Protein AF-J0CL60-F1 (afdb_monomer_lite)

Foldseek 3Di:
DDPPDDDDPVVLVVLLLVQLVVCLVPDDLQPFADDPLAGDLCVSCVSSVHDSVCCVVDPSNVVVSVVSSVVCSVNHNHPPDDDDDDPDPDPPPDPPDFQWDWDFDWDQDDPPPRDTDTFTWTATPVGGPVLLRVVSCCCCPVVVDHRVVSNVLSVLVSVLVVLCVVVVNDPLRQAVVSLVVVLVVCVVVVNDQVVSQVSQQSVLVSVLVCCVVVVDDLQEDNDDPVVDPDDDPPDDHRFDWDWDWDADPVRDTDTDIGGPPRDDDDPPCLPVFDQDDPVLVVLLLVLLCVVPACSLLLNLLLVLCQAFVDDLQQQLQAWQLQADAPVRLVLLDDPNHDQWRWGWGQDDVQGIFITTGGSLSSVSLNCLLPPPPQNVVLVVVPDDDDDRGSQTSRADSPRHGDDSVRSQVSQVVSCVVSVNPRDGSNSSSLNNLLVLLLVLVLVCVVVVNFPAPDCVVLVVSLVSSCVSSVPPDSVVSSSSNVVQLVVQQDPVRGGDNDDPVVVCVSVVVVVVVRPVVCLLSVLQVVLVVCVVVVVNVVSVVSVVVSVVVVVPPDPDDD

Organism: NCBI:txid754762

pLDDT: mean 79.79, std 16.53, range [30.42, 97.88]

Sequence (558 aa):
MTVSITPSTATLSKLYRERLDCVLAEADPAVVPSYNHRFSRQWFAERIGCSPKTLTQSPALRTRIEKWEKQYRRKAVHRQGVEPASDASIVVFKRKLNTGAILMVDVAVGLITKQTYTIPTLCWNGGLDEWVADYARHLVVWEKQEASSVEQAVKALRIFRRLQHKRNVRDKAVNDELLLAWQIAMTSAGIGVARRNYCISVVHDFFKWAEEQGHLLYHVQVRSRHEYSNLPEDYTFPLGSNEVEVKLPHGHSYLKWVSRLLEPGETSTFGSRHTPTATEVESLLTKAEASGRNSARNLLMLLVALETGARVSEIVQLKVGDFPNLDELAPFIGSNARSHLQVKVVRKNQGVGTLRFNKELVLSIVAFIYTDPQRQKIVSERRIGRNSNDDAVFLSEEGGPLSEDSVTRIGGGVFAEAGVENANIHRLRARFITEVIELQLDMLAEEGVTVNRSEAWENQVLMMAVELMGHSHPMSLRPYLNSVLNRRLTKDGRVLVRSPEDRERSLERLRSTLTERVVQHSKLSEADRMIASGDRAAAAVLLQQVIDALRLEPVGQL

Structure (mmCIF, N/CA/C/O backbone):
data_AF-J0CL60-F1
#
_entry.id   AF-J0CL60-F1
#
loop_
_atom_site.group_PDB
_atom_site.id
_atom_site.type_symbol
_atom_site.label_atom_id
_atom_site.label_alt_id
_atom_site.label_comp_id
_atom_site.label_asym_id
_atom_site.label_entity_id
_atom_site.label_seq_id
_atom_site.pdbx_PDB_ins_code
_atom_site.Cartn_x
_atom_site.Cartn_y
_atom_site.Cartn_z
_atom_site.occupancy
_atom_site.B_iso_or_equiv
_atom_site.auth_seq_id
_atom_site.auth_comp_id
_atom_site.auth_asym_id
_atom_site.auth_atom_id
_atom_site.pdbx_PDB_model_num
ATOM 1 N N . MET A 1 1 ? 21.454 48.291 -28.023 1.00 38.59 1 MET A N 1
ATOM 2 C CA . MET A 1 1 ? 20.230 48.198 -27.199 1.00 38.59 1 MET A CA 1
ATOM 3 C C . MET A 1 1 ? 19.021 48.403 -28.102 1.00 38.59 1 MET A C 1
ATOM 5 O O . MET A 1 1 ? 18.673 49.535 -28.399 1.00 38.59 1 MET A O 1
ATOM 9 N N . THR A 1 2 ? 18.430 47.328 -28.621 1.00 41.50 2 THR A N 1
ATOM 10 C CA . THR A 1 2 ? 17.174 47.383 -29.386 1.00 41.50 2 THR A CA 1
ATOM 11 C C . THR A 1 2 ? 16.009 47.356 -28.404 1.00 41.50 2 THR A C 1
ATOM 13 O O . THR A 1 2 ? 15.729 46.324 -27.798 1.00 41.50 2 THR A O 1
ATOM 16 N N . VAL A 1 3 ? 15.362 48.505 -28.207 1.00 40.59 3 VAL A N 1
ATOM 17 C CA . VAL A 1 3 ? 14.143 48.615 -27.397 1.00 40.59 3 VAL A CA 1
ATOM 18 C C . VAL A 1 3 ? 13.021 47.891 -28.144 1.00 40.59 3 VAL A C 1
ATOM 20 O O . VAL A 1 3 ? 12.545 48.363 -29.173 1.00 40.59 3 VAL A O 1
ATOM 23 N N . SER A 1 4 ? 12.632 46.712 -27.655 1.00 45.66 4 SER A N 1
ATOM 24 C CA . SER A 1 4 ? 11.459 45.984 -28.146 1.00 45.66 4 SER A CA 1
ATOM 25 C C . SER A 1 4 ? 10.207 46.701 -27.648 1.00 45.66 4 SER A C 1
ATOM 27 O O . SER A 1 4 ? 9.807 46.551 -26.494 1.00 45.66 4 SER A O 1
ATOM 29 N N . ILE A 1 5 ? 9.622 47.542 -28.500 1.00 57.62 5 ILE A N 1
ATOM 30 C CA . ILE A 1 5 ? 8.337 48.184 -28.230 1.00 57.62 5 ILE A CA 1
ATOM 31 C C . ILE A 1 5 ? 7.262 47.117 -28.436 1.00 57.62 5 ILE A C 1
ATOM 33 O O . ILE A 1 5 ? 6.930 46.764 -29.569 1.00 57.62 5 ILE A O 1
ATOM 37 N N . THR A 1 6 ? 6.725 46.574 -27.345 1.00 67.88 6 THR A N 1
ATOM 38 C CA . THR A 1 6 ? 5.559 45.694 -27.402 1.00 67.88 6 THR A CA 1
ATOM 39 C C . THR A 1 6 ? 4.351 46.510 -27.874 1.00 67.88 6 THR A C 1
ATOM 41 O O . THR A 1 6 ? 3.986 47.502 -27.239 1.00 67.88 6 THR A O 1
ATOM 44 N N . PRO A 1 7 ? 3.724 46.153 -29.009 1.00 72.38 7 PRO A N 1
ATOM 45 C CA . PRO A 1 7 ? 2.582 46.899 -29.518 1.00 72.38 7 PRO A CA 1
ATOM 46 C C . PRO A 1 7 ? 1.416 46.828 -28.528 1.00 72.38 7 PRO A C 1
ATOM 48 O O . PRO A 1 7 ? 1.159 45.786 -27.920 1.00 72.38 7 PRO A O 1
ATOM 51 N N . SER A 1 8 ? 0.687 47.938 -28.387 1.00 82.31 8 SER A N 1
ATOM 52 C CA . SER A 1 8 ? -0.494 47.993 -27.526 1.00 82.31 8 SER A CA 1
ATOM 53 C C . SER A 1 8 ? -1.546 46.966 -27.966 1.00 82.31 8 SER A C 1
ATOM 55 O O . SER A 1 8 ? -1.655 46.594 -29.141 1.00 82.31 8 SER A O 1
ATOM 57 N N . THR A 1 9 ? -2.365 46.514 -27.018 1.00 81.88 9 THR A N 1
ATOM 58 C CA . THR A 1 9 ? -3.432 45.526 -27.252 1.00 81.88 9 THR A CA 1
ATOM 59 C C . THR A 1 9 ? -4.426 45.976 -28.329 1.00 81.88 9 THR A C 1
ATOM 61 O O . THR A 1 9 ? -4.906 45.154 -29.114 1.00 81.88 9 THR A O 1
ATOM 64 N N . ALA A 1 10 ? -4.687 47.283 -28.430 1.00 83.25 10 ALA A N 1
ATOM 65 C CA . ALA A 1 10 ? -5.527 47.873 -29.469 1.00 83.25 10 ALA A CA 1
ATOM 66 C C . ALA A 1 10 ? -4.897 47.749 -30.867 1.00 83.25 10 ALA A C 1
ATOM 68 O O . ALA A 1 10 ? -5.581 47.360 -31.820 1.00 83.25 10 ALA A O 1
ATOM 69 N N . THR A 1 11 ? -3.590 48.006 -30.982 1.00 87.81 11 THR A N 1
ATOM 70 C CA . THR A 1 11 ? -2.838 47.880 -32.238 1.00 87.81 11 THR A CA 1
ATOM 71 C C . THR A 1 11 ? -2.773 46.425 -32.700 1.00 87.81 11 THR A C 1
ATOM 73 O O . THR A 1 11 ? -3.039 46.145 -33.868 1.00 87.81 11 THR A O 1
ATOM 76 N N . LEU A 1 12 ? -2.537 45.480 -31.784 1.00 89.25 12 LEU A N 1
ATOM 77 C CA . LEU A 1 12 ? -2.566 44.042 -32.087 1.00 89.25 12 LEU A CA 1
ATOM 78 C C . LEU A 1 12 ? -3.953 43.569 -32.541 1.00 89.25 12 LEU A C 1
ATOM 80 O O . LEU A 1 12 ? -4.073 42.823 -33.509 1.00 89.25 12 LEU A O 1
ATOM 84 N N . SER A 1 13 ? -5.018 44.037 -31.888 1.00 89.06 13 SER A N 1
ATOM 85 C CA . SER A 1 13 ? -6.395 43.704 -32.273 1.00 89.06 13 SER A CA 1
ATOM 86 C C . SER A 1 13 ? -6.773 44.255 -33.654 1.00 89.06 13 SER A C 1
ATOM 88 O O . SER A 1 13 ? -7.522 43.619 -34.400 1.00 89.06 13 SER A O 1
ATOM 90 N N . LYS A 1 14 ? -6.266 45.437 -34.028 1.00 92.62 14 LYS A N 1
ATOM 91 C CA . LYS A 1 14 ? -6.425 45.983 -35.385 1.00 92.62 14 LYS A CA 1
ATOM 92 C C . LYS A 1 14 ? -5.645 45.151 -36.410 1.00 92.62 14 LYS A C 1
ATOM 94 O O . LYS A 1 14 ? -6.238 44.702 -37.385 1.00 92.62 14 LYS A O 1
ATOM 99 N N . LEU A 1 15 ? -4.380 44.845 -36.120 1.00 94.19 15 LEU A N 1
ATOM 100 C CA . LEU A 1 15 ? -3.513 44.036 -36.979 1.00 94.19 15 LEU A CA 1
ATOM 101 C C . LEU A 1 15 ? -4.100 42.643 -37.260 1.00 94.19 15 LEU A C 1
ATOM 103 O O . LEU A 1 15 ? -4.119 42.194 -38.403 1.00 94.19 15 LEU A O 1
ATOM 107 N N . TYR A 1 16 ? -4.623 41.954 -36.240 1.00 96.00 16 TYR A N 1
ATOM 108 C CA . TYR A 1 16 ? -5.242 40.639 -36.432 1.00 96.00 16 TYR A CA 1
ATOM 109 C C . TYR A 1 16 ? -6.526 40.697 -37.258 1.00 96.00 16 TYR A C 1
ATOM 111 O O . TYR A 1 16 ? -6.820 39.743 -37.973 1.00 96.00 16 TYR A O 1
ATOM 119 N N . ARG A 1 17 ? -7.285 41.798 -37.187 1.00 94.94 17 ARG A N 1
ATOM 120 C CA . ARG A 1 17 ? -8.480 41.989 -38.021 1.00 94.94 17 ARG A CA 1
ATOM 121 C C . ARG A 1 17 ? -8.116 42.165 -39.489 1.00 94.94 17 ARG A C 1
ATOM 123 O O . ARG A 1 17 ? -8.723 41.507 -40.323 1.00 94.94 17 ARG A O 1
ATOM 130 N N . GLU A 1 18 ? -7.121 42.996 -39.780 1.00 95.00 18 GLU A N 1
ATOM 131 C CA . GLU A 1 18 ? -6.632 43.219 -41.147 1.00 95.00 18 GLU A CA 1
ATOM 132 C C . GLU A 1 18 ? -6.081 41.921 -41.748 1.00 95.00 18 GLU A C 1
ATOM 134 O O . GLU A 1 18 ? -6.474 41.522 -42.839 1.00 95.00 18 GLU A O 1
ATOM 139 N N . ARG A 1 19 ? -5.257 41.188 -40.990 1.00 96.31 19 ARG A N 1
ATOM 140 C CA . ARG A 1 19 ? -4.730 39.886 -41.426 1.00 96.31 19 ARG A CA 1
ATOM 141 C C . ARG A 1 19 ? -5.821 38.843 -41.630 1.00 96.31 19 ARG A C 1
ATOM 143 O O . ARG A 1 19 ? -5.750 38.078 -42.586 1.00 96.31 19 ARG A O 1
ATOM 150 N N . LEU A 1 20 ? -6.816 38.796 -40.743 1.00 96.81 20 LEU A N 1
ATOM 151 C CA . LEU A 1 20 ? -7.953 37.896 -40.906 1.00 96.81 20 LEU A CA 1
ATOM 152 C C . LEU A 1 20 ? -8.718 38.220 -42.193 1.00 96.81 20 LEU A C 1
ATOM 154 O O . LEU A 1 20 ? -9.068 37.293 -42.911 1.00 96.81 20 LEU A O 1
ATOM 158 N N . ASP A 1 21 ? -8.945 39.496 -42.510 1.00 96.19 21 ASP A N 1
ATOM 159 C CA . ASP A 1 21 ? -9.639 39.881 -43.744 1.00 96.19 21 ASP A CA 1
ATOM 160 C C . ASP A 1 21 ? -8.872 39.442 -44.993 1.00 96.19 21 ASP A C 1
ATOM 162 O O . ASP A 1 21 ? -9.483 38.864 -45.890 1.00 96.19 21 ASP A O 1
ATOM 166 N N . CYS A 1 22 ? -7.547 39.630 -45.027 1.00 95.94 22 CYS A N 1
ATOM 167 C CA . CYS A 1 22 ? -6.718 39.142 -46.133 1.00 95.94 22 CYS A CA 1
ATOM 168 C C . CYS A 1 22 ? -6.821 37.617 -46.276 1.00 95.94 22 CYS A C 1
ATOM 170 O O . CYS A 1 22 ? -7.111 37.110 -47.356 1.00 95.94 22 CYS A O 1
ATOM 172 N N . VAL A 1 23 ? -6.679 36.880 -45.166 1.00 96.44 23 VAL A N 1
ATOM 173 C CA . VAL A 1 23 ? -6.776 35.412 -45.176 1.00 96.44 23 VAL A CA 1
ATOM 174 C C . VAL A 1 23 ? -8.159 34.946 -45.635 1.00 96.44 23 VAL A C 1
ATOM 176 O O . VAL A 1 23 ? -8.249 33.982 -46.383 1.00 96.44 23 VAL A O 1
ATOM 179 N N . LEU A 1 24 ? -9.242 35.605 -45.218 1.00 95.88 24 LEU A N 1
ATOM 180 C CA . LEU A 1 24 ? -10.602 35.238 -45.627 1.00 95.88 24 LEU A CA 1
ATOM 181 C C . LEU A 1 24 ? -10.905 35.589 -47.092 1.00 95.88 24 LEU A C 1
ATOM 183 O O . LEU A 1 24 ? -11.740 34.919 -47.702 1.00 95.88 24 LEU A O 1
ATOM 187 N N . ALA A 1 25 ? -10.262 36.620 -47.646 1.00 94.38 25 ALA A N 1
ATOM 188 C CA . ALA A 1 25 ? -10.395 36.995 -49.052 1.00 94.38 25 ALA A CA 1
ATOM 189 C C . ALA A 1 25 ? -9.654 36.023 -49.986 1.00 94.38 25 ALA A C 1
ATOM 191 O O . ALA A 1 25 ? -10.152 35.717 -51.066 1.00 94.38 25 ALA A O 1
ATOM 192 N N . GLU A 1 26 ? -8.494 35.519 -49.557 1.00 93.44 26 GLU A N 1
ATOM 193 C CA . GLU A 1 26 ? -7.625 34.647 -50.360 1.00 93.44 26 GLU A CA 1
ATOM 194 C C . GLU A 1 26 ? -7.882 33.146 -50.147 1.00 93.44 26 GLU A C 1
ATOM 196 O O . GLU A 1 26 ? -7.499 32.324 -50.979 1.00 93.44 26 GLU A O 1
ATOM 201 N N . ALA A 1 27 ? -8.504 32.755 -49.031 1.00 91.94 27 ALA A N 1
ATOM 202 C CA . ALA A 1 27 ? -8.704 31.348 -48.704 1.00 91.94 27 ALA A CA 1
ATOM 203 C C . ALA A 1 27 ? -9.722 30.674 -49.634 1.00 91.94 27 ALA A C 1
ATOM 205 O O . ALA A 1 27 ? -10.909 31.004 -49.618 1.00 91.94 27 ALA A O 1
ATOM 206 N N . ASP A 1 28 ? -9.280 29.633 -50.345 1.00 92.12 28 ASP A N 1
ATOM 207 C CA . ASP A 1 28 ? -10.180 28.667 -50.974 1.00 92.12 28 ASP A CA 1
ATOM 208 C C . ASP A 1 28 ? -10.834 27.781 -49.892 1.00 92.12 28 ASP A C 1
ATOM 210 O O . ASP A 1 28 ? -10.128 27.016 -49.217 1.00 92.12 28 ASP A O 1
ATOM 214 N N . PRO A 1 29 ? -12.174 27.825 -49.719 1.00 89.19 29 PRO A N 1
ATOM 215 C CA . PRO A 1 29 ? -12.877 27.007 -48.734 1.00 89.19 29 PRO A CA 1
ATOM 216 C C . PRO A 1 29 ? -12.646 25.501 -48.887 1.00 89.19 29 PRO A C 1
ATOM 218 O O . PRO A 1 29 ? -12.780 24.771 -47.906 1.00 89.19 29 PRO A O 1
ATOM 221 N N . ALA A 1 30 ? -12.291 25.017 -50.080 1.00 87.06 30 ALA A N 1
ATOM 222 C CA . ALA A 1 30 ? -12.025 23.598 -50.293 1.00 87.06 30 ALA A CA 1
ATOM 223 C C . ALA A 1 30 ? -10.725 23.123 -49.617 1.00 87.06 30 ALA A C 1
ATOM 225 O O . ALA A 1 30 ? -10.587 21.946 -49.284 1.00 87.06 30 ALA A O 1
ATOM 226 N N . VAL A 1 31 ? -9.779 24.036 -49.377 1.00 86.44 31 VAL A N 1
ATOM 227 C CA . VAL A 1 31 ? -8.446 23.730 -48.831 1.00 86.44 31 VAL A CA 1
ATOM 228 C C . VAL A 1 31 ? -8.395 23.921 -47.310 1.00 86.44 31 VAL A C 1
ATOM 230 O O . VAL A 1 31 ? -7.507 23.392 -46.634 1.00 86.44 31 VAL A O 1
ATOM 233 N N . VAL A 1 32 ? -9.359 24.647 -46.737 1.00 88.94 32 VAL A N 1
ATOM 234 C CA . VAL A 1 32 ? -9.424 24.889 -45.293 1.00 88.94 32 VAL A CA 1
ATOM 235 C C . VAL A 1 32 ? -9.987 23.650 -44.581 1.00 88.94 32 VAL A C 1
ATOM 237 O O . VAL A 1 32 ? -11.135 23.273 -44.827 1.00 88.94 32 VAL A O 1
ATOM 240 N N . PRO A 1 33 ? -9.238 23.018 -43.651 1.00 87.81 33 PRO A N 1
ATOM 241 C CA . PRO A 1 33 ? -9.731 21.860 -42.916 1.00 87.81 33 PRO A CA 1
ATOM 242 C C . PRO A 1 33 ? -11.010 22.208 -42.155 1.00 87.81 33 PRO A C 1
ATOM 244 O O . PRO A 1 33 ? -11.046 23.205 -41.432 1.00 87.81 33 PRO A O 1
ATOM 247 N N . SER A 1 34 ? -12.043 21.379 -42.286 1.00 85.62 34 SER A N 1
ATOM 248 C CA . SER A 1 34 ? -13.320 21.558 -41.595 1.00 85.62 34 SER A CA 1
ATOM 249 C C . SER A 1 34 ? -13.696 20.315 -40.782 1.00 85.62 34 SER A C 1
ATOM 251 O O . SER A 1 34 ? -13.329 19.199 -41.142 1.00 85.62 34 SER A O 1
ATOM 253 N N . TYR A 1 35 ? -14.399 20.517 -39.666 1.00 75.81 35 TYR A N 1
ATOM 254 C CA . TYR A 1 35 ? -14.951 19.469 -38.802 1.00 75.81 35 TYR A CA 1
ATOM 255 C C . TYR A 1 35 ? -16.357 19.889 -38.362 1.00 75.81 35 TYR A C 1
ATOM 257 O O . TYR A 1 35 ? -16.549 21.031 -37.940 1.00 75.81 35 TYR A O 1
ATOM 265 N N . ASN A 1 36 ? -17.354 19.007 -38.496 1.00 75.94 36 ASN A N 1
ATOM 266 C CA . ASN A 1 36 ? -18.762 19.291 -38.165 1.00 75.94 36 ASN A CA 1
ATOM 267 C C . ASN A 1 36 ? -19.283 20.632 -38.732 1.00 75.94 36 ASN A C 1
ATOM 269 O O . ASN A 1 36 ? -19.889 21.437 -38.024 1.00 75.94 36 ASN A O 1
ATOM 273 N N . HIS A 1 37 ? -19.020 20.901 -40.017 1.00 75.19 37 HIS A N 1
ATOM 274 C CA . HIS A 1 37 ? -19.438 22.127 -40.722 1.00 75.19 37 HIS A CA 1
ATOM 275 C C . HIS A 1 37 ? -18.874 23.444 -40.156 1.00 75.19 37 HIS A C 1
ATOM 277 O O . HIS A 1 37 ? -19.435 24.516 -40.415 1.00 75.19 37 HIS A O 1
ATOM 283 N N . ARG A 1 38 ? -17.775 23.373 -39.395 1.00 84.56 38 ARG A N 1
ATOM 284 C CA . ARG A 1 38 ? -16.981 24.522 -38.947 1.00 84.56 38 ARG A CA 1
ATOM 285 C C . ARG A 1 38 ? -15.561 24.405 -39.474 1.00 84.56 38 ARG A C 1
ATOM 287 O O . ARG A 1 38 ? -15.007 23.309 -39.537 1.00 84.56 38 ARG A O 1
ATOM 294 N N . PHE A 1 39 ? -14.974 25.529 -39.851 1.00 88.50 39 PHE A N 1
ATOM 295 C CA . PHE A 1 39 ? -13.619 25.563 -40.374 1.00 88.50 39 PHE A CA 1
ATOM 296 C C . PHE A 1 39 ? -12.615 25.644 -39.213 1.00 88.50 39 PHE A C 1
ATOM 298 O O . PHE A 1 39 ? -12.896 26.191 -38.143 1.00 88.50 39 PHE A O 1
ATOM 305 N N . SER A 1 40 ? -11.441 25.040 -39.393 1.00 91.69 40 SER A N 1
ATOM 306 C CA . SER A 1 40 ? -10.438 24.892 -38.340 1.00 91.69 40 SER A CA 1
ATOM 307 C C . SER A 1 40 ? -9.919 26.250 -37.874 1.00 91.69 40 SER A C 1
ATOM 309 O O . SER A 1 40 ? -9.234 26.965 -38.604 1.00 91.69 40 SER A O 1
ATOM 311 N N . ARG A 1 41 ? -10.187 26.593 -36.611 1.00 92.19 41 ARG A N 1
ATOM 312 C CA . ARG A 1 41 ? -9.691 27.838 -36.002 1.00 92.19 41 ARG A CA 1
ATOM 313 C C . ARG A 1 41 ? -8.175 27.838 -35.834 1.00 92.19 41 ARG A C 1
ATOM 315 O O . ARG A 1 41 ? -7.567 28.897 -35.925 1.00 92.19 41 ARG A O 1
ATOM 322 N N . GLN A 1 42 ? -7.572 26.661 -35.676 1.00 92.50 42 GLN A N 1
ATOM 323 C CA . GLN A 1 42 ? -6.119 26.493 -35.666 1.00 92.50 42 GLN A CA 1
ATOM 324 C C . GLN A 1 42 ? -5.495 26.960 -36.991 1.00 92.50 42 GLN A C 1
ATOM 326 O O . GLN A 1 42 ? -4.526 27.711 -36.986 1.00 92.50 42 GLN A O 1
ATOM 331 N N . TRP A 1 43 ? -6.112 26.598 -38.120 1.00 94.19 43 TRP A N 1
ATOM 332 C CA . TRP A 1 43 ? -5.618 26.943 -39.456 1.00 94.19 43 TRP A CA 1
ATOM 333 C C . TRP A 1 43 ? -5.618 28.459 -39.714 1.00 94.19 43 TRP A C 1
ATOM 335 O O . TRP A 1 43 ? -4.673 28.993 -40.296 1.00 94.19 43 TRP A O 1
ATOM 345 N N . PHE A 1 44 ? -6.657 29.165 -39.250 1.00 94.69 44 PHE A N 1
ATOM 346 C CA . PHE A 1 44 ? -6.713 30.630 -39.317 1.00 94.69 44 PHE A CA 1
ATOM 347 C C . PHE A 1 44 ? -5.710 31.281 -38.359 1.00 94.69 44 PHE A C 1
ATOM 349 O O . PHE A 1 44 ? -5.049 32.250 -38.725 1.00 94.69 44 PHE A O 1
ATOM 356 N N . ALA A 1 45 ? -5.574 30.741 -37.145 1.00 94.56 45 ALA A N 1
ATOM 357 C CA . ALA A 1 45 ? -4.687 31.277 -36.118 1.00 94.56 45 ALA A CA 1
ATOM 358 C C . ALA A 1 45 ? -3.220 31.287 -36.582 1.00 94.56 45 ALA A C 1
ATOM 360 O O . ALA A 1 45 ? -2.545 32.307 -36.447 1.00 94.56 45 ALA A O 1
ATOM 361 N N . GLU A 1 46 ? -2.776 30.200 -37.220 1.00 93.12 46 GLU A N 1
ATOM 362 C CA . GLU A 1 46 ? -1.429 30.059 -37.789 1.00 93.12 46 GLU A CA 1
ATOM 363 C C . GLU A 1 46 ? -1.134 31.100 -38.878 1.00 93.12 46 GLU A C 1
ATOM 365 O O . GLU A 1 46 ? -0.065 31.704 -38.871 1.00 93.12 46 GLU A O 1
ATOM 370 N N . ARG A 1 47 ? -2.093 31.378 -39.773 1.00 94.62 47 ARG A N 1
ATOM 371 C CA . ARG A 1 47 ? -1.918 32.354 -40.868 1.00 94.62 47 ARG A CA 1
ATOM 372 C C . ARG A 1 47 ? -1.985 33.808 -40.415 1.00 94.62 47 ARG A C 1
ATOM 374 O O . ARG A 1 47 ? -1.339 34.671 -40.996 1.00 94.62 47 ARG A O 1
ATOM 381 N N . ILE A 1 48 ? -2.754 34.085 -39.367 1.00 94.31 48 ILE A N 1
ATOM 382 C CA . ILE A 1 48 ? -2.865 35.429 -38.782 1.00 94.31 48 ILE A CA 1
ATOM 383 C C . ILE A 1 48 ? -1.672 35.719 -37.851 1.00 94.31 48 ILE A C 1
ATOM 385 O O . ILE A 1 48 ? -1.321 36.884 -37.627 1.00 94.31 48 ILE A O 1
ATOM 389 N N . GLY A 1 49 ? -1.026 34.667 -37.334 1.00 92.88 49 GLY A N 1
ATOM 390 C CA . GLY A 1 49 ? 0.049 34.748 -36.346 1.00 92.88 49 GLY A CA 1
ATOM 391 C C . GLY A 1 49 ? -0.479 35.009 -34.934 1.00 92.88 49 GLY A C 1
ATOM 392 O O . GLY A 1 49 ? 0.092 35.814 -34.204 1.00 92.88 49 GLY A O 1
ATOM 393 N N . CYS A 1 50 ? -1.598 34.382 -34.561 1.00 92.94 50 CYS A N 1
ATOM 394 C CA . CYS A 1 50 ? -2.201 34.500 -33.230 1.00 92.94 50 CYS A CA 1
ATOM 395 C C . CYS A 1 50 ? -2.538 33.122 -32.639 1.00 92.94 50 CYS A C 1
ATOM 397 O O . CYS A 1 50 ? -2.371 32.094 -33.289 1.00 92.94 50 CYS A O 1
ATOM 399 N N . SER A 1 51 ? -3.015 33.084 -31.389 1.00 92.38 51 SER A N 1
ATOM 400 C CA . SER A 1 51 ? -3.476 31.832 -30.777 1.00 92.38 51 SER A CA 1
ATOM 401 C C . SER A 1 51 ? -4.938 31.523 -31.151 1.00 92.38 51 SER A C 1
ATOM 403 O O . SER A 1 51 ? -5.745 32.447 -31.297 1.00 92.38 51 SER A O 1
ATOM 405 N N . PRO A 1 52 ? -5.357 30.244 -31.204 1.00 91.75 52 PRO A N 1
ATOM 406 C CA . PRO A 1 52 ? -6.764 29.880 -31.424 1.00 91.75 52 PRO A CA 1
ATOM 407 C C . PRO A 1 52 ? -7.710 30.444 -30.356 1.00 91.75 52 PRO A C 1
ATOM 409 O O . PRO A 1 52 ? -8.865 30.775 -30.639 1.00 91.75 52 PRO A O 1
ATOM 412 N N . LYS A 1 53 ? -7.212 30.594 -29.119 1.00 89.88 53 LYS A N 1
ATOM 413 C CA . LYS A 1 53 ? -7.957 31.224 -28.022 1.00 89.88 53 LYS A CA 1
ATOM 414 C C . LYS A 1 53 ? -8.272 32.684 -28.348 1.00 89.88 53 LYS A C 1
ATOM 416 O O . LYS A 1 53 ? -9.407 33.101 -28.151 1.00 89.88 53 LYS A O 1
ATOM 421 N N . THR A 1 54 ? -7.331 33.420 -28.944 1.00 90.69 54 THR A N 1
ATOM 422 C CA . THR A 1 54 ? -7.517 34.818 -29.372 1.00 90.69 54 THR A CA 1
ATOM 423 C C . THR A 1 54 ? -8.652 34.963 -30.393 1.00 90.69 54 THR A C 1
ATOM 425 O O . THR A 1 54 ? -9.463 35.881 -30.275 1.00 90.69 54 THR A O 1
ATOM 428 N N . LEU A 1 55 ? -8.777 34.026 -31.343 1.00 89.75 55 LEU A N 1
ATOM 429 C CA . LEU A 1 55 ? -9.883 34.007 -32.315 1.00 89.75 55 LEU A CA 1
ATOM 430 C C . LEU A 1 55 ? -11.249 33.714 -31.679 1.00 89.75 55 LEU A C 1
ATOM 432 O O . LEU A 1 55 ? -12.275 34.123 -32.215 1.00 89.75 55 LEU A O 1
ATOM 436 N N . THR A 1 56 ? -11.262 32.996 -30.554 1.00 86.56 56 THR A N 1
ATOM 437 C CA . THR A 1 56 ? -12.492 32.605 -29.846 1.00 86.56 56 THR A CA 1
ATOM 438 C C . THR A 1 56 ? -12.938 33.676 -28.849 1.00 86.56 56 THR A C 1
ATOM 440 O O . THR A 1 56 ? -14.132 33.928 -28.704 1.00 86.56 56 THR A O 1
ATOM 443 N N . GLN A 1 57 ? -11.978 34.311 -28.172 1.00 88.50 57 GLN A N 1
ATOM 444 C CA . GLN A 1 57 ? -12.213 35.313 -27.132 1.00 88.50 57 GLN A CA 1
ATOM 445 C C . GLN A 1 57 ? -12.478 36.712 -27.698 1.00 88.50 57 GLN A C 1
ATOM 447 O O . GLN A 1 57 ? -13.179 37.485 -27.055 1.00 88.50 57 GLN A O 1
ATOM 452 N N . SER A 1 58 ? -11.960 37.047 -28.888 1.00 93.56 58 SER A N 1
ATOM 453 C CA . SER A 1 58 ? -12.236 38.329 -29.552 1.00 93.56 58 SER A CA 1
ATOM 454 C C . SER A 1 58 ? -13.577 38.284 -30.298 1.00 93.56 58 SER A C 1
ATOM 456 O O . SER A 1 58 ? -13.669 37.603 -31.327 1.00 93.56 58 SER A O 1
ATOM 458 N N . PRO A 1 59 ? -14.611 39.035 -29.864 1.00 91.75 59 PRO A N 1
ATOM 459 C CA . PRO A 1 59 ? -15.926 38.997 -30.505 1.00 91.75 59 PRO A CA 1
ATOM 460 C C . PRO A 1 59 ? -15.870 39.412 -31.979 1.00 91.75 59 PRO A C 1
ATOM 462 O O . PRO A 1 59 ? -16.531 38.806 -32.814 1.00 91.75 59 PRO A O 1
ATOM 465 N N . ALA A 1 60 ? -15.028 40.394 -32.321 1.00 90.88 60 ALA A N 1
ATOM 466 C CA . ALA A 1 60 ? -14.902 40.897 -33.687 1.00 90.88 60 ALA A CA 1
ATOM 467 C C . ALA A 1 60 ? -14.320 39.852 -34.659 1.00 90.88 60 ALA A C 1
ATOM 469 O O . ALA A 1 60 ? -14.815 39.710 -35.777 1.00 90.88 60 ALA A O 1
ATOM 470 N N . LEU A 1 61 ? -13.292 39.105 -34.235 1.00 93.88 61 LEU A N 1
ATOM 471 C CA . LEU A 1 61 ? -12.680 38.049 -35.053 1.00 93.88 61 LEU A CA 1
ATOM 472 C C . LEU A 1 61 ? -13.622 36.848 -35.180 1.00 93.88 61 LEU A C 1
ATOM 474 O O . LEU A 1 61 ? -13.803 36.311 -36.274 1.00 93.88 61 LEU A O 1
ATOM 478 N N . ARG A 1 62 ? -14.282 36.476 -34.076 1.00 94.50 62 ARG A N 1
ATOM 479 C CA . ARG A 1 62 ? -15.255 35.384 -34.045 1.00 94.50 62 ARG A CA 1
ATOM 480 C C . ARG A 1 62 ? -16.405 35.620 -35.024 1.00 94.50 62 ARG A C 1
ATOM 482 O O . ARG A 1 62 ? -16.633 34.765 -35.878 1.00 94.50 62 ARG A O 1
ATOM 489 N N . THR A 1 63 ? -17.054 36.785 -34.958 1.00 94.75 63 THR A N 1
ATOM 490 C CA . THR A 1 63 ? -18.192 37.138 -35.824 1.00 94.75 63 THR A CA 1
ATOM 491 C C . THR A 1 63 ? -17.809 37.154 -37.305 1.00 94.75 63 THR A C 1
ATOM 493 O O . THR A 1 63 ? -18.589 36.724 -38.154 1.00 94.75 63 THR A O 1
ATOM 496 N N . ARG A 1 64 ? -16.598 37.621 -37.644 1.00 94.75 64 ARG A N 1
ATOM 497 C CA . ARG A 1 64 ? -16.121 37.639 -39.036 1.00 94.75 64 ARG A CA 1
ATOM 498 C C . ARG A 1 64 ? -15.909 36.244 -39.597 1.00 94.75 64 ARG A C 1
ATOM 500 O O . ARG A 1 64 ? -16.392 35.962 -40.692 1.00 94.75 64 ARG A O 1
ATOM 507 N N . ILE A 1 65 ? -15.254 35.369 -38.834 1.00 94.62 65 ILE A N 1
ATOM 508 C CA . ILE A 1 65 ? -15.084 33.979 -39.253 1.00 94.62 65 ILE A CA 1
ATOM 509 C C . ILE A 1 65 ? -16.458 33.313 -39.365 1.00 94.62 65 ILE A C 1
ATOM 511 O O . ILE A 1 65 ? -16.744 32.740 -40.399 1.00 94.62 65 ILE A O 1
ATOM 515 N N . GLU A 1 66 ? -17.357 33.456 -38.387 1.00 94.19 66 GLU A N 1
ATOM 516 C CA . GLU A 1 66 ? -18.708 32.867 -38.455 1.00 94.19 66 GLU A CA 1
ATOM 517 C C . GLU A 1 66 ? -19.507 33.326 -39.686 1.00 94.19 66 GLU A C 1
ATOM 519 O O . GLU A 1 66 ? -20.184 32.514 -40.322 1.00 94.19 66 GLU A O 1
ATOM 524 N N . LYS A 1 67 ? -19.400 34.607 -40.070 1.00 95.50 67 LYS A N 1
ATOM 525 C CA . LYS A 1 67 ? -20.021 35.133 -41.295 1.00 95.50 67 LYS A CA 1
ATOM 526 C C . LYS A 1 67 ? -19.459 34.451 -42.545 1.00 95.50 67 LYS A C 1
ATOM 528 O O . LYS A 1 67 ? -20.233 34.033 -43.406 1.00 95.50 67 LYS A O 1
ATOM 533 N N . TRP A 1 68 ? -18.138 34.310 -42.624 1.00 94.75 68 TRP A N 1
ATOM 534 C CA . TRP A 1 68 ? -17.465 33.630 -43.730 1.00 94.75 68 TRP A CA 1
ATOM 535 C C . TRP A 1 68 ? -17.798 32.128 -43.767 1.00 94.75 68 TRP A C 1
ATOM 537 O O . TRP A 1 68 ? -18.184 31.604 -44.809 1.00 94.75 68 TRP A O 1
ATOM 547 N N . GLU A 1 69 ? -17.776 31.438 -42.621 1.00 93.62 69 GLU A N 1
ATOM 548 C CA . GLU A 1 69 ? -18.150 30.022 -42.513 1.00 93.62 69 GLU A CA 1
ATOM 549 C C . GLU A 1 69 ? -19.593 29.794 -42.977 1.00 93.62 69 GLU A C 1
ATOM 551 O O . GLU A 1 69 ? -19.868 28.829 -43.688 1.00 93.62 69 GLU A O 1
ATOM 556 N N . LYS A 1 70 ? -20.522 30.693 -42.622 1.00 92.75 70 LYS A N 1
ATOM 557 C CA . LYS A 1 70 ? -21.921 30.623 -43.065 1.00 92.75 70 LYS A CA 1
ATOM 558 C C . LYS A 1 70 ? -22.047 30.775 -44.584 1.00 92.75 70 LYS A C 1
ATOM 560 O O . LYS A 1 70 ? -22.849 30.064 -45.186 1.00 92.75 70 LYS A O 1
ATOM 565 N N . GLN A 1 71 ? -21.254 31.658 -45.193 1.00 94.38 71 GLN A N 1
ATOM 566 C CA . GLN A 1 71 ? -21.238 31.880 -46.642 1.00 94.38 71 GLN A CA 1
ATOM 567 C C . GLN A 1 71 ? -20.689 30.668 -47.410 1.00 94.38 71 GLN A C 1
ATOM 569 O O . GLN A 1 71 ? -21.227 30.308 -48.456 1.00 94.38 71 GLN A O 1
ATOM 574 N N . TYR A 1 72 ? -19.660 30.003 -46.877 1.00 93.06 72 TYR A N 1
ATOM 575 C CA . TYR A 1 72 ? -18.939 28.937 -47.582 1.00 93.06 72 TYR A CA 1
ATOM 576 C C . TYR A 1 72 ? -19.187 27.524 -47.044 1.00 93.06 72 TYR A C 1
ATOM 578 O O . TYR A 1 72 ? -18.563 26.572 -47.512 1.00 93.06 72 TYR A O 1
ATOM 586 N N . ARG A 1 73 ? -20.153 27.344 -46.133 1.00 85.31 73 ARG A N 1
ATOM 587 C CA . ARG A 1 73 ? -20.486 26.052 -45.502 1.00 85.31 73 ARG A CA 1
ATOM 588 C C . ARG A 1 73 ? -20.679 24.906 -46.501 1.00 85.31 73 ARG A C 1
ATOM 590 O O . ARG A 1 73 ? -20.296 23.781 -46.206 1.00 85.31 73 ARG A O 1
ATOM 597 N N . ARG A 1 74 ? -21.267 25.179 -47.673 1.00 83.31 74 ARG A N 1
ATOM 598 C CA . ARG A 1 74 ? -21.531 24.164 -48.714 1.00 83.31 74 ARG A CA 1
ATOM 599 C C . ARG A 1 74 ? -20.281 23.724 -49.487 1.00 83.31 74 ARG A C 1
ATOM 601 O O . ARG A 1 74 ? -20.315 22.669 -50.102 1.00 83.31 74 ARG A O 1
ATOM 608 N N . LYS A 1 75 ? -19.207 24.521 -49.468 1.00 82.06 75 LYS A N 1
ATOM 609 C CA . LYS A 1 75 ? -17.943 24.251 -50.178 1.00 82.06 75 LYS A CA 1
ATOM 610 C C . LYS A 1 75 ? -16.869 23.627 -49.280 1.00 82.06 75 LYS A C 1
ATOM 612 O O . LYS A 1 75 ? -15.761 23.380 -49.738 1.00 82.06 75 LYS A O 1
ATOM 617 N N . ALA A 1 76 ? -17.180 23.398 -48.005 1.00 76.75 76 ALA A N 1
ATOM 618 C CA . ALA A 1 76 ? -16.247 22.806 -47.062 1.00 76.75 76 ALA A CA 1
ATOM 619 C C . ALA A 1 76 ? -15.977 21.342 -47.444 1.00 76.75 76 ALA A C 1
ATOM 621 O O . ALA A 1 76 ? -16.880 20.506 -47.379 1.00 76.75 76 ALA A O 1
ATOM 622 N N . VAL A 1 77 ? -14.736 21.025 -47.823 1.00 62.03 77 VAL A N 1
ATOM 623 C CA . VAL A 1 77 ? -14.323 19.633 -48.030 1.00 62.03 77 VAL A CA 1
ATOM 624 C C . VAL A 1 77 ? -14.312 18.949 -46.670 1.00 62.03 77 VAL A C 1
ATOM 626 O O . VAL A 1 77 ? -13.562 19.313 -45.756 1.00 62.03 77 VAL A O 1
ATOM 629 N N . HIS A 1 78 ? -15.205 17.975 -46.523 1.00 59.81 78 HIS A N 1
ATOM 630 C CA . HIS A 1 78 ? -15.344 17.203 -45.303 1.00 59.81 78 HIS A CA 1
ATOM 631 C C . HIS A 1 78 ? -14.174 16.224 -45.227 1.00 59.81 78 HIS A C 1
ATOM 633 O O . HIS A 1 78 ? -14.178 15.174 -45.868 1.00 59.81 78 HIS A O 1
ATOM 639 N N . ARG A 1 79 ? -13.145 16.551 -44.440 1.00 53.97 79 ARG A N 1
ATOM 640 C CA . ARG A 1 79 ? -12.279 15.487 -43.931 1.00 53.97 79 ARG A CA 1
ATOM 641 C C . ARG A 1 79 ? -13.147 14.700 -42.962 1.00 53.97 79 ARG A C 1
ATOM 643 O O . ARG A 1 79 ? -13.592 15.276 -41.974 1.00 53.97 79 ARG A O 1
ATOM 650 N N . GLN A 1 80 ? -13.415 13.428 -43.268 1.00 42.56 80 GLN A N 1
ATOM 651 C CA . GLN A 1 80 ? -14.068 12.489 -42.353 1.00 42.56 80 GL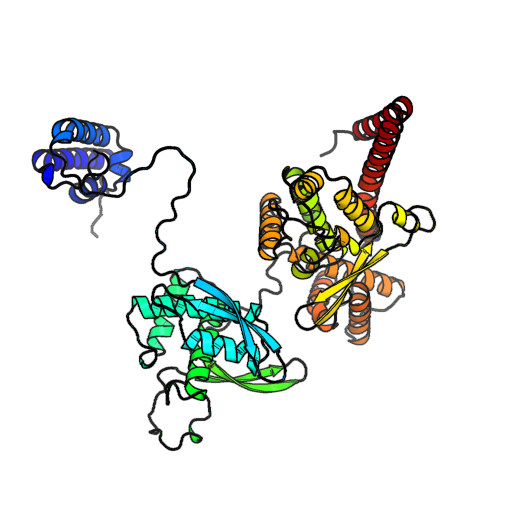N A CA 1
ATOM 652 C C . GLN A 1 80 ? -13.200 12.339 -41.095 1.00 42.56 80 GLN A C 1
ATOM 654 O O . GLN A 1 80 ? -12.382 11.434 -40.956 1.00 42.56 80 GLN A O 1
ATOM 659 N N . GLY A 1 81 ? -13.334 13.301 -40.190 1.00 43.91 81 GLY A N 1
ATOM 660 C CA . GLY A 1 81 ? -13.038 13.135 -38.788 1.00 43.91 81 GLY A CA 1
ATOM 661 C C . GLY A 1 81 ? -14.256 12.477 -38.166 1.00 43.91 81 GLY A C 1
ATOM 662 O O . GLY A 1 81 ? -15.343 13.032 -38.254 1.00 43.91 81 GLY A O 1
ATOM 663 N N . VAL A 1 82 ? -14.032 11.287 -37.612 1.00 43.66 82 VAL A N 1
ATOM 664 C CA . VAL A 1 82 ? -14.713 10.678 -36.460 1.00 43.66 82 VAL A CA 1
ATOM 665 C C . VAL A 1 82 ? -16.085 11.284 -36.138 1.00 43.66 82 VAL A C 1
ATOM 667 O O . VAL A 1 82 ? -16.168 12.397 -35.626 1.00 43.66 82 VAL A O 1
ATOM 670 N N . GLU A 1 83 ? -17.143 10.519 -36.400 1.00 35.56 83 GLU A N 1
ATOM 671 C CA . GLU A 1 83 ? -18.525 10.906 -36.108 1.00 35.56 83 GLU A CA 1
ATOM 672 C C . GLU A 1 83 ? -18.731 11.364 -34.648 1.00 35.56 83 GLU A C 1
ATOM 674 O O . GLU A 1 83 ? -18.207 10.736 -33.720 1.00 35.56 83 GLU A O 1
ATOM 679 N N . PRO A 1 84 ? -19.528 12.421 -34.407 1.00 40.22 84 PRO A N 1
ATOM 680 C CA . PRO A 1 84 ? -20.014 12.758 -33.079 1.00 40.22 84 PRO A CA 1
ATOM 681 C C . PRO A 1 84 ? -21.272 11.931 -32.765 1.00 40.22 84 PRO A C 1
ATOM 683 O O . PRO A 1 84 ? -22.318 12.114 -33.385 1.00 40.22 84 PRO A O 1
ATOM 686 N N . ALA A 1 85 ? -21.185 11.034 -31.783 1.00 37.81 85 ALA A N 1
ATOM 687 C CA . ALA A 1 85 ? -22.346 10.311 -31.276 1.00 37.81 85 ALA A CA 1
ATOM 688 C C . ALA A 1 85 ? -23.130 11.158 -30.256 1.00 37.81 85 ALA A C 1
ATOM 690 O O . ALA A 1 85 ? -22.580 11.615 -29.256 1.00 37.81 85 ALA A O 1
ATOM 691 N N . SER A 1 86 ? -24.409 11.348 -30.585 1.00 35.47 86 SER A N 1
ATOM 692 C CA . SER A 1 86 ? -25.623 11.315 -29.754 1.00 35.47 86 SER A CA 1
ATOM 693 C C . SER A 1 86 ? -25.472 11.035 -28.247 1.00 35.47 86 SER A C 1
ATOM 695 O O . SER A 1 86 ? -24.795 10.090 -27.846 1.00 35.47 86 SER A O 1
ATOM 697 N N . ASP A 1 87 ? -26.247 11.782 -27.449 1.00 37.56 87 ASP A N 1
ATOM 698 C CA . ASP A 1 87 ? -26.459 11.693 -25.992 1.00 37.56 87 ASP A CA 1
ATOM 699 C C . ASP A 1 87 ? -27.105 10.369 -25.527 1.00 37.56 87 ASP A C 1
ATOM 701 O O . ASP A 1 87 ? -28.203 10.329 -24.974 1.00 37.56 87 ASP A O 1
ATOM 705 N N . ALA A 1 88 ? -26.405 9.255 -25.713 1.00 32.66 88 ALA A N 1
ATOM 706 C CA . ALA A 1 88 ? -26.665 8.023 -24.981 1.00 32.66 88 ALA A CA 1
ATOM 707 C C . ALA A 1 88 ? -25.348 7.552 -24.365 1.00 32.66 88 ALA A C 1
ATOM 709 O O . ALA A 1 88 ? -24.368 7.293 -25.062 1.00 32.66 88 ALA A O 1
ATOM 710 N N . SER A 1 89 ? -25.323 7.480 -23.040 1.00 37.44 89 SER A N 1
ATOM 711 C CA . SER A 1 89 ? -24.215 7.063 -22.183 1.00 37.44 89 SER A CA 1
ATOM 712 C C . SER A 1 89 ? -23.809 5.602 -22.418 1.00 37.44 89 SER A C 1
ATOM 714 O O . SER A 1 89 ? -24.010 4.729 -21.581 1.00 37.44 89 SER A O 1
ATOM 716 N N . ILE A 1 90 ? -23.172 5.338 -23.557 1.00 31.98 90 ILE A N 1
ATOM 717 C CA . ILE A 1 90 ? -22.385 4.135 -23.807 1.00 31.98 90 ILE A CA 1
ATOM 718 C C . ILE A 1 90 ? -20.976 4.600 -24.158 1.00 31.98 90 ILE A C 1
ATOM 720 O O . ILE A 1 90 ? -20.723 5.194 -25.205 1.00 31.98 90 ILE A O 1
ATOM 724 N N . VAL A 1 91 ? -20.043 4.342 -23.244 1.00 30.42 91 VAL A N 1
ATOM 725 C CA . VAL A 1 91 ? -18.610 4.564 -23.438 1.00 30.42 91 VAL A CA 1
ATOM 726 C C . VAL A 1 91 ? -18.143 3.687 -24.600 1.00 30.42 91 VAL A C 1
ATOM 728 O O . VAL A 1 91 ? -17.841 2.508 -24.426 1.00 30.42 91 VAL A O 1
ATOM 731 N N . VAL A 1 92 ? -18.070 4.250 -25.806 1.00 32.16 92 VAL A N 1
ATOM 732 C CA . VAL A 1 92 ? -17.401 3.584 -26.924 1.00 32.16 92 VAL A CA 1
ATOM 733 C C . VAL A 1 92 ? -15.903 3.628 -26.641 1.00 32.16 92 VAL A C 1
ATOM 735 O O . VAL A 1 92 ? -15.249 4.669 -26.747 1.00 32.16 92 VAL A O 1
ATOM 738 N N . PHE A 1 93 ? -15.351 2.484 -26.236 1.00 33.97 93 PHE A N 1
ATOM 739 C CA . PHE A 1 93 ? -13.916 2.300 -26.070 1.00 33.97 93 PHE A CA 1
ATOM 740 C C . PHE A 1 93 ? -13.214 2.629 -27.391 1.00 33.97 93 PHE A C 1
ATOM 742 O O . PHE A 1 93 ? -13.255 1.849 -28.343 1.00 33.97 93 PHE A O 1
ATOM 749 N N . LYS A 1 94 ? -12.515 3.772 -27.445 1.00 38.47 94 LYS A N 1
ATOM 750 C CA . LYS A 1 94 ? -11.473 4.004 -28.455 1.00 38.47 94 LYS A CA 1
ATOM 751 C C . LYS A 1 94 ? -10.606 2.747 -28.490 1.00 38.47 94 LYS A C 1
ATOM 753 O O . LYS A 1 94 ? -10.084 2.361 -27.441 1.00 38.47 94 LYS A O 1
ATOM 758 N N . ARG A 1 95 ? -10.463 2.104 -29.658 1.00 40.16 95 ARG A N 1
ATOM 759 C CA . ARG A 1 95 ? -9.537 0.974 -29.841 1.00 40.16 95 ARG A CA 1
ATOM 760 C C . ARG A 1 95 ? -8.189 1.382 -29.250 1.00 40.16 95 ARG A C 1
ATOM 762 O O . ARG A 1 95 ? -7.524 2.277 -29.772 1.00 40.16 95 ARG A O 1
ATOM 769 N N . LYS A 1 96 ? -7.839 0.784 -28.109 1.00 46.06 96 LYS A N 1
ATOM 770 C CA . LYS A 1 96 ? -6.598 1.076 -27.396 1.00 46.06 96 LYS A CA 1
ATOM 771 C C . LYS A 1 96 ? -5.445 0.756 -28.343 1.00 46.06 96 LYS A C 1
ATOM 773 O O . LYS A 1 96 ? -5.281 -0.389 -28.755 1.00 46.06 96 LYS A O 1
ATOM 778 N N . LEU A 1 97 ? -4.667 1.777 -28.695 1.00 48.84 97 LEU A N 1
ATOM 779 C CA . LEU A 1 97 ? -3.381 1.629 -29.371 1.00 48.84 97 LEU A CA 1
ATOM 780 C C . LEU A 1 97 ? -2.529 0.629 -28.582 1.00 48.84 97 LEU A C 1
ATOM 782 O O . LEU A 1 97 ? -2.091 0.963 -27.489 1.00 48.84 97 LEU A O 1
ATOM 786 N N . ASN A 1 98 ? -2.355 -0.582 -29.118 1.00 57.75 98 ASN A N 1
ATOM 787 C CA . ASN A 1 98 ? -1.381 -1.611 -28.732 1.00 57.75 98 ASN A CA 1
ATOM 788 C C . ASN A 1 98 ? -0.935 -1.564 -27.251 1.00 57.75 98 ASN A C 1
ATOM 790 O O . ASN A 1 98 ? 0.243 -1.396 -26.939 1.00 57.75 98 ASN A O 1
ATOM 794 N N . THR A 1 99 ? -1.886 -1.607 -26.307 1.00 70.06 99 THR A N 1
ATOM 795 C CA . THR A 1 99 ? -1.577 -1.258 -24.909 1.00 70.06 99 THR A CA 1
ATOM 796 C C . THR A 1 99 ? -0.875 -2.366 -24.131 1.00 70.06 99 THR A C 1
ATOM 798 O O . THR A 1 99 ? -0.433 -2.085 -23.024 1.00 70.06 99 THR A O 1
ATOM 801 N N . GLY A 1 100 ? -0.732 -3.583 -24.652 1.00 85.56 100 GLY A N 1
ATOM 802 C CA . GLY A 1 100 ? -0.219 -4.717 -23.879 1.00 85.56 100 GLY A CA 1
ATOM 803 C C . GLY A 1 100 ? -1.145 -5.062 -22.699 1.00 85.56 100 GLY A C 1
ATOM 804 O O . GLY A 1 100 ? -1.235 -4.328 -21.705 1.00 85.56 100 GLY A O 1
ATOM 805 N N . ALA A 1 101 ? -1.877 -6.162 -22.793 1.00 92.25 101 ALA A N 1
ATOM 806 C CA . ALA A 1 101 ? -2.664 -6.688 -21.684 1.00 92.25 101 ALA A CA 1
ATOM 807 C C . ALA A 1 101 ? -1.770 -7.539 -20.775 1.00 92.25 101 ALA A C 1
ATOM 809 O O . ALA A 1 101 ? -0.864 -8.206 -21.257 1.00 92.25 101 ALA A O 1
ATOM 810 N N . ILE A 1 102 ? -2.008 -7.501 -19.466 1.00 94.25 102 ILE A N 1
ATOM 811 C CA . ILE A 1 102 ? -1.403 -8.454 -18.530 1.00 94.25 102 ILE A CA 1
ATOM 812 C C . ILE A 1 102 ? -2.545 -9.348 -18.074 1.00 94.25 102 ILE A C 1
ATOM 814 O O . ILE A 1 102 ? -3.540 -8.835 -17.562 1.00 94.25 102 ILE A O 1
ATOM 818 N N . LEU A 1 103 ? -2.422 -10.645 -18.324 1.00 92.81 103 LEU A N 1
ATOM 819 C CA . LEU A 1 103 ? -3.414 -11.652 -17.969 1.00 92.81 103 LEU A CA 1
ATOM 820 C C . LEU A 1 103 ? -2.829 -12.547 -16.879 1.00 92.81 103 LEU A C 1
ATOM 822 O O . LEU A 1 103 ? -1.677 -12.956 -16.981 1.00 92.81 103 LEU A O 1
ATOM 826 N N . MET A 1 104 ? -3.608 -12.846 -15.844 1.00 92.50 104 MET A N 1
ATOM 827 C CA . MET A 1 104 ? -3.225 -13.834 -14.836 1.00 92.50 104 MET A CA 1
ATOM 828 C C . MET A 1 104 ? -3.595 -15.211 -15.383 1.00 92.50 104 MET A C 1
ATOM 830 O O . MET A 1 104 ? -4.774 -15.476 -15.609 1.00 92.50 104 MET A O 1
ATOM 834 N N . VAL A 1 105 ? -2.595 -16.042 -15.669 1.00 91.31 105 VAL A N 1
ATOM 835 C CA . VAL A 1 105 ? -2.782 -17.353 -16.303 1.00 91.31 105 VAL A CA 1
ATOM 836 C C . VAL A 1 105 ? -2.349 -18.437 -15.333 1.00 91.31 105 VAL A C 1
ATOM 838 O O . VAL A 1 105 ? -1.199 -18.446 -14.900 1.00 91.31 105 VAL A O 1
ATOM 841 N N . ASP A 1 106 ? -3.249 -19.359 -15.009 1.00 91.12 106 ASP A N 1
ATOM 842 C CA . ASP A 1 106 ? -2.915 -20.513 -14.180 1.00 91.12 106 ASP A CA 1
ATOM 843 C C . ASP A 1 106 ? -2.191 -21.572 -15.016 1.00 91.12 106 ASP A C 1
ATOM 845 O O . ASP A 1 106 ? -2.703 -22.065 -16.022 1.00 91.12 106 ASP A O 1
ATOM 849 N N . VAL A 1 107 ? -0.976 -21.917 -14.597 1.00 86.94 107 VAL A N 1
ATOM 850 C CA . VAL A 1 107 ? -0.101 -22.890 -15.248 1.00 86.94 107 VAL A CA 1
ATOM 851 C C . VAL A 1 107 ? 0.156 -24.038 -14.283 1.00 86.94 107 VAL A C 1
ATOM 853 O O . VAL A 1 107 ? 0.682 -23.845 -13.187 1.00 86.94 107 VAL A O 1
ATOM 856 N N . ALA A 1 108 ? -0.208 -25.251 -14.691 1.00 84.12 108 ALA A N 1
ATOM 857 C CA . ALA A 1 108 ? 0.122 -26.463 -13.953 1.00 84.12 108 ALA A CA 1
ATOM 858 C C . ALA A 1 108 ? 1.548 -26.911 -14.306 1.00 84.12 108 ALA A C 1
ATOM 860 O O . ALA A 1 108 ? 1.848 -27.158 -15.474 1.00 84.12 108 ALA A O 1
ATOM 861 N N . VAL A 1 109 ? 2.422 -27.029 -13.304 1.00 77.12 109 VAL A N 1
ATOM 862 C CA . VAL A 1 109 ? 3.804 -27.492 -13.476 1.00 77.12 109 VAL A CA 1
ATOM 863 C C . VAL A 1 109 ? 3.954 -28.878 -12.844 1.00 77.12 109 VAL A C 1
ATOM 865 O O . VAL A 1 109 ? 3.736 -29.062 -11.647 1.00 77.12 109 VAL A O 1
ATOM 868 N N . GLY A 1 110 ? 4.345 -29.853 -13.671 1.00 63.78 110 GLY A N 1
ATOM 869 C CA . GLY A 1 110 ? 4.677 -31.221 -13.266 1.00 63.78 110 GLY A CA 1
ATOM 870 C C . GLY A 1 110 ? 3.594 -32.264 -13.572 1.00 63.78 110 GLY A C 1
ATOM 871 O O . GLY A 1 110 ? 2.425 -32.092 -13.237 1.00 63.78 110 GLY A O 1
ATOM 872 N N . LEU A 1 111 ? 4.012 -33.397 -14.153 1.00 53.62 111 LEU A N 1
ATOM 873 C CA . LEU A 1 111 ? 3.164 -34.582 -14.377 1.00 53.62 111 LEU A CA 1
ATOM 874 C C . LEU A 1 111 ? 2.770 -35.293 -13.066 1.00 53.62 111 LEU A C 1
ATOM 876 O O . LEU A 1 111 ? 1.774 -36.009 -13.041 1.00 53.62 111 LEU A O 1
ATOM 880 N N . ILE A 1 112 ? 3.537 -35.096 -11.984 1.00 51.56 112 ILE A N 1
ATOM 881 C CA . ILE A 1 112 ? 3.424 -35.876 -10.737 1.00 51.56 112 ILE A CA 1
ATOM 882 C C . ILE A 1 112 ? 2.841 -35.050 -9.575 1.00 51.56 112 ILE A C 1
ATOM 884 O O . ILE A 1 112 ? 2.032 -35.567 -8.812 1.00 51.56 112 ILE A O 1
ATOM 888 N N . THR A 1 113 ? 3.197 -33.768 -9.434 1.00 60.41 113 THR A N 1
ATOM 889 C CA . THR A 1 113 ? 2.838 -32.954 -8.252 1.00 60.41 113 THR A CA 1
ATOM 890 C C . THR A 1 113 ? 1.633 -32.026 -8.443 1.00 60.41 113 THR A C 1
ATOM 892 O O . THR A 1 113 ? 1.186 -31.446 -7.457 1.00 60.41 113 THR A O 1
ATOM 895 N N . LYS A 1 114 ? 1.090 -31.889 -9.668 1.00 73.06 114 LYS A N 1
ATOM 896 C CA . LYS A 1 114 ? -0.065 -31.026 -10.022 1.00 73.06 114 LYS A CA 1
ATOM 897 C C . LYS A 1 114 ? -0.077 -29.662 -9.305 1.00 73.06 114 LYS A C 1
ATOM 899 O O . LYS A 1 114 ? -1.131 -29.189 -8.885 1.00 73.06 114 LYS A O 1
ATOM 904 N N . GLN A 1 115 ? 1.080 -29.018 -9.148 1.00 84.94 115 GLN A N 1
ATOM 905 C CA . GLN A 1 115 ? 1.121 -27.682 -8.557 1.00 84.94 115 GLN A CA 1
ATOM 906 C C . GLN A 1 115 ? 0.701 -26.657 -9.610 1.00 84.94 115 GLN A C 1
ATOM 908 O O . GLN A 1 115 ? 1.275 -26.594 -10.697 1.00 84.94 115 GLN A O 1
ATOM 913 N N . THR A 1 116 ? -0.332 -25.880 -9.296 1.00 88.94 116 THR A N 1
ATOM 914 C CA . THR A 1 116 ? -0.835 -24.793 -10.139 1.00 88.94 116 THR A CA 1
ATOM 915 C C . THR A 1 116 ? -0.259 -23.466 -9.670 1.00 88.94 116 THR A C 1
ATOM 917 O O . THR A 1 116 ? -0.380 -23.121 -8.494 1.00 88.94 116 THR A O 1
ATOM 920 N N . TYR A 1 117 ? 0.327 -22.714 -10.594 1.00 91.31 117 TYR A N 1
ATOM 921 C CA . TYR A 1 117 ? 0.887 -21.389 -10.352 1.00 91.31 117 TYR A CA 1
ATOM 922 C C . TYR A 1 117 ? 0.151 -20.352 -11.189 1.00 91.31 117 TYR A C 1
ATOM 924 O O . TYR A 1 117 ? 0.013 -20.526 -12.395 1.00 91.31 117 TYR A O 1
ATOM 932 N N . THR A 1 118 ? -0.260 -19.243 -10.582 1.00 92.81 118 THR A N 1
ATOM 933 C CA . THR A 1 118 ? -0.821 -18.104 -11.318 1.00 92.81 118 THR A CA 1
ATOM 934 C C . THR A 1 118 ? 0.307 -17.201 -11.815 1.00 92.81 118 THR A C 1
ATOM 936 O O . THR A 1 118 ? 1.043 -16.622 -11.015 1.00 92.81 118 THR A O 1
ATOM 939 N N . ILE A 1 119 ? 0.446 -17.059 -13.134 1.00 94.19 119 ILE A N 1
ATOM 940 C CA . ILE A 1 119 ? 1.552 -16.345 -13.780 1.00 94.19 119 ILE A CA 1
ATOM 941 C C . ILE A 1 119 ? 1.043 -15.085 -14.501 1.00 94.19 119 ILE A C 1
ATOM 943 O O . ILE A 1 119 ? 0.200 -15.186 -15.401 1.00 94.19 119 ILE A O 1
ATOM 947 N N . PRO A 1 120 ? 1.566 -13.888 -14.172 1.00 95.62 120 PRO A N 1
ATOM 948 C CA . PRO A 1 120 ? 1.240 -12.661 -14.890 1.00 95.62 120 PRO A CA 1
ATOM 949 C C . PRO A 1 120 ? 1.891 -12.669 -16.279 1.00 95.62 120 PRO A C 1
ATOM 951 O O . PRO A 1 120 ? 3.110 -12.642 -16.420 1.00 95.62 120 PRO A O 1
ATOM 954 N N . THR A 1 121 ? 1.064 -12.674 -17.316 1.00 95.12 121 THR A N 1
ATOM 955 C CA . THR A 1 121 ? 1.475 -12.937 -18.696 1.00 95.12 121 THR A CA 1
ATOM 956 C C . THR A 1 121 ? 1.197 -11.727 -19.587 1.00 95.12 121 THR A C 1
ATOM 958 O O . THR A 1 121 ? 0.055 -11.271 -19.689 1.00 95.12 121 THR A O 1
ATOM 961 N N . LEU A 1 122 ? 2.233 -11.185 -20.238 1.00 96.06 122 LEU A N 1
ATOM 962 C CA . LEU A 1 122 ? 2.127 -10.009 -21.109 1.00 96.06 122 LEU A CA 1
ATOM 963 C C . LEU A 1 122 ? 1.709 -10.401 -22.533 1.00 96.06 122 LEU A C 1
ATOM 965 O O . LEU A 1 122 ? 2.421 -11.120 -23.222 1.00 96.06 122 LEU A O 1
ATOM 969 N N . CYS A 1 123 ? 0.569 -9.885 -22.988 1.00 94.25 123 CYS A N 1
ATOM 970 C CA . CYS A 1 123 ? 0.003 -10.156 -24.308 1.00 94.25 123 CYS A CA 1
ATOM 971 C C . CYS A 1 123 ? -0.149 -8.864 -25.120 1.00 94.25 123 CYS A C 1
ATOM 973 O O . CYS A 1 123 ? -0.708 -7.873 -24.642 1.00 94.25 123 CYS A O 1
ATOM 975 N N . TRP A 1 124 ? 0.291 -8.884 -26.372 1.00 93.12 124 TRP A N 1
ATOM 976 C CA . TRP A 1 124 ? 0.100 -7.821 -27.358 1.00 93.12 124 TRP A CA 1
ATOM 977 C C . TRP A 1 124 ? -1.008 -8.192 -28.344 1.00 93.12 124 TRP A C 1
ATOM 979 O O . TRP A 1 124 ? -1.457 -9.334 -28.397 1.00 93.12 124 TRP A O 1
ATOM 989 N N . ASN A 1 125 ? -1.423 -7.244 -29.188 1.00 87.25 125 ASN A N 1
ATOM 990 C CA . ASN A 1 125 ? -2.400 -7.540 -30.245 1.00 87.25 125 ASN A CA 1
ATOM 991 C C . ASN A 1 125 ? -1.884 -8.598 -31.242 1.00 87.25 125 ASN A C 1
ATOM 993 O O . ASN A 1 125 ? -2.687 -9.255 -31.893 1.00 87.25 125 ASN A O 1
ATOM 997 N N . GLY A 1 126 ? -0.559 -8.735 -31.371 1.00 84.06 126 GLY A N 1
ATOM 998 C CA . GLY A 1 126 ? 0.098 -9.711 -32.245 1.00 84.06 126 GLY A CA 1
ATOM 999 C C . GLY A 1 126 ? 0.407 -11.058 -31.588 1.00 84.06 126 GLY A C 1
ATOM 1000 O O . GLY A 1 126 ? 0.974 -11.911 -32.258 1.00 84.06 126 GLY A O 1
ATOM 1001 N N . GLY A 1 127 ? 0.066 -11.250 -30.310 1.00 90.44 127 GLY A N 1
ATOM 1002 C CA . GLY A 1 127 ? 0.328 -12.494 -29.588 1.00 90.44 127 GLY A CA 1
ATOM 1003 C C . GLY A 1 127 ? 1.021 -12.297 -28.243 1.00 90.44 127 GLY A C 1
ATOM 1004 O O . GLY A 1 127 ? 1.132 -11.186 -27.718 1.00 90.44 127 GLY A O 1
ATOM 1005 N N . LEU A 1 128 ? 1.453 -13.418 -27.677 1.00 93.19 128 LEU A N 1
ATOM 1006 C CA . LEU A 1 128 ? 2.152 -13.504 -26.402 1.00 93.19 128 LEU A CA 1
ATOM 1007 C C . LEU A 1 128 ? 3.569 -12.915 -26.505 1.00 93.19 128 LEU A C 1
ATOM 1009 O O . LEU A 1 128 ? 4.289 -13.197 -27.457 1.00 93.19 128 LEU A O 1
ATOM 1013 N N . ASP A 1 129 ? 3.988 -12.129 -25.511 1.00 95.50 129 ASP A N 1
ATOM 1014 C CA . ASP A 1 129 ? 5.400 -11.770 -25.336 1.00 95.50 129 ASP A CA 1
ATOM 1015 C C . ASP A 1 129 ? 6.122 -12.935 -24.648 1.00 95.50 129 ASP A C 1
ATOM 1017 O O . ASP A 1 129 ? 6.141 -13.028 -23.419 1.00 95.50 129 ASP A O 1
ATOM 1021 N N . GLU A 1 130 ? 6.632 -13.872 -25.450 1.00 94.62 130 GLU A N 1
ATOM 1022 C CA . GLU A 1 130 ? 7.176 -15.148 -24.968 1.00 94.62 130 GLU A CA 1
ATOM 1023 C C . GLU A 1 130 ? 8.293 -14.953 -23.942 1.00 94.62 130 GLU A C 1
ATOM 1025 O O . GLU A 1 130 ? 8.239 -15.546 -22.870 1.00 94.62 130 GLU A O 1
ATOM 1030 N N . TRP A 1 131 ? 9.246 -14.051 -24.198 1.00 96.31 131 TRP A N 1
ATOM 1031 C CA . TRP A 1 131 ? 10.370 -13.833 -23.284 1.00 96.31 131 TRP A CA 1
ATOM 1032 C C . TRP A 1 131 ? 9.910 -13.250 -21.947 1.00 96.31 131 TRP A C 1
ATOM 1034 O O . TRP A 1 131 ? 10.373 -13.676 -20.892 1.00 96.31 131 TRP A O 1
ATOM 1044 N N . VAL A 1 132 ? 8.985 -12.283 -21.962 1.00 96.88 132 VAL A N 1
ATOM 1045 C CA . VAL A 1 132 ? 8.457 -11.709 -20.713 1.00 96.88 132 VAL A CA 1
ATOM 1046 C C . VAL A 1 132 ? 7.623 -12.739 -19.950 1.00 96.88 132 VAL A C 1
ATOM 1048 O O . VAL A 1 132 ? 7.680 -12.777 -18.722 1.00 96.88 132 VAL A O 1
ATOM 1051 N N . ALA A 1 133 ? 6.865 -13.580 -20.655 1.00 95.19 133 ALA A N 1
ATOM 1052 C CA . ALA A 1 133 ? 6.102 -14.659 -20.043 1.00 95.19 133 ALA A CA 1
ATOM 1053 C C . ALA A 1 133 ? 7.019 -15.719 -19.417 1.00 95.19 133 ALA A C 1
ATOM 1055 O O . ALA A 1 133 ? 6.790 -16.102 -18.272 1.00 95.19 133 ALA A O 1
ATOM 1056 N N . ASP A 1 134 ? 8.065 -16.148 -20.123 1.00 95.75 134 ASP A N 1
ATOM 1057 C CA . ASP A 1 134 ? 9.074 -17.103 -19.653 1.00 95.75 134 ASP A CA 1
ATOM 1058 C C . ASP A 1 134 ? 9.817 -16.569 -18.423 1.00 95.75 134 ASP A C 1
ATOM 1060 O O . ASP A 1 134 ? 9.925 -17.273 -17.415 1.00 95.75 134 ASP A O 1
ATOM 1064 N N . TYR A 1 135 ? 10.221 -15.296 -18.453 1.00 97.31 135 TYR A N 1
ATOM 1065 C CA . TYR A 1 135 ? 10.801 -14.617 -17.297 1.00 97.31 135 TYR A CA 1
ATOM 1066 C C . TYR A 1 135 ? 9.839 -14.590 -16.107 1.00 97.31 135 TYR A C 1
ATOM 1068 O O . TYR A 1 135 ? 10.223 -14.919 -14.986 1.00 97.31 135 TYR A O 1
ATOM 1076 N N . ALA A 1 136 ? 8.562 -14.266 -16.334 1.00 96.88 136 ALA A N 1
ATOM 1077 C CA . ALA A 1 136 ? 7.555 -14.304 -15.279 1.00 96.88 136 ALA A CA 1
ATOM 1078 C C . ALA A 1 136 ? 7.380 -15.722 -14.702 1.00 96.88 136 ALA A C 1
ATOM 1080 O O . ALA A 1 136 ? 7.239 -15.856 -13.485 1.00 96.88 136 ALA A O 1
ATOM 1081 N N . ARG A 1 137 ? 7.448 -16.785 -15.525 1.00 94.69 137 ARG A N 1
ATOM 1082 C CA . ARG A 1 137 ? 7.427 -18.169 -15.010 1.00 94.69 137 ARG A CA 1
ATOM 1083 C C . ARG A 1 137 ? 8.657 -18.467 -14.173 1.00 94.69 137 ARG A C 1
ATOM 1085 O O . ARG A 1 137 ? 8.513 -19.051 -13.106 1.00 94.69 137 ARG A O 1
ATOM 1092 N N . HIS A 1 138 ? 9.838 -18.058 -14.627 1.00 95.06 138 HIS A N 1
ATOM 1093 C CA . HIS A 1 138 ? 11.075 -18.236 -13.875 1.00 95.06 138 HIS A CA 1
ATOM 1094 C C . HIS A 1 138 ? 10.988 -17.562 -12.496 1.00 95.06 138 HIS A C 1
ATOM 1096 O O . HIS A 1 138 ? 11.260 -18.205 -11.483 1.00 95.06 138 HIS A O 1
ATOM 1102 N N . LEU A 1 139 ? 10.495 -16.320 -12.436 1.00 95.50 139 LEU A N 1
ATOM 1103 C CA . LEU A 1 139 ? 10.322 -15.601 -11.174 1.00 95.50 139 LEU A CA 1
ATOM 1104 C C . LEU A 1 139 ? 9.317 -16.279 -10.224 1.00 95.50 139 LEU A C 1
ATOM 1106 O O . LEU A 1 139 ? 9.559 -16.352 -9.021 1.00 95.50 139 LEU A O 1
ATOM 1110 N N . VAL A 1 140 ? 8.189 -16.782 -10.734 1.00 93.25 140 VAL A N 1
ATOM 1111 C CA . VAL A 1 140 ? 7.156 -17.414 -9.890 1.00 93.25 140 VAL A CA 1
ATOM 1112 C C . VAL A 1 140 ? 7.545 -18.834 -9.471 1.00 93.25 140 VAL A C 1
ATOM 1114 O O . VAL A 1 140 ? 7.406 -19.196 -8.306 1.00 93.25 140 VAL A O 1
ATOM 1117 N N . VAL A 1 141 ? 8.010 -19.654 -10.412 1.00 91.50 141 VAL A N 1
ATOM 1118 C CA . VAL A 1 141 ? 8.222 -21.094 -10.202 1.00 91.50 141 VAL A CA 1
ATOM 1119 C C . VAL A 1 141 ? 9.598 -21.369 -9.602 1.00 91.50 141 VAL A C 1
ATOM 1121 O O . VAL A 1 141 ? 9.709 -22.160 -8.667 1.00 91.50 141 VAL A O 1
ATOM 1124 N N . TRP A 1 142 ? 10.643 -20.719 -10.122 1.00 90.69 142 TRP A N 1
ATOM 1125 C CA . TRP A 1 142 ? 12.031 -20.995 -9.743 1.00 90.69 142 TRP A CA 1
ATOM 1126 C C . TRP A 1 142 ? 12.475 -20.136 -8.560 1.00 90.69 142 TRP A C 1
ATOM 1128 O O . TRP A 1 142 ? 12.887 -20.663 -7.529 1.00 90.69 142 TRP A O 1
ATOM 1138 N N . GLU A 1 143 ? 12.287 -18.819 -8.671 1.00 89.62 143 GLU A N 1
ATOM 1139 C CA . GLU A 1 143 ? 12.629 -17.853 -7.614 1.00 89.62 143 GLU A CA 1
ATOM 1140 C C . GLU A 1 143 ? 11.566 -17.778 -6.505 1.00 89.62 143 GLU A C 1
ATOM 1142 O O . GLU A 1 143 ? 11.742 -17.072 -5.511 1.00 89.62 143 GLU A O 1
ATOM 1147 N N . LYS A 1 144 ? 10.449 -18.506 -6.658 1.00 89.62 144 LYS A N 1
ATOM 1148 C CA . LYS A 1 144 ? 9.338 -18.581 -5.691 1.00 89.62 144 LYS A CA 1
ATOM 1149 C C . LYS A 1 144 ? 8.786 -17.207 -5.296 1.00 89.62 144 LYS A C 1
ATOM 1151 O O . LYS A 1 144 ? 8.320 -17.015 -4.171 1.00 89.62 144 LYS A O 1
ATOM 1156 N N . GLN A 1 145 ? 8.834 -16.236 -6.208 1.00 88.75 145 GLN A N 1
ATOM 1157 C CA . GLN A 1 145 ? 8.270 -14.914 -5.969 1.00 88.75 145 GLN A CA 1
ATOM 1158 C C . GLN A 1 145 ? 6.746 -14.950 -6.079 1.00 88.75 145 GLN A C 1
ATOM 1160 O O . GLN A 1 145 ? 6.170 -15.617 -6.936 1.00 88.75 145 GLN A O 1
ATOM 1165 N N . GLU A 1 146 ? 6.071 -14.172 -5.234 1.00 87.19 146 GLU A N 1
ATOM 1166 C CA . GLU A 1 146 ? 4.620 -14.035 -5.323 1.00 87.19 146 GLU A CA 1
ATOM 1167 C C . GLU A 1 146 ? 4.183 -13.418 -6.656 1.00 87.19 146 GLU A C 1
ATOM 1169 O O . GLU A 1 146 ? 4.729 -12.400 -7.093 1.00 87.19 146 GLU A O 1
ATOM 1174 N N . ALA A 1 147 ? 3.107 -13.958 -7.234 1.00 89.81 147 ALA A N 1
ATOM 1175 C CA . ALA A 1 147 ? 2.535 -13.493 -8.496 1.00 89.81 147 ALA A CA 1
ATOM 1176 C C . ALA A 1 147 ? 2.251 -11.980 -8.512 1.00 89.81 147 ALA A C 1
ATOM 1178 O O . ALA A 1 147 ? 2.484 -11.321 -9.521 1.00 89.81 147 ALA A O 1
ATOM 1179 N N . SER A 1 148 ? 1.823 -11.405 -7.381 1.00 86.31 148 SER A N 1
ATOM 1180 C CA . SER A 1 148 ? 1.583 -9.961 -7.235 1.00 86.31 148 SER A CA 1
ATOM 1181 C C . SER A 1 148 ? 2.857 -9.118 -7.391 1.00 86.31 148 SER A C 1
ATOM 1183 O O . SER A 1 148 ? 2.828 -8.040 -7.985 1.00 86.31 148 SER A O 1
ATOM 1185 N N . SER A 1 149 ? 3.994 -9.608 -6.888 1.00 89.50 149 SER A N 1
ATOM 1186 C CA . SER A 1 149 ? 5.299 -8.957 -7.033 1.00 89.50 149 SER A CA 1
ATOM 1187 C C . SER A 1 149 ? 5.797 -9.065 -8.476 1.00 89.50 149 SER A C 1
ATOM 1189 O O . SER A 1 149 ? 6.251 -8.072 -9.050 1.00 89.50 149 SER A O 1
ATOM 1191 N N . VAL A 1 150 ? 5.635 -10.240 -9.093 1.00 95.25 150 VAL A N 1
ATOM 1192 C CA . VAL A 1 150 ? 5.995 -10.473 -10.499 1.00 95.25 150 VAL A CA 1
ATOM 1193 C C . VAL A 1 150 ? 5.119 -9.639 -11.438 1.00 95.25 150 VAL A C 1
ATOM 1195 O O . VAL A 1 150 ? 5.618 -9.073 -12.405 1.00 95.25 150 VAL A O 1
ATOM 1198 N N . GLU A 1 151 ? 3.837 -9.439 -11.124 1.00 95.00 151 GLU A N 1
ATOM 1199 C CA . GLU A 1 151 ? 2.944 -8.574 -11.902 1.00 95.00 151 GLU A CA 1
ATOM 1200 C C . GLU A 1 151 ? 3.469 -7.129 -11.961 1.00 95.00 151 GLU A C 1
A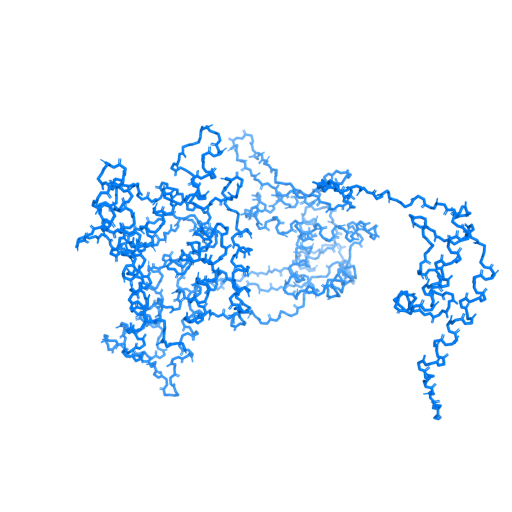TOM 1202 O O . GLU A 1 151 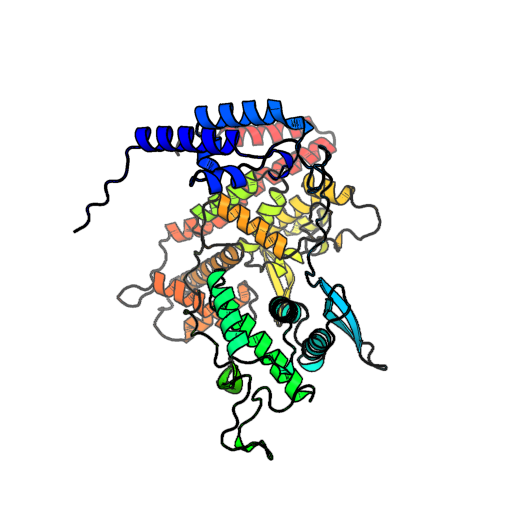? 3.371 -6.468 -12.997 1.00 95.00 151 GLU A O 1
ATOM 1207 N N . GLN A 1 152 ? 4.078 -6.624 -10.880 1.00 93.75 152 GLN A N 1
ATOM 1208 C CA . GLN A 1 152 ? 4.705 -5.297 -10.875 1.00 93.75 152 GLN A CA 1
ATOM 1209 C C . GLN A 1 152 ? 5.941 -5.231 -11.778 1.00 93.75 152 GLN A C 1
ATOM 1211 O O . GLN A 1 152 ? 6.132 -4.218 -12.463 1.00 93.75 152 GLN A O 1
ATOM 1216 N N . ALA A 1 153 ? 6.725 -6.311 -11.837 1.00 96.25 153 ALA A N 1
ATOM 1217 C CA . ALA A 1 153 ? 7.850 -6.425 -12.758 1.00 96.25 153 ALA A CA 1
ATOM 1218 C C . ALA A 1 153 ? 7.348 -6.455 -14.211 1.00 96.25 153 ALA A C 1
ATOM 1220 O O . ALA A 1 153 ? 7.771 -5.646 -15.035 1.00 96.25 153 ALA A O 1
ATOM 1221 N N . VAL A 1 154 ? 6.332 -7.269 -14.509 1.00 97.50 154 VAL A N 1
ATOM 1222 C CA . VAL A 1 154 ? 5.695 -7.326 -15.835 1.00 97.50 154 VAL A CA 1
ATOM 1223 C C . VAL A 1 154 ? 5.065 -5.979 -16.219 1.00 97.50 154 VAL A C 1
ATOM 1225 O O . VAL A 1 154 ? 5.134 -5.573 -17.379 1.00 97.50 154 VAL A O 1
ATOM 1228 N N . LYS A 1 155 ? 4.513 -5.209 -15.269 1.00 95.75 155 LYS A N 1
ATOM 1229 C CA . LYS A 1 155 ? 4.051 -3.828 -15.515 1.00 95.75 155 LYS A CA 1
ATOM 1230 C C . LYS A 1 155 ? 5.194 -2.909 -15.946 1.00 95.75 155 LYS A C 1
ATOM 1232 O O . LYS A 1 155 ? 4.978 -2.095 -16.845 1.00 95.75 155 LYS A O 1
ATOM 1237 N N . ALA A 1 156 ? 6.368 -3.015 -15.324 1.00 96.19 156 ALA A N 1
ATOM 1238 C CA . ALA A 1 156 ? 7.549 -2.251 -15.722 1.00 96.19 156 ALA A CA 1
ATOM 1239 C C . ALA A 1 156 ? 8.060 -2.689 -17.106 1.00 96.19 156 ALA A C 1
ATOM 1241 O O . ALA A 1 156 ? 8.210 -1.837 -17.986 1.00 96.19 156 ALA A O 1
ATOM 1242 N N . LEU A 1 157 ? 8.193 -4.000 -17.344 1.00 97.38 157 LEU A N 1
ATOM 1243 C CA . LEU A 1 157 ? 8.583 -4.558 -18.645 1.00 97.38 157 LEU A CA 1
ATOM 1244 C C . LEU A 1 157 ? 7.609 -4.159 -19.748 1.00 97.38 157 LEU A C 1
ATOM 1246 O O . LEU A 1 157 ? 8.036 -3.761 -20.821 1.00 97.38 157 LEU A O 1
ATOM 1250 N N . ARG A 1 158 ? 6.299 -4.147 -19.487 1.00 96.38 158 ARG A N 1
ATOM 1251 C CA . ARG A 1 158 ? 5.302 -3.673 -20.452 1.00 96.38 158 ARG A CA 1
ATOM 1252 C C . ARG A 1 158 ? 5.560 -2.232 -20.884 1.00 96.38 158 ARG A C 1
ATOM 1254 O O . ARG A 1 158 ? 5.415 -1.916 -22.062 1.00 96.38 158 ARG A O 1
ATOM 1261 N N . ILE A 1 159 ? 5.899 -1.338 -19.953 1.00 94.56 159 ILE A N 1
ATOM 1262 C CA . ILE A 1 159 ? 6.188 0.066 -20.284 1.00 94.56 159 ILE A CA 1
ATOM 1263 C C . ILE A 1 159 ? 7.454 0.149 -21.146 1.00 94.56 159 ILE A C 1
ATOM 1265 O O . ILE A 1 159 ? 7.453 0.867 -22.145 1.00 94.56 159 ILE A O 1
ATOM 1269 N N . PHE A 1 160 ? 8.488 -0.618 -20.802 1.00 96.38 160 PHE A N 1
ATOM 1270 C CA . PHE A 1 160 ? 9.723 -0.703 -21.581 1.00 96.38 160 PHE A CA 1
ATOM 1271 C C . PHE A 1 160 ? 9.496 -1.282 -22.987 1.00 96.38 160 PHE A C 1
ATOM 1273 O O . PHE A 1 160 ? 9.872 -0.671 -23.985 1.00 96.38 160 PHE A O 1
ATOM 1280 N N . ARG A 1 161 ? 8.777 -2.400 -23.095 1.00 95.50 161 ARG A N 1
ATOM 1281 C CA . ARG A 1 161 ? 8.412 -3.048 -24.359 1.00 95.50 161 ARG A CA 1
ATOM 1282 C C . ARG A 1 161 ? 7.632 -2.112 -25.281 1.00 95.50 161 ARG A C 1
ATOM 1284 O O . ARG A 1 161 ? 7.886 -2.080 -26.482 1.00 95.50 161 ARG A O 1
ATOM 1291 N N . ARG A 1 162 ? 6.746 -1.256 -24.745 1.00 93.94 162 ARG A N 1
ATOM 1292 C CA . ARG A 1 162 ? 6.095 -0.197 -25.548 1.00 93.94 162 ARG A CA 1
ATOM 1293 C C . ARG A 1 162 ? 7.111 0.762 -26.169 1.00 93.94 162 ARG A C 1
ATOM 1295 O O . ARG A 1 162 ? 6.915 1.178 -27.309 1.00 93.94 162 ARG A O 1
ATOM 1302 N N . LEU A 1 163 ? 8.172 1.126 -25.445 1.00 93.56 163 LEU A N 1
ATOM 1303 C CA . LEU A 1 163 ? 9.247 1.954 -25.993 1.00 93.56 163 LEU A CA 1
ATOM 1304 C C . LEU A 1 163 ? 10.009 1.207 -27.094 1.00 93.56 163 LEU A C 1
ATOM 1306 O O . LEU A 1 163 ? 10.212 1.787 -28.161 1.00 93.56 163 LEU A O 1
ATOM 1310 N N . GLN A 1 164 ? 10.379 -0.056 -26.863 1.00 93.94 164 GLN A N 1
ATOM 1311 C CA . GLN A 1 164 ? 11.060 -0.886 -27.864 1.00 93.94 164 GLN A CA 1
ATOM 1312 C C . GLN A 1 164 ? 10.232 -1.013 -29.145 1.00 93.94 164 GLN A C 1
ATOM 1314 O O . GLN A 1 164 ? 10.746 -0.725 -30.221 1.00 93.94 164 GLN A O 1
ATOM 1319 N N . HIS A 1 165 ? 8.935 -1.326 -29.043 1.00 91.56 165 HIS A N 1
ATOM 1320 C CA . HIS A 1 165 ? 8.035 -1.372 -30.198 1.00 91.56 165 HIS A CA 1
ATOM 1321 C C . HIS A 1 165 ? 7.922 -0.016 -30.898 1.00 91.56 165 HIS A C 1
ATOM 1323 O O . HIS A 1 165 ? 8.001 0.050 -32.122 1.00 91.56 165 HIS A O 1
ATOM 1329 N N . LYS A 1 166 ? 7.782 1.081 -30.140 1.00 91.69 166 LYS A N 1
ATOM 1330 C CA . LYS A 1 166 ? 7.697 2.435 -30.709 1.00 91.69 166 LYS A CA 1
ATOM 1331 C C . LYS A 1 166 ? 8.963 2.821 -31.480 1.00 91.69 166 LYS A C 1
ATOM 1333 O O . LYS A 1 166 ? 8.865 3.550 -32.461 1.00 91.69 166 LYS A O 1
ATOM 1338 N N . ARG A 1 167 ? 10.134 2.369 -31.027 1.00 92.62 167 ARG A N 1
ATOM 1339 C CA . ARG A 1 167 ? 11.433 2.638 -31.662 1.00 92.62 167 ARG A CA 1
ATOM 1340 C C . ARG A 1 167 ? 11.900 1.519 -32.600 1.00 92.62 167 ARG A C 1
ATOM 1342 O O . ARG A 1 167 ? 12.977 1.639 -33.168 1.00 92.62 167 ARG A O 1
ATOM 1349 N N . ASN A 1 168 ? 11.102 0.462 -32.766 1.00 94.12 168 ASN A N 1
ATOM 1350 C CA . ASN A 1 168 ? 11.439 -0.741 -33.526 1.00 94.12 168 ASN A CA 1
ATOM 1351 C C . ASN A 1 168 ? 12.808 -1.350 -33.143 1.00 94.12 168 ASN A C 1
ATOM 1353 O O . ASN A 1 168 ? 13.590 -1.752 -34.004 1.00 94.12 168 ASN A O 1
ATOM 1357 N N . VAL A 1 169 ? 13.113 -1.386 -31.842 1.00 94.56 169 VAL A N 1
ATOM 1358 C CA . VAL A 1 169 ? 14.379 -1.918 -31.318 1.00 94.56 169 VAL A CA 1
ATOM 1359 C C . VAL A 1 169 ? 14.204 -3.384 -30.934 1.00 94.56 169 VAL A C 1
ATOM 1361 O O . VAL A 1 169 ? 13.308 -3.723 -30.164 1.00 94.56 169 VAL A O 1
ATOM 1364 N N . ARG A 1 170 ? 15.075 -4.248 -31.465 1.00 94.94 170 ARG A N 1
ATOM 1365 C CA . ARG A 1 170 ? 15.151 -5.672 -31.101 1.00 94.94 170 ARG A CA 1
ATOM 1366 C C . ARG A 1 170 ? 15.891 -5.855 -29.778 1.00 94.94 170 ARG A C 1
ATOM 1368 O O . ARG A 1 170 ? 16.725 -5.028 -29.432 1.00 94.94 170 ARG A O 1
ATOM 1375 N N . ASP A 1 171 ? 15.678 -6.985 -29.108 1.00 93.88 171 ASP A N 1
ATOM 1376 C CA . ASP A 1 171 ? 16.309 -7.271 -27.809 1.00 93.88 171 ASP A CA 1
ATOM 1377 C C . ASP A 1 171 ? 17.833 -7.227 -27.843 1.00 93.88 171 ASP A C 1
ATOM 1379 O O . ASP A 1 171 ? 18.441 -6.583 -27.001 1.00 93.88 171 ASP A O 1
ATOM 1383 N N . LYS A 1 172 ? 18.452 -7.768 -28.895 1.00 94.69 172 LYS A N 1
ATOM 1384 C CA . LYS A 1 172 ? 19.912 -7.712 -29.088 1.00 94.69 172 LYS A CA 1
ATOM 1385 C C . LYS A 1 172 ? 20.475 -6.301 -29.299 1.00 94.69 172 LYS A C 1
ATOM 1387 O O . LYS A 1 172 ? 21.681 -6.117 -29.208 1.00 94.69 172 LYS A O 1
ATOM 1392 N N . ALA A 1 173 ? 19.625 -5.335 -29.644 1.00 95.25 173 ALA A N 1
ATOM 1393 C CA . ALA A 1 173 ? 20.008 -3.950 -29.906 1.00 95.25 173 ALA A CA 1
ATOM 1394 C C . ALA A 1 173 ? 19.695 -3.022 -28.722 1.00 95.25 173 ALA A C 1
ATOM 1396 O O . ALA A 1 173 ? 19.823 -1.805 -28.845 1.00 95.25 173 ALA A O 1
ATOM 1397 N N . VAL A 1 174 ? 19.252 -3.573 -27.589 1.00 96.38 174 VAL A N 1
ATOM 1398 C CA . VAL A 1 174 ? 19.108 -2.804 -26.356 1.00 96.38 174 VAL A CA 1
ATOM 1399 C C . VAL A 1 174 ? 20.493 -2.508 -25.788 1.00 96.38 174 VAL A C 1
ATOM 1401 O O . VAL A 1 174 ? 21.379 -3.349 -25.791 1.00 96.38 174 VAL A O 1
ATOM 1404 N N . ASN A 1 175 ? 20.704 -1.280 -25.340 1.00 96.25 175 ASN A N 1
ATOM 1405 C CA . ASN A 1 175 ? 21.957 -0.839 -24.746 1.00 96.25 175 ASN A CA 1
ATOM 1406 C C . ASN A 1 175 ? 21.683 0.233 -23.682 1.00 96.25 175 ASN A C 1
ATOM 1408 O O . ASN A 1 175 ? 20.546 0.700 -23.527 1.00 96.25 175 ASN A O 1
ATOM 1412 N N . ASP A 1 176 ? 22.728 0.639 -22.964 1.00 95.19 176 ASP A N 1
ATOM 1413 C CA . ASP A 1 176 ? 22.628 1.668 -21.928 1.00 95.19 176 ASP A CA 1
ATOM 1414 C C . ASP A 1 176 ? 22.116 3.010 -22.479 1.00 95.19 176 ASP A C 1
ATOM 1416 O O . ASP A 1 176 ? 21.383 3.711 -21.786 1.00 95.19 176 ASP A O 1
ATOM 1420 N N . GLU A 1 177 ? 22.397 3.354 -23.740 1.00 95.12 177 GLU A N 1
ATOM 1421 C CA . GLU A 1 177 ? 21.873 4.577 -24.368 1.00 95.12 177 GLU A CA 1
ATOM 1422 C C . GLU A 1 177 ? 20.343 4.556 -24.498 1.00 95.12 177 GLU A C 1
ATOM 1424 O O . GLU A 1 177 ? 19.671 5.560 -24.239 1.00 95.12 177 GLU A O 1
ATOM 1429 N N . LEU A 1 178 ? 19.761 3.408 -24.869 1.00 95.56 178 LEU A N 1
ATOM 1430 C CA . LEU A 1 178 ? 18.311 3.249 -24.935 1.00 95.56 178 LEU A CA 1
ATOM 1431 C C . LEU A 1 178 ? 17.680 3.350 -23.544 1.00 95.56 178 LEU A C 1
ATOM 1433 O O . LEU A 1 178 ? 16.641 4.002 -23.397 1.00 95.56 178 LEU A O 1
ATOM 1437 N N . LEU A 1 179 ? 18.292 2.717 -22.538 1.00 95.44 179 LEU A N 1
ATOM 1438 C CA . LEU A 1 179 ? 17.823 2.787 -21.154 1.00 95.44 179 LEU A CA 1
ATOM 1439 C C . LEU A 1 179 ? 17.936 4.204 -20.590 1.00 95.44 179 LEU A C 1
ATOM 1441 O O . LEU A 1 179 ? 16.990 4.673 -19.960 1.00 95.44 179 LEU A O 1
ATOM 1445 N N . LEU A 1 180 ? 19.015 4.924 -20.891 1.00 94.69 180 LEU A N 1
ATOM 1446 C CA . LEU A 1 180 ? 19.190 6.324 -20.515 1.00 94.69 180 LEU A CA 1
ATOM 1447 C C . LEU A 1 180 ? 18.136 7.211 -21.189 1.00 94.69 180 LEU A C 1
ATOM 1449 O O . LEU A 1 180 ? 17.481 8.019 -20.532 1.00 94.69 180 LEU A O 1
ATOM 1453 N N . ALA A 1 181 ? 17.885 7.021 -22.487 1.00 93.94 181 ALA A N 1
ATOM 1454 C CA . ALA A 1 181 ? 16.826 7.740 -23.191 1.00 93.94 181 ALA A CA 1
ATOM 1455 C C . ALA A 1 181 ? 15.433 7.439 -22.607 1.00 93.94 181 ALA A C 1
ATOM 1457 O O . ALA A 1 181 ? 14.566 8.319 -22.568 1.00 93.94 181 ALA A O 1
ATOM 1458 N N . TRP A 1 182 ? 15.203 6.205 -22.148 1.00 96.12 182 TRP A N 1
ATOM 1459 C CA . TRP A 1 182 ? 13.973 5.831 -21.457 1.00 96.12 182 TRP A CA 1
ATOM 1460 C C . TRP A 1 182 ? 13.861 6.489 -20.082 1.00 96.12 182 TRP A C 1
ATOM 1462 O O . TRP A 1 182 ? 12.806 7.028 -19.752 1.00 96.12 182 TRP A O 1
ATOM 1472 N N . GLN A 1 183 ? 14.945 6.498 -19.310 1.00 94.00 183 GLN A N 1
ATOM 1473 C CA . GLN A 1 183 ? 15.028 7.154 -18.011 1.00 94.00 183 GLN A CA 1
ATOM 1474 C C . GLN A 1 183 ? 14.758 8.654 -18.130 1.00 94.00 183 GLN A C 1
ATOM 1476 O O . GLN A 1 183 ? 13.905 9.164 -17.409 1.00 94.00 183 GLN A O 1
ATOM 1481 N N . ILE A 1 184 ? 15.372 9.335 -19.104 1.00 93.25 184 ILE A N 1
ATOM 1482 C CA . ILE A 1 184 ? 15.110 10.749 -19.409 1.00 93.25 184 ILE A CA 1
ATOM 1483 C C . ILE A 1 184 ? 13.627 10.964 -19.726 1.00 93.25 184 ILE A C 1
ATOM 1485 O O . ILE A 1 184 ? 13.007 11.870 -19.175 1.00 93.25 184 ILE A O 1
ATOM 1489 N N . ALA A 1 185 ? 13.018 10.102 -20.548 1.00 92.88 185 ALA A N 1
ATOM 1490 C CA . ALA A 1 185 ? 11.592 10.197 -20.853 1.00 92.88 185 ALA A CA 1
ATOM 1491 C C . ALA A 1 185 ? 10.701 9.993 -19.610 1.00 92.88 185 ALA A C 1
ATOM 1493 O O . ALA A 1 185 ? 9.686 10.675 -19.468 1.00 92.88 185 ALA A O 1
ATOM 1494 N N . MET A 1 186 ? 11.074 9.088 -18.697 1.00 94.56 186 MET A N 1
ATOM 1495 C CA . MET A 1 186 ? 10.383 8.906 -17.414 1.00 94.56 186 MET A CA 1
ATOM 1496 C C . MET A 1 186 ? 10.534 10.134 -16.506 1.00 94.56 186 MET A C 1
ATOM 1498 O O . MET A 1 186 ? 9.563 10.541 -15.867 1.00 94.56 186 MET A O 1
ATOM 1502 N N . THR A 1 187 ? 11.714 10.756 -16.486 1.00 93.12 187 THR A N 1
ATOM 1503 C CA . THR A 1 187 ? 11.979 12.002 -15.756 1.00 93.12 187 THR A CA 1
ATOM 1504 C C . THR A 1 187 ? 11.141 13.153 -16.305 1.00 93.12 187 THR A C 1
ATOM 1506 O O . THR A 1 187 ? 10.467 13.832 -15.535 1.00 93.12 187 THR A O 1
ATOM 1509 N N . SER A 1 188 ? 11.082 13.328 -17.629 1.00 92.12 188 SER A N 1
ATOM 1510 C CA . SER A 1 188 ? 10.221 14.336 -18.266 1.00 92.12 188 SER A CA 1
ATOM 1511 C C . SER A 1 188 ? 8.727 14.101 -18.011 1.00 92.12 188 SER A C 1
ATOM 1513 O O . SER A 1 188 ? 7.946 15.046 -18.046 1.00 92.12 188 SER A O 1
ATOM 1515 N N . ALA A 1 189 ? 8.321 12.858 -17.735 1.00 91.19 189 ALA A N 1
ATOM 1516 C CA . ALA A 1 189 ? 6.958 12.510 -17.340 1.00 91.19 189 ALA A CA 1
ATOM 1517 C C . ALA A 1 189 ? 6.681 12.695 -15.832 1.00 91.19 189 ALA A C 1
ATOM 1519 O O . ALA A 1 189 ? 5.585 12.372 -15.377 1.00 91.19 189 ALA A O 1
ATOM 1520 N N . GLY A 1 190 ? 7.654 13.180 -15.050 1.00 90.44 190 GLY A N 1
ATOM 1521 C CA . GLY A 1 190 ? 7.509 13.413 -13.610 1.00 90.44 190 GLY A CA 1
ATOM 1522 C C . GLY A 1 190 ? 7.495 12.139 -12.757 1.00 90.44 190 GLY A C 1
ATOM 1523 O O . GLY A 1 190 ? 7.023 12.162 -11.624 1.00 90.44 190 GLY A O 1
ATOM 1524 N N . ILE A 1 191 ? 7.982 11.007 -13.275 1.00 89.69 191 ILE A N 1
ATOM 1525 C CA . ILE A 1 191 ? 8.058 9.754 -12.508 1.00 89.69 191 ILE A CA 1
ATOM 1526 C C . ILE A 1 191 ? 9.188 9.870 -11.484 1.00 89.69 191 ILE A C 1
ATOM 1528 O O . ILE A 1 191 ? 10.320 10.117 -11.879 1.00 89.69 191 ILE A O 1
ATOM 1532 N N . GLY A 1 192 ? 8.915 9.650 -10.194 1.00 86.75 192 GLY A N 1
ATOM 1533 C CA . GLY A 1 192 ? 9.919 9.771 -9.125 1.00 86.75 192 GLY A CA 1
ATOM 1534 C C . GLY A 1 192 ? 11.090 8.778 -9.223 1.00 86.75 192 GLY A C 1
ATOM 1535 O O . GLY A 1 192 ? 10.936 7.673 -9.754 1.00 86.75 192 GLY A O 1
ATOM 1536 N N . VAL A 1 193 ? 12.245 9.158 -8.656 1.00 87.31 193 VAL A N 1
ATOM 1537 C CA . VAL A 1 193 ? 13.534 8.430 -8.737 1.00 87.31 193 VAL A CA 1
ATOM 1538 C C . VAL A 1 193 ? 13.389 6.955 -8.358 1.00 87.31 193 VAL A C 1
ATOM 1540 O O . VAL A 1 193 ? 13.781 6.073 -9.116 1.00 87.31 193 VAL A O 1
ATOM 1543 N N . ALA A 1 194 ? 12.731 6.663 -7.231 1.00 84.56 194 ALA A N 1
ATOM 1544 C CA . ALA A 1 194 ? 12.542 5.294 -6.752 1.00 84.56 194 ALA A CA 1
ATOM 1545 C C . ALA A 1 194 ? 11.806 4.402 -7.767 1.00 84.56 194 ALA A C 1
ATOM 1547 O O . ALA A 1 194 ? 12.168 3.241 -7.964 1.00 84.56 194 ALA A O 1
ATOM 1548 N N . ARG A 1 195 ? 10.786 4.941 -8.452 1.00 90.56 195 ARG A N 1
ATOM 1549 C CA . ARG A 1 195 ? 10.051 4.189 -9.474 1.00 90.56 195 ARG A CA 1
ATOM 1550 C C . ARG A 1 195 ? 10.877 4.021 -10.747 1.00 90.56 195 ARG A C 1
ATOM 1552 O O . ARG A 1 195 ? 10.798 2.954 -11.350 1.00 90.56 195 ARG A O 1
ATOM 1559 N N . ARG A 1 196 ? 11.666 5.027 -11.144 1.00 93.38 196 ARG A N 1
ATOM 1560 C CA . ARG A 1 196 ? 12.592 4.914 -12.284 1.00 93.38 196 ARG A CA 1
ATOM 1561 C C . ARG A 1 196 ? 13.646 3.840 -12.029 1.00 93.38 196 ARG A C 1
ATOM 1563 O O . ARG A 1 196 ? 13.764 2.933 -12.845 1.00 93.38 196 ARG A O 1
ATOM 1570 N N . ASN A 1 197 ? 14.303 3.878 -10.871 1.00 92.12 197 ASN A N 1
ATOM 1571 C CA . ASN A 1 197 ? 15.272 2.866 -10.453 1.00 92.12 197 ASN A CA 1
ATOM 1572 C C . ASN A 1 197 ? 14.652 1.468 -10.433 1.00 92.12 197 ASN A C 1
ATOM 1574 O O . ASN A 1 197 ? 15.231 0.547 -10.989 1.00 92.12 197 ASN A O 1
ATOM 1578 N N . TYR A 1 198 ? 13.442 1.312 -9.882 1.00 93.44 198 TYR A N 1
ATOM 1579 C CA . TYR A 1 198 ? 12.725 0.036 -9.945 1.00 93.44 198 TYR A CA 1
ATOM 1580 C C . TYR A 1 198 ? 12.520 -0.446 -11.390 1.00 93.44 198 TYR A C 1
ATOM 1582 O O . TYR A 1 198 ? 12.802 -1.599 -11.697 1.00 93.44 198 TYR A O 1
ATOM 1590 N N . CYS A 1 199 ? 12.050 0.426 -12.288 1.00 95.50 199 CYS A N 1
ATOM 1591 C CA . CYS A 1 199 ? 11.849 0.080 -13.694 1.00 95.50 199 CYS A CA 1
ATOM 1592 C C . CYS A 1 199 ? 13.156 -0.334 -14.389 1.00 95.50 199 CYS A C 1
ATOM 1594 O O . CYS A 1 199 ? 13.162 -1.330 -15.108 1.00 95.50 199 CYS A O 1
ATOM 1596 N N . ILE A 1 200 ? 14.247 0.404 -14.165 1.00 96.00 200 ILE A N 1
ATOM 1597 C CA . ILE A 1 200 ? 15.571 0.096 -14.722 1.00 96.00 200 ILE A CA 1
ATOM 1598 C C . ILE A 1 200 ? 16.096 -1.231 -14.171 1.00 96.00 200 ILE A C 1
ATOM 1600 O O . ILE A 1 200 ? 16.515 -2.077 -14.955 1.00 96.00 200 ILE A O 1
ATOM 1604 N N . SER A 1 201 ? 15.999 -1.456 -12.858 1.00 94.69 201 SER A N 1
ATOM 1605 C CA . SER A 1 201 ? 16.400 -2.718 -12.232 1.00 94.69 201 SER A CA 1
ATOM 1606 C C . SER A 1 201 ? 15.634 -3.908 -12.797 1.00 94.69 201 SER A C 1
ATOM 1608 O O . SER A 1 201 ? 16.246 -4.921 -13.094 1.00 94.69 201 SER A O 1
ATOM 1610 N N . VAL A 1 202 ? 14.318 -3.789 -13.002 1.00 96.88 202 VAL A N 1
ATOM 1611 C CA . VAL A 1 202 ? 13.516 -4.877 -13.585 1.00 96.88 202 VAL A CA 1
ATOM 1612 C C . VAL A 1 202 ? 13.943 -5.190 -15.020 1.00 96.88 202 VAL A C 1
ATOM 1614 O O . VAL A 1 202 ? 14.023 -6.358 -15.388 1.00 96.88 202 VAL A O 1
ATOM 1617 N N . VAL A 1 203 ? 14.208 -4.171 -15.843 1.00 97.31 203 VAL A N 1
ATOM 1618 C CA . VAL A 1 203 ? 14.677 -4.396 -17.219 1.00 97.31 203 VAL A CA 1
ATOM 1619 C C . VAL A 1 203 ? 16.067 -5.030 -17.218 1.00 97.31 203 VAL A C 1
ATOM 1621 O O . VAL A 1 203 ? 16.304 -5.972 -17.966 1.00 97.31 203 VAL A O 1
ATOM 1624 N N . HIS A 1 204 ? 16.965 -4.565 -16.353 1.00 96.50 204 HIS A N 1
ATOM 1625 C CA . HIS A 1 204 ? 18.301 -5.140 -16.201 1.00 96.50 204 HIS A CA 1
ATOM 1626 C C . HIS A 1 204 ? 18.254 -6.600 -15.723 1.00 96.50 204 HIS A C 1
ATOM 1628 O O . HIS A 1 204 ? 18.844 -7.460 -16.374 1.00 96.50 204 HIS A O 1
ATOM 1634 N N . ASP A 1 205 ? 17.471 -6.903 -14.682 1.00 96.12 205 ASP A N 1
ATOM 1635 C CA . ASP A 1 205 ? 17.271 -8.266 -14.168 1.00 96.12 205 ASP A CA 1
ATOM 1636 C C . ASP A 1 205 ? 16.636 -9.187 -15.242 1.00 96.12 205 ASP A C 1
ATOM 1638 O O . ASP A 1 205 ? 16.985 -10.364 -15.332 1.00 96.12 205 ASP A O 1
ATOM 1642 N N . PHE A 1 206 ? 15.753 -8.662 -16.104 1.00 97.88 206 PHE A N 1
ATOM 1643 C CA . PHE A 1 206 ? 15.195 -9.395 -17.250 1.00 97.88 206 PHE A CA 1
ATOM 1644 C C . PHE A 1 206 ? 16.259 -9.756 -18.296 1.00 97.88 206 PHE A C 1
ATOM 1646 O O . PHE A 1 206 ? 16.318 -10.899 -18.748 1.00 97.88 206 PHE A O 1
ATOM 1653 N N . PHE A 1 207 ? 17.126 -8.810 -18.671 1.00 97.69 207 PHE A N 1
ATOM 1654 C CA . PHE A 1 207 ? 18.218 -9.090 -19.607 1.00 97.69 207 PHE A CA 1
ATOM 1655 C C . PHE A 1 207 ? 19.267 -10.026 -19.003 1.00 97.69 207 PHE A C 1
ATOM 1657 O O . PHE A 1 207 ? 19.804 -10.865 -19.722 1.00 97.69 207 PHE A O 1
ATOM 1664 N N . LYS A 1 208 ? 19.517 -9.936 -17.689 1.00 96.00 208 LYS A N 1
ATOM 1665 C CA . LYS A 1 208 ? 20.375 -10.880 -16.961 1.00 96.00 208 LYS A CA 1
ATOM 1666 C C . LYS A 1 208 ? 19.825 -12.299 -17.061 1.00 96.00 208 LYS A C 1
ATOM 1668 O O . LYS A 1 208 ? 20.562 -13.209 -17.419 1.00 96.00 208 LYS A O 1
ATOM 1673 N N . TRP A 1 209 ? 18.531 -12.472 -16.809 1.00 96.88 209 TRP A N 1
ATOM 1674 C CA . TRP A 1 209 ? 17.883 -13.768 -16.979 1.00 96.88 209 TRP A CA 1
ATOM 1675 C C . TRP A 1 209 ? 18.002 -14.273 -18.425 1.00 96.88 209 TRP A C 1
ATOM 1677 O O . TRP A 1 209 ? 18.353 -15.430 -18.643 1.00 96.88 209 TRP A O 1
ATOM 1687 N N . ALA A 1 210 ? 17.771 -13.413 -19.422 1.00 97.06 210 ALA A N 1
ATOM 1688 C CA . ALA A 1 210 ? 17.875 -13.800 -20.828 1.00 97.06 210 ALA A CA 1
ATOM 1689 C C . ALA A 1 210 ? 19.300 -14.251 -21.216 1.00 97.06 210 ALA A C 1
ATOM 1691 O O . ALA A 1 210 ? 19.458 -15.192 -21.992 1.00 97.06 210 ALA A O 1
ATOM 1692 N N . GLU A 1 211 ? 20.328 -13.611 -20.660 1.00 95.12 211 GLU A N 1
ATOM 1693 C CA . GLU A 1 211 ? 21.732 -14.013 -20.791 1.00 95.12 211 GLU A CA 1
ATOM 1694 C C . GLU A 1 211 ? 22.000 -15.367 -20.107 1.00 95.12 211 GLU A C 1
ATOM 1696 O O . GLU A 1 211 ? 22.582 -16.267 -20.707 1.00 95.12 211 GLU A O 1
ATOM 1701 N N . GLU A 1 212 ? 21.510 -15.563 -18.880 1.00 94.19 212 GLU A N 1
ATOM 1702 C CA . GLU A 1 212 ? 21.681 -16.812 -18.121 1.00 94.19 212 GLU A CA 1
ATOM 1703 C C . GLU A 1 212 ? 20.986 -18.018 -18.773 1.00 94.19 212 GLU A C 1
ATOM 1705 O O . GLU A 1 212 ? 21.482 -19.139 -18.669 1.00 94.19 212 GLU A O 1
ATOM 1710 N N . GLN A 1 213 ? 19.864 -17.800 -19.467 1.00 95.06 213 GLN A N 1
ATOM 1711 C CA . GLN A 1 213 ? 19.169 -18.831 -20.250 1.00 95.06 213 GLN A CA 1
ATOM 1712 C C . GLN A 1 213 ? 19.758 -19.028 -21.662 1.00 95.06 213 GLN A C 1
ATOM 1714 O O . GLN A 1 213 ? 19.278 -19.873 -22.416 1.00 95.06 213 GLN A O 1
ATOM 1719 N N . GLY A 1 214 ? 20.778 -18.253 -22.051 1.00 93.50 214 GLY A N 1
ATOM 1720 C CA . GLY A 1 214 ? 21.416 -18.340 -23.368 1.00 93.50 214 GLY A CA 1
ATOM 1721 C C . GLY A 1 214 ? 20.594 -17.751 -24.521 1.00 93.50 214 GLY A C 1
ATOM 1722 O O . GLY A 1 214 ? 20.916 -17.974 -25.689 1.00 93.50 214 GLY A O 1
ATOM 1723 N N . HIS A 1 215 ? 19.538 -16.983 -24.231 1.00 93.94 215 HIS A N 1
ATOM 1724 C CA . HIS A 1 215 ? 18.803 -16.227 -25.250 1.00 93.94 215 HIS A CA 1
ATOM 1725 C C . HIS A 1 215 ? 19.634 -15.064 -25.812 1.00 93.94 215 HIS A C 1
ATOM 1727 O O . HIS A 1 215 ? 19.461 -14.652 -26.966 1.00 93.94 215 HIS A O 1
ATOM 1733 N N . LEU A 1 216 ? 20.545 -14.542 -24.991 1.00 94.44 216 LEU A N 1
ATOM 1734 C CA . LEU A 1 216 ? 21.531 -13.524 -25.328 1.00 94.44 216 LEU A CA 1
ATOM 1735 C C . LEU A 1 216 ? 22.923 -14.007 -24.917 1.00 94.44 216 LEU A C 1
ATOM 1737 O O . LEU A 1 216 ? 23.049 -14.883 -24.068 1.00 94.44 216 LEU A O 1
ATOM 1741 N N . LEU A 1 217 ? 23.946 -13.467 -25.580 1.00 93.25 217 LEU A N 1
ATOM 1742 C CA . LEU A 1 217 ? 25.344 -13.768 -25.298 1.00 93.25 217 LEU A CA 1
ATOM 1743 C C . LEU A 1 217 ? 26.127 -12.461 -25.230 1.00 93.25 217 LEU A C 1
ATOM 1745 O O . LEU A 1 217 ? 26.088 -11.657 -26.167 1.00 93.25 217 LEU A O 1
ATOM 1749 N N . TYR A 1 218 ? 26.838 -12.287 -24.126 1.00 93.50 218 TYR A N 1
ATOM 1750 C CA . TYR A 1 218 ? 27.649 -11.139 -23.750 1.00 93.50 218 TYR A CA 1
ATOM 1751 C C . TYR A 1 218 ? 26.895 -9.804 -23.786 1.00 93.50 218 TYR A C 1
ATOM 1753 O O . TYR A 1 218 ? 27.487 -8.744 -23.968 1.00 93.50 218 TYR A O 1
ATOM 1761 N N . HIS A 1 219 ? 25.576 -9.826 -23.602 1.00 94.06 219 HIS A N 1
ATOM 1762 C CA . HIS A 1 219 ? 24.754 -8.625 -23.712 1.00 94.06 219 HIS A CA 1
ATOM 1763 C C . HIS A 1 219 ? 24.708 -7.823 -22.407 1.00 94.06 219 HIS A C 1
ATOM 1765 O O . HIS A 1 219 ? 24.712 -6.591 -22.414 1.00 94.06 219 HIS A O 1
ATOM 1771 N N . VAL A 1 220 ? 24.709 -8.529 -21.279 1.00 93.94 220 VAL A N 1
ATOM 1772 C CA . VAL A 1 220 ? 24.742 -7.958 -19.933 1.00 93.94 220 VAL A CA 1
ATOM 1773 C C . VAL A 1 220 ? 25.725 -8.742 -19.076 1.00 93.94 220 VAL A C 1
ATOM 1775 O O . VAL A 1 220 ? 25.875 -9.953 -19.211 1.00 93.94 220 VAL A O 1
ATOM 1778 N N . GLN A 1 221 ? 26.420 -8.041 -18.189 1.00 91.06 221 GLN A N 1
ATOM 1779 C CA . GLN A 1 221 ? 27.395 -8.669 -17.311 1.00 91.06 221 GLN A CA 1
ATOM 1780 C C . GLN A 1 221 ? 26.697 -9.361 -16.128 1.00 91.06 221 GLN A C 1
ATOM 1782 O O . GLN A 1 221 ? 26.092 -8.701 -15.286 1.00 91.06 221 GLN A O 1
ATOM 1787 N N . VAL A 1 222 ? 26.824 -10.689 -16.048 1.00 89.69 222 VAL A N 1
ATOM 1788 C CA . VAL A 1 222 ? 26.202 -11.526 -14.997 1.00 89.69 222 VAL A CA 1
ATOM 1789 C C . VAL A 1 222 ? 27.205 -12.162 -14.024 1.00 89.69 222 VAL A C 1
ATOM 1791 O O . VAL A 1 222 ? 26.811 -12.743 -13.016 1.00 89.69 222 VAL A O 1
ATOM 1794 N N . ARG A 1 223 ? 28.501 -12.045 -14.331 1.00 89.25 223 ARG A N 1
ATOM 1795 C CA . ARG A 1 223 ? 29.661 -12.623 -13.627 1.00 89.25 223 ARG A CA 1
ATOM 1796 C C . ARG A 1 223 ? 30.875 -11.697 -13.743 1.00 89.25 223 ARG A C 1
ATOM 1798 O O . ARG A 1 223 ? 30.852 -10.742 -14.533 1.00 89.25 223 ARG A O 1
ATOM 1805 N N . SER A 1 224 ? 31.943 -11.980 -12.994 1.00 87.62 224 SER A N 1
ATOM 1806 C CA . SER A 1 224 ? 33.195 -11.224 -13.109 1.00 87.62 224 SER A CA 1
ATOM 1807 C C . SER A 1 224 ? 33.807 -11.367 -14.507 1.00 87.62 224 SER A C 1
ATOM 1809 O O . SER A 1 224 ? 33.669 -12.405 -15.151 1.00 87.62 224 SER A O 1
ATOM 1811 N N . ARG A 1 225 ? 34.500 -10.329 -15.000 1.00 85.50 225 ARG A N 1
ATOM 1812 C CA . ARG A 1 225 ? 35.087 -10.329 -16.358 1.00 85.50 225 ARG A CA 1
ATOM 1813 C C . ARG A 1 225 ? 36.064 -11.487 -16.582 1.00 85.50 225 ARG A C 1
ATOM 1815 O O . ARG A 1 225 ? 36.124 -12.018 -17.682 1.00 85.50 225 ARG A O 1
ATOM 1822 N N . HIS A 1 226 ? 36.772 -11.902 -15.536 1.00 86.94 226 HIS A N 1
ATOM 1823 C CA . HIS A 1 226 ? 37.744 -12.995 -15.596 1.00 86.94 226 HIS A CA 1
ATOM 1824 C C . HIS A 1 226 ? 37.109 -14.380 -15.793 1.00 86.94 226 HIS A C 1
ATOM 1826 O O . HIS A 1 226 ? 37.811 -15.328 -16.125 1.00 86.94 226 HIS A O 1
ATOM 1832 N N . GLU A 1 227 ? 35.794 -14.513 -15.599 1.00 88.00 227 GLU A N 1
ATOM 1833 C CA . GLU A 1 227 ? 35.078 -15.781 -15.777 1.00 88.00 227 GLU A CA 1
ATOM 1834 C C . GLU A 1 227 ? 34.650 -16.030 -17.232 1.00 88.00 227 GLU A C 1
ATOM 1836 O O . GLU A 1 227 ? 34.178 -17.120 -17.560 1.00 88.00 227 GLU A O 1
ATOM 1841 N N . TYR A 1 228 ? 34.805 -15.043 -18.120 1.00 88.56 228 TYR A N 1
ATOM 1842 C CA . TYR A 1 228 ? 34.476 -15.189 -19.535 1.00 88.56 228 TYR A CA 1
ATOM 1843 C C . TYR A 1 228 ? 35.717 -15.619 -20.320 1.00 88.56 228 TYR A C 1
ATOM 1845 O O . TYR A 1 228 ? 36.706 -14.897 -20.381 1.00 88.56 228 TYR A O 1
ATOM 1853 N N . SER A 1 229 ? 35.654 -16.781 -20.968 1.00 82.62 229 SER A N 1
ATOM 1854 C CA . SER A 1 229 ? 36.794 -17.362 -21.691 1.00 82.62 229 SER A CA 1
ATOM 1855 C C . SER A 1 229 ? 37.097 -16.716 -23.050 1.00 82.62 229 SER A C 1
ATOM 1857 O O . SER A 1 229 ? 38.195 -16.899 -23.562 1.00 82.62 229 SER A O 1
ATOM 1859 N N . ASN A 1 230 ? 36.150 -15.971 -23.636 1.00 85.31 230 ASN A N 1
ATOM 1860 C CA . ASN A 1 230 ? 36.200 -15.542 -25.043 1.00 85.31 230 ASN A CA 1
ATOM 1861 C C . ASN A 1 230 ? 35.958 -14.034 -25.257 1.00 85.31 230 ASN A C 1
ATOM 1863 O O . ASN A 1 230 ? 35.578 -13.629 -26.356 1.00 85.31 230 ASN A O 1
ATOM 1867 N N . LEU A 1 231 ? 36.114 -13.199 -24.225 1.00 88.31 231 LEU A N 1
ATOM 1868 C CA . LEU A 1 231 ? 35.898 -11.755 -24.353 1.00 88.31 231 LEU A CA 1
ATOM 1869 C C . LEU A 1 231 ? 37.218 -11.006 -24.588 1.00 88.31 231 LEU A C 1
ATOM 1871 O O . LEU A 1 231 ? 38.166 -11.220 -23.833 1.00 88.31 231 LEU A O 1
ATOM 1875 N N . PRO A 1 232 ? 37.283 -10.104 -25.588 1.00 88.06 232 PRO A N 1
ATOM 1876 C CA . PRO A 1 232 ? 38.366 -9.130 -25.698 1.00 88.06 232 PRO A CA 1
ATOM 1877 C C . PRO A 1 232 ? 38.515 -8.298 -24.415 1.00 88.06 232 PRO A C 1
ATOM 1879 O O . PRO A 1 232 ? 37.518 -7.992 -23.757 1.00 88.06 232 PRO A O 1
ATOM 1882 N N . GLU A 1 233 ? 39.740 -7.892 -24.070 1.00 82.81 233 GLU A N 1
ATOM 1883 C CA . GLU A 1 233 ? 39.999 -7.077 -22.867 1.00 82.81 233 GLU A CA 1
ATOM 1884 C C . GLU A 1 233 ? 39.252 -5.730 -22.887 1.00 82.81 233 GLU A C 1
ATOM 1886 O O . GLU A 1 233 ? 38.830 -5.228 -21.842 1.00 82.81 233 GLU A O 1
ATOM 1891 N N . ASP A 1 234 ? 39.038 -5.167 -24.079 1.00 87.88 234 ASP A N 1
ATOM 1892 C CA . ASP A 1 234 ? 38.333 -3.909 -24.330 1.00 87.88 234 ASP A CA 1
ATOM 1893 C C . ASP A 1 234 ? 36.819 -4.082 -24.547 1.00 87.88 234 ASP A C 1
ATOM 1895 O O . ASP A 1 234 ? 36.098 -3.106 -24.786 1.00 87.88 234 ASP A O 1
ATOM 1899 N N . TYR A 1 235 ? 36.300 -5.308 -24.421 1.00 90.81 235 TYR A N 1
ATOM 1900 C CA . TYR A 1 235 ? 34.885 -5.569 -24.630 1.00 90.81 235 TYR A CA 1
ATOM 1901 C C . TYR A 1 235 ? 34.014 -4.809 -23.625 1.00 90.81 235 TYR A C 1
ATOM 1903 O O . TYR A 1 235 ? 34.159 -4.906 -22.399 1.00 90.81 235 TYR A O 1
ATOM 1911 N N . THR A 1 236 ? 33.047 -4.070 -24.164 1.00 90.38 236 THR A N 1
ATOM 1912 C CA . THR A 1 236 ? 32.051 -3.342 -23.383 1.00 90.38 236 THR A CA 1
ATOM 1913 C C . THR A 1 236 ? 30.687 -3.979 -23.590 1.00 90.38 236 THR A C 1
ATOM 1915 O O . THR A 1 236 ? 30.159 -3.990 -24.699 1.00 90.38 236 THR A O 1
ATOM 1918 N N . PHE A 1 237 ? 30.116 -4.501 -22.502 1.00 93.19 237 PHE A N 1
ATOM 1919 C CA . PHE A 1 237 ? 28.757 -5.031 -22.504 1.00 93.19 237 PHE A CA 1
ATOM 1920 C C . PHE A 1 237 ? 27.770 -3.929 -22.924 1.00 93.19 237 PHE A C 1
ATOM 1922 O O . PHE A 1 237 ? 27.846 -2.830 -22.367 1.00 93.19 237 PHE A O 1
ATOM 1929 N N . PRO A 1 238 ? 26.830 -4.205 -23.849 1.00 95.44 238 PRO A N 1
ATOM 1930 C CA . PRO A 1 238 ? 25.766 -3.270 -24.219 1.00 95.44 238 PRO A CA 1
ATOM 1931 C C . PRO A 1 238 ? 24.982 -2.729 -23.021 1.00 95.44 238 PRO A C 1
ATOM 1933 O O . PRO A 1 238 ? 24.599 -1.558 -23.019 1.00 95.44 238 PRO A O 1
ATOM 1936 N N . LEU A 1 239 ? 24.763 -3.578 -22.012 1.00 94.44 239 LEU A N 1
ATOM 1937 C CA . LEU A 1 239 ? 24.167 -3.216 -20.732 1.00 94.44 239 LEU A CA 1
ATOM 1938 C C . LEU A 1 239 ? 25.209 -3.283 -19.613 1.00 94.44 239 LEU A C 1
ATOM 1940 O O . LEU A 1 239 ? 25.601 -4.359 -19.141 1.00 94.44 239 LEU A O 1
ATOM 1944 N N . GLY A 1 240 ? 25.651 -2.109 -19.172 1.00 91.38 240 GLY A N 1
ATOM 1945 C CA . GLY A 1 240 ? 26.649 -1.954 -18.133 1.00 91.38 240 GLY A CA 1
ATOM 1946 C C . GLY A 1 240 ? 26.119 -2.364 -16.762 1.00 91.38 240 GLY A C 1
ATOM 1947 O O . GLY A 1 240 ? 25.029 -1.969 -16.339 1.00 91.38 240 GLY A O 1
ATOM 1948 N N . SER A 1 241 ? 26.933 -3.124 -16.026 1.00 92.38 241 SER A N 1
ATOM 1949 C CA . SER A 1 241 ? 26.606 -3.572 -14.669 1.00 92.38 241 SER A CA 1
ATOM 1950 C C . SER A 1 241 ? 27.696 -3.189 -13.669 1.00 92.38 241 SER A C 1
ATOM 1952 O O . SER A 1 241 ? 28.872 -3.062 -14.028 1.00 92.38 241 SER A O 1
ATOM 1954 N N . ASN A 1 242 ? 27.288 -2.989 -12.420 1.00 89.44 242 ASN A N 1
ATOM 1955 C CA . ASN A 1 242 ? 28.147 -2.816 -11.256 1.00 89.44 242 ASN A CA 1
ATOM 1956 C C . ASN A 1 242 ? 27.854 -3.929 -10.258 1.00 89.44 242 ASN A C 1
ATOM 1958 O O . ASN A 1 242 ? 26.694 -4.277 -10.037 1.00 89.44 242 ASN A O 1
ATOM 1962 N N . GLU A 1 243 ? 28.898 -4.459 -9.640 1.00 87.75 243 GLU A N 1
ATOM 1963 C CA . GLU A 1 243 ? 28.761 -5.400 -8.539 1.00 87.75 243 GLU A CA 1
ATOM 1964 C C . GLU A 1 243 ? 28.533 -4.624 -7.240 1.00 87.75 243 GLU A C 1
ATOM 1966 O O . GLU A 1 243 ? 29.298 -3.724 -6.893 1.00 87.75 243 GLU A O 1
ATOM 1971 N N . VAL A 1 244 ? 27.440 -4.933 -6.548 1.00 85.38 244 VAL A N 1
ATOM 1972 C CA . VAL A 1 244 ? 27.054 -4.288 -5.295 1.00 85.38 244 VAL A CA 1
ATOM 1973 C C . VAL A 1 244 ? 26.845 -5.355 -4.235 1.00 85.38 244 VAL A C 1
ATOM 1975 O O . VAL A 1 244 ? 26.116 -6.325 -4.437 1.00 85.38 244 VAL A O 1
ATOM 1978 N N . GLU A 1 245 ? 27.464 -5.154 -3.077 1.00 81.88 245 GLU A N 1
ATOM 1979 C CA . GLU A 1 245 ? 27.234 -5.984 -1.903 1.00 81.88 245 GLU A CA 1
ATOM 1980 C C . GLU A 1 245 ? 25.882 -5.626 -1.264 1.00 81.88 245 GLU A C 1
ATOM 1982 O O . GLU A 1 245 ? 25.670 -4.514 -0.774 1.00 81.88 245 GLU A O 1
ATOM 1987 N N . VAL A 1 246 ? 24.949 -6.578 -1.263 1.00 77.69 246 VAL A N 1
ATOM 1988 C CA . VAL A 1 246 ? 23.636 -6.438 -0.629 1.00 77.69 246 VAL A CA 1
ATOM 1989 C C . VAL A 1 246 ? 23.679 -7.089 0.747 1.00 77.69 246 VAL A C 1
ATOM 1991 O O . VAL A 1 246 ? 23.869 -8.297 0.862 1.00 77.69 246 VAL A O 1
ATOM 1994 N N . LYS A 1 247 ? 23.460 -6.292 1.798 1.00 69.38 247 LYS A N 1
ATOM 1995 C CA . LYS A 1 247 ? 23.379 -6.767 3.188 1.00 69.38 247 LYS A CA 1
ATOM 1996 C C . LYS A 1 247 ? 21.945 -7.165 3.543 1.00 69.38 247 LYS A C 1
ATOM 1998 O O . LYS A 1 247 ? 21.022 -6.360 3.428 1.00 69.38 247 LYS A O 1
ATOM 2003 N N . LEU A 1 248 ? 21.760 -8.403 3.990 1.00 67.56 248 LEU A N 1
ATOM 2004 C CA . LEU A 1 248 ? 20.496 -8.948 4.481 1.00 67.56 248 LEU A CA 1
ATOM 2005 C C . LEU A 1 248 ? 20.301 -8.645 5.983 1.00 67.56 248 LEU A C 1
ATOM 2007 O O . LEU A 1 248 ? 21.279 -8.406 6.694 1.00 67.56 248 LEU A O 1
ATOM 2011 N N . PRO A 1 249 ? 19.058 -8.722 6.511 1.00 41.03 249 PRO A N 1
ATOM 2012 C CA . PRO A 1 249 ? 18.727 -8.385 7.906 1.00 41.03 249 PRO A CA 1
ATOM 2013 C C . PRO A 1 249 ? 19.431 -9.193 9.018 1.00 41.03 249 PRO A C 1
ATOM 2015 O O . PRO A 1 249 ? 19.192 -8.921 10.186 1.00 41.03 249 PRO A O 1
ATOM 2018 N N . HIS A 1 250 ? 20.285 -10.165 8.683 1.00 59.78 250 HIS A N 1
ATOM 2019 C CA . HIS A 1 250 ? 21.004 -11.034 9.631 1.00 59.78 250 HIS A CA 1
ATOM 2020 C C . HIS A 1 250 ? 22.533 -10.947 9.462 1.00 59.78 250 HIS A C 1
ATOM 2022 O O . HIS A 1 250 ? 23.258 -11.867 9.819 1.00 59.78 250 HIS A O 1
ATOM 2028 N N . GLY A 1 251 ? 23.036 -9.870 8.849 1.00 67.00 251 GLY A N 1
ATOM 2029 C CA . GLY A 1 251 ? 24.472 -9.670 8.623 1.00 67.00 251 GLY A CA 1
ATOM 2030 C C . GLY A 1 251 ? 25.056 -10.477 7.459 1.00 67.00 251 GLY A C 1
ATOM 2031 O O . GLY A 1 251 ? 26.184 -10.212 7.059 1.00 67.00 251 GLY A O 1
ATOM 2032 N N . HIS A 1 252 ? 24.296 -11.401 6.866 1.00 70.25 252 HIS A N 1
ATOM 2033 C CA . HIS A 1 252 ? 24.677 -12.044 5.611 1.00 70.25 252 HIS A CA 1
ATOM 2034 C C . HIS A 1 252 ? 24.742 -11.013 4.486 1.00 70.25 252 HIS A C 1
ATOM 2036 O O . HIS A 1 252 ? 23.817 -10.217 4.323 1.00 70.25 252 HIS A O 1
ATOM 2042 N N . SER A 1 253 ? 25.800 -11.056 3.688 1.00 78.00 253 SER A N 1
ATOM 2043 C CA . SER A 1 253 ? 25.894 -10.293 2.453 1.00 78.00 253 SER A CA 1
ATOM 2044 C C . SER A 1 253 ? 26.034 -11.217 1.252 1.00 78.00 253 SER A C 1
ATOM 2046 O O . SER A 1 253 ? 26.545 -12.331 1.355 1.00 78.00 253 SER A O 1
ATOM 2048 N N . TYR A 1 254 ? 25.520 -10.770 0.111 1.00 83.94 254 TYR A N 1
ATOM 2049 C CA . TYR A 1 254 ? 25.764 -11.410 -1.176 1.00 83.94 254 TYR A CA 1
ATOM 2050 C C . TYR A 1 254 ? 26.029 -10.346 -2.236 1.00 83.94 254 TYR A C 1
ATOM 2052 O O . TYR A 1 254 ? 25.559 -9.210 -2.131 1.00 83.94 254 TYR A O 1
ATOM 2060 N N . LEU A 1 255 ? 26.798 -10.712 -3.255 1.00 82.88 255 LEU A N 1
ATOM 2061 C CA . LEU A 1 255 ? 27.107 -9.830 -4.373 1.00 82.88 255 LEU A CA 1
ATOM 2062 C C . LEU A 1 255 ? 25.962 -9.892 -5.388 1.00 82.88 255 LEU A C 1
ATOM 2064 O O . LEU A 1 255 ? 25.537 -10.972 -5.805 1.00 82.88 255 LEU A O 1
ATOM 2068 N N . LYS A 1 256 ? 25.437 -8.727 -5.773 1.00 86.50 256 LYS A N 1
ATOM 2069 C CA . LYS A 1 256 ? 24.425 -8.580 -6.821 1.00 86.50 256 LYS A CA 1
ATOM 2070 C C . LYS A 1 256 ? 24.948 -7.652 -7.913 1.00 86.50 256 LYS A C 1
ATOM 2072 O O . LYS A 1 256 ? 25.359 -6.529 -7.638 1.00 86.50 256 LYS A O 1
ATOM 2077 N N . TRP A 1 257 ? 24.848 -8.094 -9.162 1.00 88.69 257 TRP A N 1
ATOM 2078 C CA . TRP A 1 257 ? 25.051 -7.241 -10.332 1.00 88.69 257 TRP A CA 1
ATOM 2079 C C . TRP A 1 257 ? 23.818 -6.361 -10.556 1.00 88.69 257 TRP A C 1
ATOM 2081 O O . TRP A 1 257 ? 22.706 -6.873 -10.670 1.00 88.69 257 TRP A O 1
ATOM 2091 N N . VAL A 1 258 ? 24.010 -5.045 -10.600 1.00 90.44 258 VAL A N 1
ATOM 2092 C CA . VAL A 1 258 ? 22.953 -4.046 -10.818 1.00 90.44 258 VAL A CA 1
ATOM 2093 C C . VAL A 1 258 ? 23.316 -3.115 -11.970 1.00 90.44 258 VAL A C 1
ATOM 2095 O O . VAL A 1 258 ? 24.492 -2.934 -12.277 1.00 90.44 258 VAL A O 1
ATOM 2098 N N . SER A 1 259 ? 22.319 -2.493 -12.602 1.00 92.06 259 SER A N 1
ATOM 2099 C CA . SER A 1 259 ? 22.557 -1.518 -13.674 1.00 92.06 259 SER A CA 1
ATOM 2100 C C . SER A 1 259 ? 23.396 -0.325 -13.199 1.00 92.06 259 SER A C 1
ATOM 2102 O O . SER A 1 259 ? 23.208 0.191 -12.095 1.00 92.06 259 SER A O 1
ATOM 2104 N N . ARG A 1 260 ? 24.275 0.171 -14.076 1.00 91.44 260 ARG A N 1
ATOM 2105 C CA . ARG A 1 260 ? 25.040 1.417 -13.869 1.00 91.44 260 ARG A CA 1
ATOM 2106 C C . ARG A 1 260 ? 24.189 2.683 -13.895 1.00 91.44 260 ARG A C 1
ATOM 2108 O O . ARG A 1 260 ? 24.646 3.728 -13.448 1.00 91.44 260 ARG A O 1
ATOM 2115 N N . LEU A 1 261 ? 22.970 2.590 -14.422 1.00 91.62 261 LEU A N 1
ATOM 2116 C CA . LEU A 1 261 ? 22.071 3.726 -14.633 1.00 91.62 261 LEU A CA 1
ATOM 2117 C C . LEU A 1 261 ? 21.170 4.017 -13.424 1.00 91.62 261 LEU A C 1
ATOM 2119 O O . LEU A 1 261 ? 20.273 4.858 -13.507 1.00 91.62 261 LEU A O 1
ATOM 2123 N N . LEU A 1 262 ? 21.370 3.313 -12.307 1.00 88.81 262 LEU A N 1
ATOM 2124 C CA . LEU A 1 262 ? 20.631 3.584 -11.080 1.00 88.81 262 LEU A CA 1
ATOM 2125 C C . LEU A 1 262 ? 21.047 4.939 -10.508 1.00 88.81 262 LEU A C 1
ATOM 2127 O O . LEU A 1 262 ? 22.213 5.181 -10.206 1.00 88.81 262 LEU A O 1
ATOM 2131 N N . GLU A 1 263 ? 20.066 5.819 -10.339 1.00 86.19 263 GLU A N 1
ATOM 2132 C CA . GLU A 1 263 ? 20.272 7.122 -9.717 1.00 86.19 263 GLU A CA 1
ATOM 2133 C C . GLU A 1 263 ? 20.440 6.936 -8.200 1.00 86.19 263 GLU A C 1
ATOM 2135 O O . GLU A 1 263 ? 19.743 6.096 -7.614 1.00 86.19 263 GLU A O 1
ATOM 2140 N N . PRO A 1 264 ? 21.321 7.698 -7.527 1.00 79.75 264 PRO A N 1
ATOM 2141 C CA . PRO A 1 264 ? 21.407 7.665 -6.072 1.00 79.75 264 PRO A CA 1
ATOM 2142 C C . PRO A 1 264 ? 20.029 7.996 -5.492 1.00 79.75 264 PRO A C 1
ATOM 2144 O O . PRO A 1 264 ? 19.419 9.010 -5.834 1.00 79.75 264 PRO A O 1
ATOM 2147 N N . GLY A 1 265 ? 19.495 7.088 -4.674 1.00 59.72 265 GLY A N 1
ATOM 2148 C CA . GLY A 1 265 ? 18.157 7.247 -4.121 1.00 59.72 265 GLY A CA 1
ATOM 2149 C C . GLY A 1 265 ? 18.089 8.462 -3.201 1.00 59.72 265 GLY A C 1
ATOM 2150 O O . GLY A 1 265 ? 18.960 8.646 -2.353 1.00 59.72 265 GLY A O 1
ATOM 2151 N N . GLU A 1 266 ? 17.023 9.253 -3.324 1.00 54.38 266 GLU A N 1
ATOM 2152 C CA . GLU A 1 266 ? 16.596 10.118 -2.224 1.00 54.38 266 GLU A CA 1
ATOM 2153 C C . GLU A 1 266 ? 16.388 9.238 -0.982 1.00 54.38 266 GLU A C 1
ATOM 2155 O O . GLU A 1 266 ? 15.870 8.116 -1.074 1.00 54.38 266 GLU A O 1
ATOM 2160 N N . THR A 1 267 ? 16.847 9.718 0.174 1.00 47.38 267 THR A N 1
ATOM 2161 C CA . THR A 1 267 ? 16.689 9.046 1.466 1.00 47.38 267 THR A CA 1
ATOM 2162 C C . THR A 1 267 ? 15.247 8.577 1.645 1.00 47.38 267 THR A C 1
ATOM 2164 O O . THR A 1 267 ? 14.300 9.252 1.242 1.00 47.38 267 THR A O 1
ATOM 2167 N N . SER A 1 268 ? 15.074 7.384 2.228 1.00 46.22 268 SER A N 1
ATOM 2168 C CA . SER A 1 268 ? 13.757 6.777 2.431 1.00 46.22 268 SER A CA 1
ATOM 2169 C C . SER A 1 268 ? 12.758 7.812 2.951 1.00 46.22 268 SER A C 1
ATOM 2171 O O . SER A 1 268 ? 13.056 8.497 3.926 1.00 46.22 268 SER A O 1
ATOM 2173 N N . THR A 1 269 ? 11.546 7.866 2.390 1.00 47.22 269 THR A N 1
ATOM 2174 C CA . THR A 1 269 ? 10.444 8.734 2.865 1.00 47.22 269 THR A CA 1
ATOM 2175 C C . THR A 1 269 ? 9.971 8.403 4.292 1.00 47.22 269 THR A C 1
ATOM 2177 O O . THR A 1 269 ? 8.896 8.829 4.721 1.00 47.22 269 THR A O 1
ATOM 2180 N N . PHE A 1 270 ? 10.715 7.572 5.025 1.00 39.66 270 PHE A N 1
ATOM 2181 C CA . PHE A 1 270 ? 10.507 7.316 6.435 1.00 39.66 270 PHE A CA 1
ATOM 2182 C C . PHE A 1 270 ? 10.742 8.629 7.200 1.00 39.66 270 PHE A C 1
ATOM 2184 O O . PHE A 1 270 ? 11.876 9.040 7.413 1.00 39.66 270 PHE A O 1
ATOM 2191 N N . GLY A 1 271 ? 9.647 9.321 7.528 1.00 47.56 271 GLY A N 1
ATOM 2192 C CA . GLY A 1 271 ? 9.644 10.656 8.138 1.00 47.56 271 GLY A CA 1
ATOM 2193 C C . GLY A 1 271 ? 9.033 11.768 7.273 1.00 47.56 271 GLY A C 1
ATOM 2194 O O . GLY A 1 271 ? 8.677 12.802 7.819 1.00 47.56 271 GLY A O 1
ATOM 2195 N N . SER A 1 272 ? 8.833 11.567 5.960 1.00 54.47 272 SER A N 1
ATOM 2196 C CA . SER A 1 272 ? 8.255 12.609 5.083 1.00 54.47 272 SER A CA 1
ATOM 2197 C C . SER A 1 272 ? 6.724 12.606 5.038 1.00 54.47 272 SER A C 1
ATOM 2199 O O . SER A 1 272 ? 6.111 13.555 4.560 1.00 54.47 272 SER A O 1
ATOM 2201 N N . ARG A 1 273 ? 6.093 11.504 5.452 1.00 67.75 273 ARG A N 1
ATOM 2202 C CA . ARG A 1 273 ? 4.639 11.333 5.379 1.00 67.75 273 ARG A CA 1
ATOM 2203 C C . ARG A 1 273 ? 4.010 11.559 6.745 1.00 67.75 273 ARG A C 1
ATOM 2205 O O . ARG A 1 273 ? 4.389 10.896 7.713 1.00 67.75 273 ARG A O 1
ATOM 2212 N N . HIS A 1 274 ? 3.024 12.445 6.759 1.00 79.44 274 HIS A N 1
ATOM 2213 C CA . HIS A 1 274 ? 2.308 12.911 7.937 1.00 79.44 274 HIS A CA 1
ATOM 2214 C C . HIS A 1 274 ? 1.549 11.781 8.642 1.00 79.44 274 HIS A C 1
ATOM 2216 O O . HIS A 1 274 ? 0.864 10.985 7.994 1.00 79.44 274 HIS A O 1
ATOM 2222 N N . THR A 1 275 ? 1.689 11.694 9.964 1.00 82.62 275 THR A N 1
ATOM 2223 C CA . THR A 1 275 ? 0.869 10.813 10.804 1.00 82.62 275 THR A CA 1
ATOM 2224 C C . THR A 1 275 ? -0.269 11.664 11.372 1.00 82.62 275 THR A C 1
ATOM 2226 O O . THR A 1 275 ? 0.030 12.593 12.120 1.00 82.62 275 THR A O 1
ATOM 2229 N N . PRO A 1 276 ? -1.541 11.367 11.043 1.00 83.00 276 PRO A N 1
ATOM 2230 C CA . PRO A 1 276 ? -2.677 12.195 11.430 1.00 83.00 276 PRO A CA 1
ATOM 2231 C C . PRO A 1 276 ? -2.750 12.457 12.935 1.00 83.00 276 PRO A C 1
ATOM 2233 O O . PRO A 1 276 ? -2.718 11.526 13.746 1.00 83.00 276 PRO A O 1
ATOM 2236 N N . THR A 1 277 ? -2.914 13.722 13.294 1.00 80.25 277 THR A N 1
ATOM 2237 C CA . THR A 1 277 ? -3.212 14.221 14.641 1.00 80.25 277 THR A CA 1
ATOM 2238 C C . THR A 1 277 ? -4.638 13.874 15.072 1.00 80.25 277 THR A C 1
ATOM 2240 O O . THR A 1 277 ? -5.465 13.446 14.264 1.00 80.25 277 THR A O 1
ATOM 2243 N N . ALA A 1 278 ? -4.946 14.003 16.367 1.00 71.38 278 ALA A N 1
ATOM 2244 C CA . ALA A 1 278 ? -6.259 13.643 16.914 1.00 71.38 278 ALA A CA 1
ATOM 2245 C C . ALA A 1 278 ? -7.420 14.345 16.203 1.00 71.38 278 ALA A C 1
ATOM 2247 O O . ALA A 1 278 ? -8.317 13.667 15.711 1.00 71.38 278 ALA A O 1
ATOM 2248 N N . THR A 1 279 ? -7.311 15.659 16.048 1.00 74.56 279 THR A N 1
ATOM 2249 C CA . THR A 1 279 ? -8.294 16.501 15.361 1.00 74.56 279 THR A CA 1
ATOM 2250 C C . THR A 1 279 ? -8.444 16.130 13.886 1.00 74.56 279 THR A C 1
ATOM 2252 O O . THR A 1 279 ? -9.549 16.113 13.350 1.00 74.56 279 THR A O 1
ATOM 2255 N N . GLU A 1 280 ? -7.350 15.764 13.214 1.00 83.62 280 GLU A N 1
ATOM 2256 C CA . GLU A 1 280 ? -7.411 15.288 11.830 1.00 83.62 280 GLU A CA 1
ATOM 2257 C C . GLU A 1 280 ? -8.107 13.932 11.717 1.00 83.62 280 GLU A C 1
ATOM 2259 O O . GLU A 1 280 ? -8.822 13.710 10.748 1.00 83.62 280 GLU A O 1
ATOM 2264 N N . VAL A 1 281 ? -7.949 13.029 12.690 1.00 81.31 281 VAL A N 1
ATOM 2265 C CA . VAL A 1 281 ? -8.699 11.761 12.705 1.00 81.31 281 VAL A CA 1
ATOM 2266 C C . VAL A 1 281 ? -10.178 11.983 12.967 1.00 81.31 281 VAL A C 1
ATOM 2268 O O . VAL A 1 281 ? -10.991 11.395 12.264 1.00 81.31 281 VAL A O 1
ATOM 2271 N N . GLU A 1 282 ? -10.544 12.861 13.896 1.00 76.88 282 GLU A N 1
ATOM 2272 C CA . GLU A 1 282 ? -11.947 13.242 14.107 1.00 76.88 282 GLU A CA 1
ATOM 2273 C C . GLU A 1 282 ? -12.559 13.817 12.817 1.00 76.88 282 GLU A C 1
ATOM 2275 O O . GLU A 1 282 ? -13.629 13.383 12.382 1.00 76.88 282 GLU A O 1
ATOM 2280 N N . SER A 1 283 ? -11.831 14.710 12.136 1.00 80.12 283 SER A N 1
ATOM 2281 C CA . SER A 1 283 ? -12.217 15.243 10.823 1.00 80.12 283 SER A CA 1
ATOM 2282 C C . SER A 1 283 ? -12.363 14.130 9.777 1.00 80.12 283 SER A C 1
ATOM 2284 O O . SER A 1 283 ? -13.389 14.052 9.103 1.00 80.12 283 SER A O 1
ATOM 2286 N N . LEU A 1 284 ? -11.393 13.213 9.678 1.00 86.44 284 LEU A N 1
ATOM 2287 C CA . LEU A 1 284 ? -11.431 12.068 8.760 1.00 86.44 284 LEU A CA 1
ATOM 2288 C C . LEU A 1 284 ? -12.671 11.196 8.975 1.00 86.44 284 LEU A C 1
ATOM 2290 O O . LEU A 1 284 ? -13.352 10.853 8.009 1.00 86.44 284 LEU A O 1
ATOM 2294 N N . LEU A 1 285 ? -12.969 10.836 10.225 1.00 82.94 285 LEU A N 1
ATOM 2295 C CA . LEU A 1 285 ? -14.120 9.997 10.561 1.00 82.94 285 LEU A CA 1
ATOM 2296 C C . LEU A 1 285 ? -15.436 10.726 10.261 1.00 82.94 285 LEU A C 1
ATOM 2298 O O . LEU A 1 285 ? -16.319 10.144 9.634 1.00 82.94 285 LEU A O 1
ATOM 2302 N N . THR A 1 286 ? -15.521 12.016 10.595 1.00 78.31 286 THR A N 1
ATOM 2303 C CA . THR A 1 286 ? -16.679 12.868 10.277 1.00 78.31 286 THR A CA 1
ATOM 2304 C C . THR A 1 286 ? -16.920 12.943 8.765 1.00 78.31 286 THR A C 1
ATOM 2306 O O . THR A 1 286 ? -18.052 12.818 8.299 1.00 78.31 286 THR A O 1
ATOM 2309 N N . LYS A 1 287 ? -15.860 13.100 7.960 1.00 86.44 287 LYS A N 1
ATOM 2310 C CA . LYS A 1 287 ? -15.970 13.124 6.490 1.00 86.44 287 LYS A CA 1
ATOM 2311 C C . LYS A 1 287 ? -16.363 11.766 5.916 1.00 86.44 287 LYS A C 1
ATOM 2313 O O . LYS A 1 287 ? -17.204 11.707 5.022 1.00 86.44 287 LYS A O 1
ATOM 2318 N N . ALA A 1 288 ? -15.819 10.674 6.453 1.00 83.94 288 ALA A N 1
ATOM 2319 C CA . ALA A 1 288 ? -16.205 9.327 6.043 1.00 83.94 288 ALA A CA 1
ATOM 2320 C C . ALA A 1 288 ? -17.700 9.066 6.282 1.00 83.94 288 ALA A C 1
ATOM 2322 O O . ALA A 1 288 ? -18.375 8.503 5.418 1.00 83.94 288 ALA A O 1
ATOM 2323 N N . GLU A 1 289 ? -18.226 9.519 7.417 1.00 78.56 289 GLU A N 1
ATOM 2324 C CA . GLU A 1 289 ? -19.641 9.410 7.774 1.00 78.56 289 GLU A CA 1
ATOM 2325 C C . GLU A 1 289 ? -20.534 10.274 6.871 1.00 78.56 289 GLU A C 1
ATOM 2327 O O . GLU A 1 289 ? -21.550 9.804 6.355 1.00 78.56 289 GLU A O 1
ATOM 2332 N N . ALA A 1 290 ? -20.092 11.497 6.567 1.00 78.06 290 ALA A N 1
ATOM 2333 C CA . ALA A 1 290 ? -20.790 12.419 5.673 1.00 78.06 290 ALA A CA 1
ATOM 2334 C C . ALA A 1 290 ? -20.735 12.025 4.181 1.00 78.06 290 ALA A C 1
ATOM 2336 O O . ALA A 1 290 ? -21.454 12.613 3.374 1.00 78.06 290 ALA A O 1
ATOM 2337 N N . SER A 1 291 ? -19.929 11.025 3.792 1.00 76.50 291 SER A N 1
ATOM 2338 C CA . SER A 1 291 ? -19.741 10.624 2.383 1.00 76.50 291 SER A CA 1
ATOM 2339 C C . SER A 1 291 ? -20.999 10.047 1.704 1.00 76.50 291 SER A C 1
ATOM 2341 O O . SER A 1 291 ? -21.012 9.834 0.489 1.00 76.50 291 SER A O 1
ATOM 2343 N N . GLY A 1 292 ? -22.080 9.828 2.467 1.00 77.81 292 GLY A N 1
ATOM 2344 C CA . GLY A 1 292 ? -23.421 9.451 2.011 1.00 77.81 292 GLY A CA 1
ATOM 2345 C C . GLY A 1 292 ? -23.524 8.025 1.460 1.00 77.81 292 GLY A C 1
ATOM 2346 O O . GLY A 1 292 ? -24.235 7.178 2.005 1.00 77.81 292 GLY A O 1
ATOM 2347 N N . ARG A 1 293 ? -22.816 7.733 0.366 1.00 83.44 293 ARG A N 1
ATOM 2348 C CA . ARG A 1 293 ? -22.827 6.420 -0.285 1.00 83.44 293 ARG A CA 1
ATOM 2349 C C . ARG A 1 293 ? -21.740 5.518 0.288 1.00 83.44 293 ARG A C 1
ATOM 2351 O O . ARG A 1 293 ? -20.551 5.815 0.213 1.00 83.44 293 ARG A O 1
ATOM 2358 N N . ASN A 1 294 ? -22.157 4.362 0.785 1.00 86.75 294 ASN A N 1
ATOM 2359 C CA . ASN A 1 294 ? -21.345 3.398 1.518 1.00 86.75 294 ASN A CA 1
ATOM 2360 C C . ASN A 1 294 ? -20.599 4.037 2.702 1.00 86.75 294 ASN A C 1
ATOM 2362 O O . ASN A 1 294 ? -19.485 3.618 3.016 1.00 86.75 294 ASN A O 1
ATOM 2366 N N . SER A 1 295 ? -21.178 5.060 3.340 1.00 84.69 295 SER A N 1
ATOM 2367 C CA . SER A 1 295 ? -20.515 5.820 4.405 1.00 84.69 295 SER A CA 1
ATOM 2368 C C . SER A 1 295 ? -20.163 4.938 5.599 1.00 84.69 295 SER A C 1
ATOM 2370 O O . SER A 1 295 ? -19.008 4.931 6.014 1.00 84.69 295 SER A O 1
ATOM 2372 N N . ALA A 1 296 ? -21.097 4.104 6.069 1.00 83.06 296 ALA A N 1
ATOM 2373 C CA . ALA A 1 296 ? -20.859 3.143 7.149 1.00 83.06 296 ALA A CA 1
ATOM 2374 C C . ALA A 1 296 ? -19.711 2.172 6.823 1.00 83.06 296 ALA A C 1
ATOM 2376 O O . ALA A 1 296 ? -18.818 1.958 7.643 1.00 83.06 296 ALA A O 1
ATOM 2377 N N . ARG A 1 297 ? -19.672 1.649 5.587 1.00 91.81 297 ARG A N 1
ATOM 2378 C CA . ARG A 1 297 ? -18.581 0.790 5.096 1.00 91.81 297 ARG A CA 1
ATOM 2379 C C . ARG A 1 297 ? -17.241 1.527 5.132 1.00 91.81 297 ARG A C 1
ATOM 2381 O O . ARG A 1 297 ? -16.265 1.005 5.663 1.00 91.81 297 ARG A O 1
ATOM 2388 N N . ASN A 1 298 ? -17.190 2.721 4.541 1.00 91.56 298 ASN A N 1
ATOM 2389 C CA . ASN A 1 298 ? -15.964 3.508 4.424 1.00 91.56 298 ASN A CA 1
ATOM 2390 C C . ASN A 1 298 ? -15.440 3.906 5.814 1.00 91.56 298 ASN A C 1
ATOM 2392 O O . ASN A 1 298 ? -14.249 3.767 6.077 1.00 91.56 298 ASN A O 1
ATOM 2396 N N . LEU A 1 299 ? -16.334 4.334 6.707 1.00 86.94 299 LEU A N 1
ATOM 2397 C CA . LEU A 1 299 ? -16.038 4.671 8.095 1.00 86.94 299 LEU A CA 1
ATOM 2398 C C . LEU A 1 299 ? -15.467 3.470 8.854 1.00 86.94 299 LEU A C 1
ATOM 2400 O O . LEU A 1 299 ? -14.385 3.569 9.431 1.00 86.94 299 LEU A O 1
ATOM 2404 N N . LEU A 1 300 ? -16.142 2.319 8.805 1.00 89.81 300 LEU A N 1
ATOM 2405 C CA . LEU A 1 300 ? -15.682 1.119 9.501 1.00 89.81 300 LEU A CA 1
ATOM 2406 C C . LEU A 1 300 ? -14.328 0.634 8.999 1.00 89.81 300 LEU A C 1
ATOM 2408 O O . LEU A 1 300 ? -13.498 0.237 9.806 1.00 89.81 300 LEU A O 1
ATOM 2412 N N . MET A 1 301 ? -14.050 0.714 7.699 1.00 93.31 301 MET A N 1
ATOM 2413 C CA . MET A 1 301 ? -12.722 0.374 7.179 1.00 93.31 301 MET A CA 1
ATOM 2414 C C . MET A 1 301 ? -11.610 1.235 7.799 1.00 93.31 301 MET A C 1
ATOM 2416 O O . MET A 1 301 ? -10.529 0.722 8.095 1.00 93.31 301 MET A O 1
ATOM 2420 N N . LEU A 1 302 ? -11.862 2.534 7.999 1.00 88.81 302 LEU A N 1
ATOM 2421 C CA . LEU A 1 302 ? -10.910 3.437 8.650 1.00 88.81 302 LEU A CA 1
ATOM 2422 C C . LEU A 1 302 ? -10.774 3.121 10.143 1.00 88.81 302 LEU A C 1
ATOM 2424 O O . LEU A 1 302 ? -9.649 3.094 10.638 1.00 88.81 302 LEU A O 1
ATOM 2428 N N . LEU A 1 303 ? -11.880 2.815 10.828 1.00 88.12 303 LEU A N 1
ATOM 2429 C CA . LEU A 1 303 ? -11.872 2.400 12.235 1.00 88.12 303 LEU A CA 1
ATOM 2430 C C . LEU A 1 303 ? -11.100 1.094 12.437 1.00 88.12 303 LEU A C 1
ATOM 2432 O O . LEU A 1 303 ? -10.244 1.028 13.311 1.00 88.12 303 LEU A O 1
ATOM 2436 N N . VAL A 1 304 ? -11.286 0.090 11.573 1.00 91.69 304 VAL A N 1
ATOM 2437 C CA . VAL A 1 304 ? -10.482 -1.142 11.627 1.00 91.69 304 VAL A CA 1
ATOM 2438 C C . VAL A 1 304 ? -8.993 -0.824 11.478 1.00 91.69 304 VAL A C 1
ATOM 2440 O O . VAL A 1 304 ? -8.179 -1.326 12.254 1.00 91.69 304 VAL A O 1
ATOM 2443 N N . ALA A 1 305 ? -8.612 0.026 10.520 1.00 91.69 305 ALA A N 1
ATOM 2444 C CA . ALA A 1 305 ? -7.213 0.418 10.337 1.00 91.69 305 ALA A CA 1
ATOM 2445 C C . ALA A 1 305 ? -6.639 1.173 11.552 1.00 91.69 305 ALA A C 1
ATOM 2447 O O . ALA A 1 305 ? -5.469 0.980 11.890 1.00 91.69 305 ALA A O 1
ATOM 2448 N N . LEU A 1 306 ? -7.450 2.027 12.181 1.00 88.62 306 LEU A N 1
ATOM 2449 C CA . LEU A 1 306 ? -7.079 2.868 13.317 1.00 88.62 306 LEU A CA 1
ATOM 2450 C C . LEU A 1 306 ? -6.987 2.085 14.632 1.00 88.62 306 LEU A C 1
ATOM 2452 O O . LEU A 1 306 ? -6.061 2.316 15.394 1.00 88.62 306 LEU A O 1
ATOM 2456 N N . GLU A 1 307 ? -7.913 1.169 14.899 1.00 85.00 307 GLU A N 1
ATOM 2457 C CA . GLU A 1 307 ? -8.030 0.513 16.211 1.00 85.00 307 GLU A CA 1
ATOM 2458 C C . GLU A 1 307 ? -7.317 -0.837 16.290 1.00 85.00 307 GLU A C 1
ATOM 2460 O O . GLU A 1 307 ? -6.990 -1.303 17.377 1.00 85.00 307 GLU A O 1
ATOM 2465 N N . THR A 1 308 ? -7.068 -1.482 15.148 1.00 86.62 308 THR A N 1
ATOM 2466 C CA . THR A 1 308 ? -6.379 -2.787 15.110 1.00 86.62 308 THR A CA 1
ATOM 2467 C C . THR A 1 308 ? -4.987 -2.702 14.488 1.00 86.62 308 THR A C 1
ATOM 2469 O O . THR A 1 308 ? -4.214 -3.661 14.532 1.00 86.62 308 THR A O 1
ATOM 2472 N N . GLY A 1 309 ? -4.666 -1.576 13.842 1.00 87.06 309 GLY A N 1
ATOM 2473 C CA . GLY A 1 309 ? -3.453 -1.431 13.044 1.00 87.06 309 GLY A CA 1
ATOM 2474 C C . GLY A 1 309 ? -3.433 -2.298 11.781 1.00 87.06 309 GLY A C 1
ATOM 2475 O O . GLY A 1 309 ? -2.356 -2.540 11.226 1.00 87.06 309 GLY A O 1
ATOM 2476 N N . ALA A 1 310 ? -4.580 -2.794 11.310 1.00 89.94 310 ALA A N 1
ATOM 2477 C CA . ALA A 1 310 ? -4.648 -3.671 10.145 1.00 89.94 310 ALA A CA 1
ATOM 2478 C C . ALA A 1 310 ? -4.054 -3.028 8.873 1.00 89.94 310 ALA A C 1
ATOM 2480 O O . ALA A 1 310 ? -4.212 -1.838 8.590 1.00 89.94 310 ALA A O 1
ATOM 2481 N N . ARG A 1 311 ? -3.349 -3.832 8.070 1.00 91.06 311 ARG A N 1
ATOM 2482 C CA . ARG A 1 311 ? -3.014 -3.505 6.674 1.00 91.06 311 ARG A CA 1
ATOM 2483 C C . ARG A 1 311 ? -4.276 -3.544 5.828 1.00 91.06 311 ARG A C 1
ATOM 2485 O O . ARG A 1 311 ? -5.192 -4.305 6.101 1.00 91.06 311 ARG A O 1
ATOM 2492 N N . VAL A 1 312 ? -4.250 -2.831 4.708 1.00 92.62 312 VAL A N 1
ATOM 2493 C CA . VAL A 1 312 ? -5.312 -2.893 3.695 1.00 92.62 312 VAL A CA 1
ATOM 2494 C C . VAL A 1 312 ? -5.615 -4.334 3.266 1.00 92.62 312 VAL A C 1
ATOM 2496 O O . VAL A 1 312 ? -6.777 -4.723 3.262 1.00 92.62 312 VAL A O 1
ATOM 2499 N N . SER A 1 313 ? -4.581 -5.140 3.004 1.00 91.69 313 SER A N 1
ATOM 2500 C CA . SER A 1 313 ? -4.712 -6.569 2.681 1.00 91.69 313 SER A CA 1
ATOM 2501 C C . SER A 1 313 ? -5.396 -7.382 3.791 1.00 91.69 313 SER A C 1
ATOM 2503 O O . SER A 1 313 ? -6.086 -8.355 3.520 1.00 91.69 313 SER A O 1
ATOM 2505 N N . GLU A 1 314 ? -5.213 -6.982 5.054 1.00 93.75 314 GLU A N 1
ATOM 2506 C CA . GLU A 1 314 ? -5.815 -7.639 6.216 1.00 93.75 314 GLU A CA 1
ATOM 2507 C C . GLU A 1 314 ? -7.279 -7.211 6.415 1.00 93.75 314 GLU A C 1
ATOM 2509 O O . GLU A 1 314 ? -8.081 -8.011 6.878 1.00 93.75 314 GLU A O 1
ATOM 2514 N N . ILE A 1 315 ? -7.641 -5.985 6.021 1.00 95.00 315 ILE A N 1
ATOM 2515 C CA . ILE A 1 315 ? -9.012 -5.455 6.088 1.00 95.00 315 ILE A CA 1
ATOM 2516 C C . ILE A 1 315 ? -9.909 -6.123 5.040 1.00 95.00 315 ILE A C 1
ATOM 2518 O O . ILE A 1 315 ? -11.036 -6.505 5.344 1.00 95.00 315 ILE A O 1
ATOM 2522 N N . VAL A 1 316 ? -9.424 -6.278 3.802 1.00 94.44 316 VAL A N 1
ATOM 2523 C CA . VAL A 1 316 ? -10.236 -6.813 2.688 1.00 94.44 316 VAL A CA 1
ATOM 2524 C C . VAL A 1 316 ? -10.560 -8.302 2.811 1.00 94.44 316 VAL A C 1
ATOM 2526 O O . VAL A 1 316 ? -11.508 -8.766 2.185 1.00 94.44 316 VAL A O 1
ATOM 2529 N N . GLN A 1 317 ? -9.787 -9.050 3.600 1.00 94.44 317 GLN A N 1
ATOM 2530 C CA . GLN A 1 317 ? -9.983 -10.490 3.791 1.00 94.44 317 GLN A CA 1
ATOM 2531 C C . GLN A 1 317 ? -10.894 -10.843 4.971 1.00 94.44 317 GLN A C 1
ATOM 2533 O O . GLN A 1 317 ? -11.169 -12.024 5.158 1.00 94.44 317 GLN A O 1
ATOM 2538 N N . LEU A 1 318 ? -11.331 -9.858 5.767 1.00 95.94 318 LEU A N 1
ATOM 2539 C CA . LEU A 1 318 ? -12.248 -10.097 6.881 1.00 95.94 318 LEU A CA 1
ATOM 2540 C C . LEU A 1 318 ? -13.556 -10.683 6.353 1.00 95.94 318 LEU A C 1
ATOM 2542 O O . LEU A 1 318 ? -14.178 -10.109 5.452 1.00 95.94 318 LEU A O 1
ATOM 2546 N N . LYS A 1 319 ? -13.977 -11.805 6.928 1.00 95.56 319 LYS A N 1
ATOM 2547 C CA . LYS A 1 319 ? -15.200 -12.521 6.566 1.00 95.56 319 LYS A CA 1
ATOM 2548 C C . LYS A 1 319 ? -16.290 -12.314 7.603 1.00 95.56 319 LYS A C 1
ATOM 2550 O O . LYS A 1 319 ? -16.012 -12.072 8.770 1.00 95.56 319 LYS A O 1
ATOM 2555 N N . VAL A 1 320 ? -17.543 -12.457 7.186 1.00 94.06 320 VAL A N 1
ATOM 2556 C CA . VAL A 1 320 ? -18.700 -12.413 8.092 1.00 94.06 320 VAL A CA 1
ATOM 2557 C C . VAL A 1 320 ? -18.564 -13.458 9.201 1.00 94.06 320 VAL A C 1
ATOM 2559 O O . VAL A 1 320 ? -18.795 -13.137 10.359 1.00 94.06 320 VAL A O 1
ATOM 2562 N N . GLY A 1 321 ? -18.116 -14.671 8.868 1.00 93.44 321 GLY A N 1
ATOM 2563 C CA . GLY A 1 321 ? -17.908 -15.758 9.825 1.00 93.44 321 GLY A CA 1
ATOM 2564 C C . GLY A 1 321 ? -16.738 -15.561 10.794 1.00 93.44 321 GLY A C 1
ATOM 2565 O O . GLY A 1 321 ? -16.599 -16.355 11.719 1.00 93.44 321 GLY A O 1
ATOM 2566 N N . ASP A 1 322 ? -15.910 -14.525 10.615 1.00 95.00 322 ASP A N 1
ATOM 2567 C CA . ASP A 1 322 ? -14.886 -14.154 11.601 1.00 95.00 322 ASP A CA 1
ATOM 2568 C C . ASP A 1 322 ? -15.488 -13.410 12.807 1.00 95.00 322 ASP A C 1
ATOM 2570 O O . ASP A 1 322 ? -14.817 -13.244 13.828 1.00 95.00 322 ASP A O 1
ATOM 2574 N N . PHE A 1 323 ? -16.738 -12.949 12.692 1.00 92.94 323 PHE A N 1
ATOM 2575 C CA . PHE A 1 323 ? -17.452 -12.180 13.707 1.00 92.94 323 PHE A CA 1
ATOM 2576 C C . PHE A 1 323 ? -18.651 -12.970 14.246 1.00 92.94 323 PHE A C 1
ATOM 2578 O O . PHE A 1 323 ? -19.248 -13.756 13.508 1.00 92.94 323 PHE A O 1
ATOM 2585 N N . PRO A 1 324 ? -19.020 -12.768 15.525 1.00 87.94 324 PRO A N 1
ATOM 2586 C CA . PRO A 1 324 ? -20.171 -13.442 16.114 1.00 87.94 324 PRO A CA 1
ATOM 2587 C C . PRO A 1 324 ? -21.458 -13.091 15.363 1.00 87.94 324 PRO A C 1
ATOM 2589 O O . PRO A 1 324 ? -21.660 -11.951 14.927 1.00 87.94 324 PRO A O 1
ATOM 2592 N N . ASN A 1 325 ? -22.352 -14.068 15.237 1.00 84.88 325 ASN A N 1
ATOM 2593 C CA . ASN A 1 325 ? -23.722 -13.794 14.810 1.00 84.88 325 ASN A CA 1
ATOM 2594 C C . ASN A 1 325 ? -24.512 -13.067 15.921 1.00 84.88 325 ASN A C 1
ATOM 2596 O O . ASN A 1 325 ? -24.018 -12.878 17.034 1.00 84.88 325 ASN A O 1
ATOM 2600 N N . LEU A 1 326 ? -25.742 -12.634 15.621 1.00 77.19 326 LEU A N 1
ATOM 2601 C CA . LEU A 1 326 ? -26.574 -11.889 16.578 1.00 77.19 326 LEU A CA 1
ATOM 2602 C C . LEU A 1 326 ? -26.861 -12.674 17.872 1.00 77.19 326 LEU A C 1
ATOM 2604 O O . LEU A 1 326 ? -26.954 -12.062 18.936 1.00 77.19 326 LEU A O 1
ATOM 2608 N N . ASP A 1 327 ? -26.941 -14.003 17.795 1.00 76.06 327 ASP A N 1
ATOM 2609 C CA . ASP A 1 327 ? -27.202 -14.885 18.939 1.00 76.06 327 ASP A CA 1
ATOM 2610 C C . ASP A 1 327 ? -25.940 -15.113 19.796 1.00 76.06 327 ASP A C 1
ATOM 2612 O O . ASP A 1 327 ? -26.011 -15.355 21.000 1.00 76.06 327 ASP A O 1
ATOM 2616 N N . GLU A 1 328 ? -24.759 -14.964 19.196 1.00 80.44 328 GLU A N 1
ATOM 2617 C CA . GLU A 1 328 ? -23.439 -15.109 19.817 1.00 80.44 328 GLU A CA 1
ATOM 2618 C C . GLU A 1 328 ? -22.901 -13.801 20.416 1.00 80.44 328 GLU A C 1
ATOM 2620 O O . GLU A 1 328 ? -21.757 -13.751 20.871 1.00 80.44 328 GLU A O 1
ATOM 2625 N N . LEU A 1 329 ? -23.702 -12.729 20.445 1.00 78.19 329 LEU A N 1
ATOM 2626 C CA . LEU A 1 329 ? -23.291 -11.432 20.994 1.00 78.19 329 LEU A CA 1
ATOM 2627 C C . LEU A 1 329 ? -23.247 -11.386 22.524 1.00 78.19 329 LEU A C 1
ATOM 2629 O O . LEU A 1 329 ? -22.576 -10.515 23.080 1.00 78.19 329 LEU A O 1
ATOM 2633 N N . ALA A 1 330 ? -23.927 -12.306 23.214 1.00 73.25 330 ALA A N 1
ATOM 2634 C CA . ALA A 1 330 ? -24.039 -12.300 24.675 1.00 73.25 330 ALA A CA 1
ATOM 2635 C C . ALA A 1 330 ? -22.689 -12.156 25.419 1.00 73.25 330 ALA A C 1
ATOM 2637 O O . ALA A 1 330 ? -22.620 -11.363 26.356 1.00 73.25 330 ALA A O 1
ATOM 2638 N N . PRO A 1 331 ? -21.582 -12.807 25.001 1.00 76.94 331 PRO A N 1
ATOM 2639 C CA . PRO A 1 331 ? -20.281 -12.647 25.645 1.00 76.94 331 PRO A CA 1
ATOM 2640 C C . PRO A 1 331 ? -19.652 -11.259 25.489 1.00 76.94 331 PRO A C 1
ATOM 2642 O O . PRO A 1 331 ? -18.658 -11.002 26.154 1.00 76.94 331 PRO A O 1
ATOM 2645 N N . PHE A 1 332 ? -20.154 -10.386 24.615 1.00 72.56 332 PHE A N 1
ATOM 2646 C CA . PHE A 1 332 ? -19.621 -9.036 24.384 1.00 72.56 332 PHE A CA 1
ATOM 2647 C C . PHE A 1 332 ? -20.482 -7.936 25.024 1.00 72.56 332 PHE A C 1
ATOM 2649 O O . PHE A 1 332 ? -20.137 -6.758 24.939 1.00 72.56 332 PHE A O 1
ATOM 2656 N N . ILE A 1 333 ? -21.577 -8.310 25.695 1.00 69.75 333 ILE A N 1
ATOM 2657 C CA . ILE A 1 333 ? -22.548 -7.395 26.300 1.00 69.75 333 ILE A CA 1
ATOM 2658 C C . ILE A 1 333 ? -22.612 -7.648 27.817 1.00 69.75 333 ILE A C 1
ATOM 2660 O O . ILE A 1 333 ? -22.659 -8.789 28.268 1.00 69.75 333 ILE A O 1
ATOM 2664 N N . GLY A 1 334 ? -22.626 -6.578 28.619 1.00 60.19 334 GLY A N 1
ATOM 2665 C CA . GLY A 1 334 ? -22.781 -6.641 30.081 1.00 60.19 334 GLY A CA 1
ATOM 2666 C C . GLY A 1 334 ? -21.478 -6.553 30.889 1.00 60.19 334 GLY A C 1
ATOM 2667 O O . GLY A 1 334 ? -20.392 -6.338 30.351 1.00 60.19 334 GLY A O 1
ATOM 2668 N N . SER A 1 335 ? -21.591 -6.695 32.215 1.00 56.41 335 SER A N 1
ATOM 2669 C CA . SER A 1 335 ? -20.496 -6.453 33.175 1.00 56.41 335 SER A CA 1
ATOM 2670 C C . SER A 1 335 ? -19.327 -7.442 33.071 1.00 56.41 335 SER A C 1
ATOM 2672 O O . SER A 1 335 ? -18.215 -7.095 33.450 1.00 56.41 335 SER A O 1
ATOM 2674 N N . ASN A 1 336 ? -19.560 -8.636 32.511 1.00 71.06 336 ASN A N 1
ATOM 2675 C CA . ASN A 1 336 ? -18.545 -9.674 32.275 1.00 71.06 336 ASN A CA 1
ATOM 2676 C C . ASN A 1 336 ? -18.217 -9.844 30.779 1.00 71.06 336 ASN A C 1
ATOM 2678 O O . ASN A 1 336 ? -17.840 -10.932 30.339 1.00 71.06 336 ASN A O 1
ATOM 2682 N N . ALA A 1 337 ? -18.399 -8.787 29.984 1.00 71.94 337 ALA A N 1
ATOM 2683 C CA . ALA A 1 337 ? -18.123 -8.826 28.557 1.00 71.94 337 ALA A CA 1
ATOM 2684 C C . ALA A 1 337 ? -16.639 -9.112 28.267 1.00 71.94 337 ALA A C 1
ATOM 2686 O O . ALA A 1 337 ? -15.736 -8.538 28.882 1.00 71.94 337 ALA A O 1
ATOM 2687 N N . ARG A 1 338 ? -16.383 -9.951 27.261 1.00 76.75 338 ARG A N 1
ATOM 2688 C CA . ARG A 1 338 ? -15.067 -10.113 26.643 1.00 76.75 338 ARG A CA 1
ATOM 2689 C C . ARG A 1 338 ? -14.578 -8.749 26.177 1.00 76.75 338 ARG A C 1
ATOM 2691 O O . ARG A 1 338 ? -15.296 -8.028 25.492 1.00 76.75 338 ARG A O 1
ATOM 2698 N N . SER A 1 339 ? -13.339 -8.412 26.523 1.00 75.75 339 SER A N 1
ATOM 2699 C CA . SER A 1 339 ? -12.740 -7.127 26.149 1.00 75.75 339 SER A CA 1
ATOM 2700 C C . SER A 1 339 ? -12.389 -7.044 24.663 1.00 75.75 339 SER A C 1
ATOM 2702 O O . SER A 1 339 ? -12.354 -5.949 24.106 1.00 75.75 339 SER A O 1
ATOM 2704 N N . HIS A 1 340 ? -12.125 -8.187 24.022 1.00 84.06 340 HIS A N 1
ATOM 2705 C CA . HIS A 1 340 ? -11.696 -8.246 22.631 1.00 84.06 340 HIS A CA 1
ATOM 2706 C C . HIS A 1 340 ? -12.058 -9.573 21.942 1.00 84.06 340 HIS A C 1
ATOM 2708 O O . HIS A 1 340 ? -12.264 -10.600 22.592 1.00 84.06 340 HIS A O 1
ATOM 2714 N N . LEU A 1 341 ? -12.087 -9.541 20.609 1.00 90.38 341 LEU A N 1
ATOM 2715 C CA . LEU A 1 341 ? -12.155 -10.684 19.700 1.00 90.38 341 LEU A CA 1
ATOM 2716 C C . LEU A 1 341 ? -10.836 -10.798 18.927 1.00 90.38 341 LEU A C 1
ATOM 2718 O O . LEU A 1 341 ? -10.255 -9.796 18.511 1.00 90.38 341 LEU A O 1
ATOM 2722 N N . GLN A 1 342 ? -10.364 -12.024 18.720 1.00 91.19 342 GLN A N 1
ATOM 2723 C CA . GLN A 1 342 ? -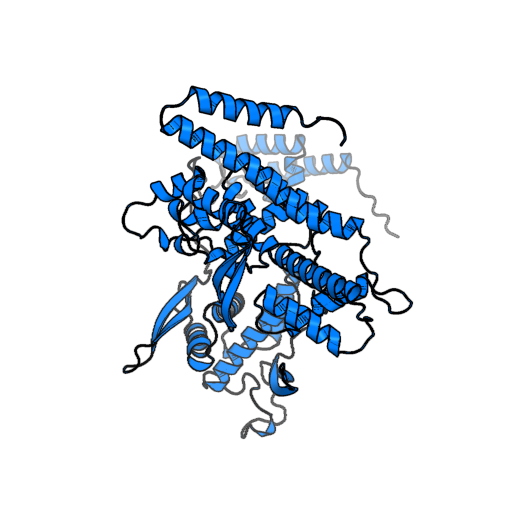9.171 -12.303 17.926 1.00 91.19 342 GLN A CA 1
ATOM 2724 C C . GLN A 1 342 ? -9.569 -12.900 16.577 1.00 91.19 342 GLN A C 1
ATOM 2726 O O . GLN A 1 342 ? -10.151 -13.980 16.536 1.00 91.19 342 GLN A O 1
ATOM 2731 N N . VAL A 1 343 ? -9.216 -12.221 15.487 1.00 92.69 343 VAL A N 1
ATOM 2732 C CA . VAL A 1 343 ? -9.496 -12.667 14.114 1.00 92.69 343 VAL A CA 1
ATOM 2733 C C . VAL A 1 343 ? -8.192 -13.059 13.432 1.00 92.69 343 VAL A C 1
ATOM 2735 O O . VAL A 1 343 ? -7.214 -12.307 13.458 1.00 92.69 343 VAL A O 1
ATOM 2738 N N . LYS A 1 344 ? -8.161 -14.245 12.820 1.00 92.50 344 LYS A N 1
ATOM 2739 C CA . LYS A 1 344 ? -6.983 -14.741 12.099 1.00 92.50 344 LYS A CA 1
ATOM 2740 C C . LYS A 1 344 ? -6.921 -14.130 10.705 1.00 92.50 344 LYS A C 1
ATOM 2742 O O . LYS A 1 344 ? -7.914 -14.065 9.997 1.00 92.50 344 LYS A O 1
ATOM 2747 N N . VAL A 1 345 ? -5.727 -13.717 10.304 1.00 91.62 345 VAL A N 1
ATOM 2748 C CA . VAL A 1 345 ? -5.470 -13.006 9.052 1.00 91.62 345 VAL A CA 1
ATOM 2749 C C . VAL A 1 345 ? -4.272 -13.607 8.336 1.00 91.62 345 VAL A C 1
ATOM 2751 O O . VAL A 1 345 ? -3.259 -13.900 8.963 1.00 91.62 345 VAL A O 1
ATOM 2754 N N . VAL A 1 346 ? -4.337 -13.765 7.016 1.00 89.00 346 VAL A N 1
ATOM 2755 C CA . VAL A 1 346 ? -3.168 -14.178 6.229 1.00 89.00 346 VAL A CA 1
ATOM 2756 C C . VAL A 1 346 ? -2.320 -12.947 5.920 1.00 89.00 346 VAL A C 1
ATOM 2758 O O . VAL A 1 346 ? -2.841 -11.881 5.585 1.00 89.00 346 VAL A O 1
ATOM 2761 N N . ARG A 1 347 ? -1.000 -13.073 6.069 1.00 83.88 347 ARG A N 1
ATOM 2762 C CA . ARG A 1 347 ? -0.033 -12.003 5.830 1.00 83.88 347 ARG A CA 1
ATOM 2763 C C . ARG A 1 347 ? 0.983 -12.405 4.778 1.00 83.88 347 ARG A C 1
ATOM 2765 O O . ARG A 1 347 ? 1.598 -13.470 4.853 1.00 83.88 347 ARG A O 1
ATOM 2772 N N . LYS A 1 348 ? 1.219 -11.477 3.852 1.00 73.69 348 LYS A N 1
ATOM 2773 C CA . LYS A 1 348 ? 2.232 -11.588 2.802 1.00 73.69 348 LYS A CA 1
ATOM 2774 C C . LYS A 1 348 ? 3.593 -11.956 3.406 1.00 73.69 348 LYS A C 1
ATOM 2776 O O . LYS A 1 348 ? 4.101 -11.217 4.251 1.00 73.69 348 LYS A O 1
ATOM 2781 N N . ASN A 1 349 ? 4.168 -13.084 2.986 1.00 67.25 349 ASN A N 1
ATOM 2782 C CA . ASN A 1 349 ? 5.460 -13.612 3.454 1.00 67.25 349 ASN A CA 1
ATOM 2783 C C . ASN A 1 349 ? 5.611 -13.824 4.981 1.00 67.25 349 ASN A C 1
ATOM 2785 O O . ASN A 1 349 ? 6.735 -13.933 5.466 1.00 67.25 349 ASN A O 1
ATOM 2789 N N . GLN A 1 350 ? 4.521 -13.843 5.757 1.00 71.19 350 GLN A N 1
ATOM 2790 C CA . GLN A 1 350 ? 4.572 -13.963 7.227 1.00 71.19 350 GLN A CA 1
ATOM 2791 C C . GLN A 1 350 ? 3.626 -15.034 7.790 1.00 71.19 350 GLN A C 1
ATOM 2793 O O . GLN A 1 350 ? 3.536 -15.190 9.005 1.00 71.19 350 GLN A O 1
ATOM 2798 N N . GLY A 1 351 ? 2.928 -15.781 6.928 1.00 82.00 351 GLY A N 1
ATOM 2799 C CA . GLY A 1 351 ? 1.988 -16.818 7.350 1.00 82.00 351 GLY A CA 1
ATOM 2800 C C . GLY A 1 351 ? 0.698 -16.238 7.932 1.00 82.00 351 GLY A C 1
ATOM 2801 O O . GLY A 1 351 ? 0.164 -15.256 7.416 1.00 82.00 351 GLY A O 1
ATOM 2802 N N . VAL A 1 352 ? 0.176 -16.866 8.987 1.00 85.00 352 VAL A N 1
ATOM 2803 C CA . VAL A 1 352 ? -1.060 -16.444 9.661 1.00 85.00 352 VAL A CA 1
ATOM 2804 C C . VAL A 1 352 ? -0.715 -15.528 10.834 1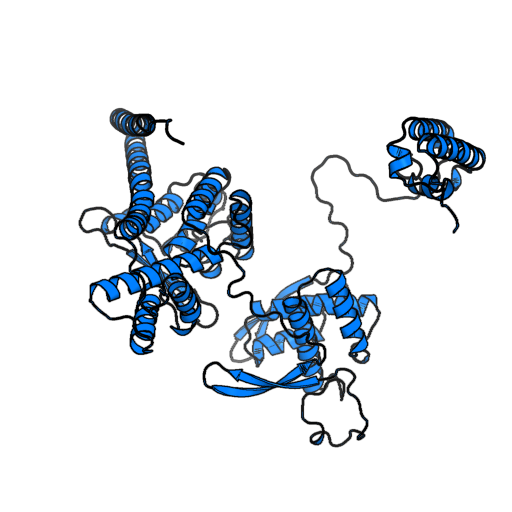.00 85.00 352 VAL A C 1
ATOM 2806 O O . VAL A 1 352 ? 0.056 -15.900 11.714 1.00 85.00 352 VAL A O 1
ATOM 2809 N N . GLY A 1 353 ? -1.289 -14.330 10.844 1.00 85.19 353 GLY A N 1
ATOM 2810 C CA . GLY A 1 353 ? -1.288 -13.408 11.974 1.00 85.19 353 GLY A CA 1
ATOM 2811 C C . GLY A 1 353 ? -2.659 -13.325 12.642 1.00 85.19 353 GLY A C 1
ATOM 2812 O O . GLY A 1 353 ? -3.628 -13.938 12.194 1.00 85.19 353 GLY A O 1
ATOM 2813 N N . THR A 1 354 ? -2.743 -12.508 13.687 1.00 89.00 354 THR A N 1
ATOM 2814 C CA . THR A 1 354 ? -3.985 -12.257 14.426 1.00 89.00 354 THR A CA 1
ATOM 2815 C C . THR A 1 354 ? -4.196 -10.755 14.569 1.00 89.00 354 THR A C 1
ATOM 2817 O O . THR A 1 354 ? -3.257 -10.030 14.898 1.00 89.00 354 THR A O 1
ATOM 2820 N N . LEU A 1 355 ? -5.421 -10.296 14.323 1.00 90.06 355 LEU A N 1
ATOM 2821 C CA . LEU A 1 355 ? -5.892 -8.956 14.661 1.00 90.06 355 LEU A CA 1
ATOM 2822 C C . LEU A 1 355 ? -6.728 -9.025 15.938 1.00 90.06 355 LEU A C 1
ATOM 2824 O O . LEU A 1 355 ? -7.523 -9.949 16.113 1.00 90.06 355 LEU A O 1
ATOM 2828 N N . ARG A 1 356 ? -6.553 -8.043 16.824 1.00 88.81 356 ARG A N 1
ATOM 2829 C CA . ARG A 1 356 ? -7.348 -7.896 18.045 1.00 88.81 356 ARG A CA 1
ATOM 2830 C C . ARG A 1 356 ? -8.355 -6.772 17.832 1.00 88.81 356 ARG A C 1
ATOM 2832 O O . ARG A 1 356 ? -7.955 -5.631 17.645 1.00 88.81 356 ARG A O 1
ATOM 2839 N N . PHE A 1 357 ? -9.635 -7.110 17.850 1.00 87.44 357 PHE A N 1
ATOM 2840 C CA . PHE A 1 357 ? -10.747 -6.168 17.771 1.00 87.44 357 PHE A CA 1
ATOM 2841 C C . PHE A 1 357 ? -11.272 -5.934 19.183 1.00 87.44 357 PHE A C 1
ATOM 2843 O O . PHE A 1 357 ? -11.572 -6.907 19.872 1.00 87.44 357 PHE A O 1
ATOM 2850 N N . ASN A 1 358 ? -11.381 -4.686 19.635 1.00 83.50 358 ASN A N 1
ATOM 2851 C CA . ASN A 1 358 ? -12.069 -4.396 20.897 1.00 83.50 358 ASN A CA 1
ATOM 2852 C C . ASN A 1 358 ? -13.565 -4.753 20.778 1.00 83.50 358 ASN A C 1
ATOM 2854 O O . ASN A 1 358 ? -14.100 -4.945 19.680 1.00 83.50 358 ASN A O 1
ATOM 2858 N N . LYS A 1 359 ? -14.245 -4.892 21.917 1.00 81.88 359 LYS A N 1
ATOM 2859 C CA . LYS A 1 359 ? -15.658 -5.294 21.937 1.00 81.88 359 LYS A CA 1
ATOM 2860 C C . LYS A 1 359 ? -16.549 -4.342 21.131 1.00 81.88 359 LYS A C 1
ATOM 2862 O O . LYS A 1 359 ? -17.485 -4.788 20.482 1.00 81.88 359 LYS A O 1
ATOM 2867 N N . GLU A 1 360 ? -16.259 -3.051 21.122 1.00 76.19 360 GLU A N 1
ATOM 2868 C CA . GLU A 1 360 ? -17.110 -2.052 20.485 1.00 76.19 360 GLU A CA 1
ATOM 2869 C C . GLU A 1 360 ? -16.974 -2.043 18.964 1.00 76.19 360 GLU A C 1
ATOM 2871 O O . GLU A 1 360 ? -17.982 -1.937 18.262 1.00 76.19 360 GLU A O 1
ATOM 2876 N N . LEU A 1 361 ? -15.766 -2.240 18.434 1.00 84.25 361 LEU A N 1
ATOM 2877 C CA . LEU A 1 361 ? -15.560 -2.439 17.005 1.00 84.25 361 LEU A CA 1
ATOM 2878 C C . LEU A 1 361 ? -16.199 -3.750 16.546 1.00 84.25 361 LEU A C 1
ATOM 2880 O O . LEU A 1 361 ? -16.792 -3.779 15.471 1.00 84.25 361 LEU A O 1
ATOM 2884 N N . VAL A 1 362 ? -16.157 -4.811 17.364 1.00 85.50 362 VAL A N 1
ATOM 2885 C CA . VAL A 1 362 ? -16.903 -6.054 17.087 1.00 85.50 362 VAL A CA 1
ATOM 2886 C C . VAL A 1 362 ? -18.394 -5.757 16.961 1.00 85.50 362 VAL A C 1
ATOM 2888 O O . VAL A 1 362 ? -18.990 -6.099 15.943 1.00 85.50 362 VAL A O 1
ATOM 2891 N N . LEU A 1 363 ? -18.992 -5.076 17.942 1.00 80.50 363 LEU A N 1
ATOM 2892 C CA . LEU A 1 363 ? -20.413 -4.719 17.906 1.00 80.50 363 LEU A CA 1
ATOM 2893 C C . LEU A 1 363 ? -20.755 -3.827 16.704 1.00 80.50 363 LEU A C 1
ATOM 2895 O O . LEU A 1 363 ? -21.780 -4.039 16.064 1.00 80.50 363 LEU A O 1
ATOM 2899 N N . SER A 1 364 ? -19.882 -2.881 16.357 1.00 81.25 364 SER A N 1
ATOM 2900 C CA . SER A 1 364 ? -20.073 -1.978 15.216 1.00 81.25 364 SER A CA 1
ATOM 2901 C C . SER A 1 364 ? -20.001 -2.717 13.879 1.00 81.25 364 SER A C 1
ATOM 2903 O O . SER A 1 364 ? -20.807 -2.466 12.983 1.00 81.25 364 SER A O 1
ATOM 2905 N N . ILE A 1 365 ? -19.071 -3.667 13.745 1.00 87.25 365 ILE A N 1
ATOM 2906 C CA . ILE A 1 365 ? -18.959 -4.527 12.563 1.00 87.25 365 ILE A CA 1
ATOM 2907 C C . ILE A 1 365 ? -20.179 -5.440 12.456 1.00 87.25 365 ILE A C 1
ATOM 2909 O O . ILE A 1 365 ? -20.749 -5.550 11.374 1.00 87.25 365 ILE A O 1
ATOM 2913 N N . VAL A 1 366 ? -20.617 -6.053 13.557 1.00 85.12 366 VAL A N 1
ATOM 2914 C CA . VAL A 1 366 ? -21.814 -6.906 13.579 1.00 85.12 366 VAL A CA 1
ATOM 2915 C C . VAL A 1 366 ? -23.058 -6.095 13.208 1.00 85.12 366 VAL A C 1
ATOM 2917 O O . VAL A 1 366 ? -23.810 -6.510 12.328 1.00 85.12 366 VAL A O 1
ATOM 2920 N N . ALA A 1 367 ? -23.242 -4.906 13.788 1.00 80.62 367 ALA A N 1
ATOM 2921 C CA . ALA A 1 367 ? -24.321 -3.998 13.409 1.00 80.62 367 ALA A CA 1
ATOM 2922 C C . ALA A 1 367 ? -24.265 -3.681 11.908 1.00 80.62 367 ALA A C 1
ATOM 2924 O O . ALA A 1 367 ? -25.234 -3.899 11.194 1.00 80.62 367 ALA A O 1
ATOM 2925 N N . PHE A 1 368 ? -23.111 -3.291 11.371 1.00 86.19 368 PHE A N 1
ATOM 2926 C CA . PHE A 1 368 ? -22.972 -3.063 9.933 1.00 86.19 368 PHE A CA 1
ATOM 2927 C C . PHE A 1 368 ? -23.287 -4.298 9.078 1.00 86.19 368 PHE A C 1
ATOM 2929 O O . PHE A 1 368 ? -23.955 -4.183 8.050 1.00 86.19 368 PHE A O 1
ATOM 2936 N N . ILE A 1 369 ? -22.849 -5.488 9.491 1.00 86.19 369 ILE A N 1
ATOM 2937 C CA . ILE A 1 369 ? -23.102 -6.729 8.756 1.00 86.19 369 ILE A CA 1
ATOM 2938 C C . ILE A 1 369 ? -24.600 -6.999 8.636 1.00 86.19 369 ILE A C 1
ATOM 2940 O O . ILE A 1 369 ? -25.026 -7.365 7.540 1.00 86.19 369 ILE A O 1
ATOM 2944 N N . TYR A 1 370 ? -25.372 -6.825 9.715 1.00 81.50 370 TYR A N 1
ATOM 2945 C CA . TYR A 1 370 ? -26.771 -7.266 9.795 1.00 81.50 370 TYR A CA 1
ATOM 2946 C C . TYR A 1 370 ? -27.808 -6.146 9.639 1.00 81.50 370 TYR A C 1
ATOM 2948 O O . TYR A 1 370 ? -28.916 -6.424 9.193 1.00 81.50 370 TYR A O 1
ATOM 2956 N N . THR A 1 371 ? -27.473 -4.893 9.955 1.00 77.00 371 THR A N 1
ATOM 2957 C CA . THR A 1 371 ? -28.443 -3.784 10.018 1.00 77.00 371 THR A CA 1
ATOM 2958 C C . THR A 1 371 ? -28.198 -2.679 8.993 1.00 77.00 371 THR A C 1
ATOM 2960 O O . THR A 1 371 ? -29.094 -1.868 8.784 1.00 77.00 371 THR A O 1
ATOM 2963 N N . ASP A 1 372 ? -27.029 -2.603 8.343 1.00 83.75 372 ASP A N 1
ATOM 2964 C CA . ASP A 1 372 ? -26.762 -1.542 7.359 1.00 83.75 372 ASP A CA 1
ATOM 2965 C C . ASP A 1 372 ? -27.605 -1.724 6.078 1.00 83.75 372 ASP A C 1
ATOM 2967 O O . ASP A 1 372 ? -27.404 -2.701 5.346 1.00 83.75 372 ASP A O 1
ATOM 2971 N N . PRO A 1 373 ? -28.516 -0.787 5.737 1.00 78.56 373 PRO A N 1
ATOM 2972 C CA . PRO A 1 373 ? -29.430 -0.965 4.609 1.00 78.56 373 PRO A CA 1
ATOM 2973 C C . PRO A 1 373 ? -28.721 -1.074 3.256 1.00 78.56 373 PRO A C 1
ATOM 2975 O O . PRO A 1 373 ? -29.193 -1.774 2.359 1.00 78.56 373 PRO A O 1
ATOM 2978 N N . GLN A 1 374 ? -27.587 -0.386 3.085 1.00 86.44 374 GLN A N 1
ATOM 2979 C CA . GLN A 1 374 ? -26.852 -0.381 1.820 1.00 86.44 374 GLN A CA 1
ATOM 2980 C C . GLN A 1 374 ? -26.148 -1.720 1.596 1.00 86.44 374 GLN A C 1
ATOM 2982 O O . GLN A 1 374 ? -26.229 -2.281 0.501 1.00 86.44 374 GLN A O 1
ATOM 2987 N N . ARG A 1 375 ? -25.535 -2.282 2.642 1.00 87.69 375 ARG A N 1
ATOM 2988 C CA . ARG A 1 375 ? -24.971 -3.631 2.616 1.00 87.69 375 ARG A CA 1
ATOM 2989 C C . ARG A 1 375 ? -26.056 -4.681 2.392 1.00 87.69 375 ARG A C 1
ATOM 2991 O O . ARG A 1 375 ? -25.883 -5.528 1.520 1.00 87.69 375 ARG A O 1
ATOM 2998 N N . GLN A 1 376 ? -27.176 -4.615 3.119 1.00 86.25 376 GLN A N 1
ATOM 2999 C CA . GLN A 1 376 ? -28.289 -5.561 2.947 1.00 86.25 376 GLN A CA 1
ATOM 3000 C C . GLN A 1 376 ? -28.843 -5.539 1.521 1.00 86.25 376 GLN A C 1
ATOM 3002 O O . GLN A 1 376 ? -29.095 -6.590 0.930 1.00 86.25 376 GLN A O 1
ATOM 3007 N N . LYS A 1 377 ? -28.952 -4.350 0.919 1.00 87.69 377 LYS A N 1
ATOM 3008 C CA . LYS A 1 377 ? -29.326 -4.210 -0.489 1.00 87.69 377 LYS A CA 1
ATOM 3009 C C . LYS A 1 377 ? -28.351 -4.952 -1.409 1.00 87.69 377 LYS A C 1
ATOM 3011 O O . LYS A 1 377 ? -28.788 -5.793 -2.186 1.00 87.69 377 LYS A O 1
ATOM 3016 N N . ILE A 1 378 ? -27.044 -4.726 -1.262 1.00 88.31 378 ILE A N 1
ATOM 3017 C CA . ILE A 1 378 ? -26.007 -5.403 -2.063 1.00 88.31 378 ILE A CA 1
ATOM 3018 C C . ILE A 1 378 ? -26.071 -6.935 -1.901 1.00 88.31 378 ILE A C 1
ATOM 3020 O O . ILE A 1 378 ? -25.939 -7.674 -2.877 1.00 88.31 378 ILE A O 1
ATOM 3024 N N . VAL A 1 379 ? -26.277 -7.421 -0.673 1.00 87.38 379 VAL A N 1
ATOM 3025 C CA . VAL A 1 379 ? -26.377 -8.860 -0.375 1.00 87.38 379 VAL A CA 1
ATOM 3026 C C . VAL A 1 379 ? -27.647 -9.467 -0.979 1.00 87.38 379 VAL A C 1
ATOM 3028 O O . VAL A 1 379 ? -27.575 -10.533 -1.582 1.00 87.38 379 VAL A O 1
ATOM 3031 N N . SER A 1 380 ? -28.793 -8.790 -0.877 1.00 84.50 380 SER A N 1
ATOM 3032 C CA . SER A 1 380 ? -30.070 -9.279 -1.425 1.00 84.50 380 SER A CA 1
ATOM 3033 C C . SER A 1 380 ? -30.114 -9.290 -2.959 1.00 84.50 380 SER A C 1
ATOM 3035 O O . SER A 1 380 ? -30.719 -10.182 -3.554 1.00 84.50 380 SER A O 1
ATOM 3037 N N . GLU A 1 381 ? -29.436 -8.344 -3.617 1.00 83.69 381 GLU A N 1
ATOM 3038 C CA . GLU A 1 381 ? -29.316 -8.288 -5.082 1.00 83.69 381 GLU A CA 1
ATOM 3039 C C . GLU A 1 381 ? -28.398 -9.396 -5.639 1.00 83.69 381 GLU A C 1
ATOM 3041 O O . GLU A 1 381 ? -28.506 -9.790 -6.807 1.00 83.69 381 GLU A O 1
ATOM 3046 N N . ARG A 1 382 ? -27.535 -9.974 -4.794 1.00 78.56 382 ARG A N 1
ATOM 3047 C CA . ARG A 1 382 ? -26.714 -11.146 -5.116 1.00 78.56 382 ARG A CA 1
ATOM 3048 C C . ARG A 1 382 ? -27.568 -12.424 -5.104 1.00 78.56 382 ARG A C 1
ATOM 3050 O O . ARG A 1 382 ? -27.809 -13.042 -4.073 1.00 78.56 382 ARG A O 1
ATOM 3057 N N . ARG A 1 383 ? -28.006 -12.869 -6.288 1.00 54.03 383 ARG A N 1
ATOM 3058 C CA . ARG A 1 383 ? -28.748 -14.133 -6.473 1.00 54.03 383 ARG A CA 1
ATOM 3059 C C . ARG A 1 383 ? -27.962 -15.370 -5.982 1.00 54.03 383 ARG A C 1
ATOM 3061 O O . ARG A 1 383 ? -26.920 -15.692 -6.539 1.00 54.03 383 ARG A O 1
ATOM 3068 N N . ILE A 1 384 ? -28.554 -16.060 -4.998 1.00 50.75 384 ILE A N 1
ATOM 3069 C CA . ILE A 1 384 ? -28.612 -17.515 -4.716 1.00 50.75 384 ILE A CA 1
ATOM 3070 C C . ILE A 1 384 ? -27.306 -18.320 -4.897 1.00 50.75 384 ILE A C 1
ATOM 3072 O O . ILE A 1 384 ? -26.909 -18.637 -6.015 1.00 50.75 384 ILE A O 1
ATOM 3076 N N . GLY A 1 385 ? -26.731 -18.785 -3.776 1.00 51.91 385 GLY A N 1
ATOM 3077 C CA . GLY A 1 385 ? -25.895 -19.999 -3.746 1.00 51.91 385 GLY A CA 1
ATOM 3078 C C . GLY A 1 385 ? -24.556 -19.931 -3.003 1.00 51.91 385 GLY A C 1
ATOM 3079 O O . GLY A 1 385 ? -23.860 -20.943 -2.959 1.00 51.91 385 GLY A O 1
ATOM 3080 N N . ARG A 1 386 ? -24.161 -18.790 -2.421 1.00 54.66 386 ARG A N 1
ATOM 3081 C CA . ARG A 1 386 ? -22.938 -18.690 -1.601 1.00 54.66 386 ARG A CA 1
ATOM 3082 C C . ARG A 1 386 ? -23.280 -18.546 -0.120 1.00 54.66 386 ARG A C 1
ATOM 3084 O O . ARG A 1 386 ? -24.144 -17.755 0.237 1.00 54.66 386 ARG A O 1
ATOM 3091 N N . ASN A 1 387 ? -22.608 -19.344 0.711 1.00 53.78 387 ASN A N 1
ATOM 3092 C CA . ASN A 1 387 ? -22.737 -19.324 2.167 1.00 53.78 387 ASN A CA 1
ATOM 3093 C C . ASN A 1 387 ? -22.411 -17.928 2.715 1.00 53.78 387 ASN A C 1
ATOM 3095 O O . ASN A 1 387 ? -21.318 -17.419 2.472 1.00 53.78 387 ASN A O 1
ATOM 3099 N N . SER A 1 388 ? -23.321 -17.355 3.509 1.00 66.69 388 SER A N 1
ATOM 3100 C CA . SER A 1 388 ? -23.195 -15.996 4.060 1.00 66.69 388 SER A CA 1
ATOM 3101 C C . SER A 1 388 ? -21.978 -15.801 4.966 1.00 66.69 388 SER A C 1
ATOM 3103 O O . SER A 1 388 ? -21.520 -14.677 5.128 1.00 66.69 388 SER A O 1
ATOM 3105 N N . ASN A 1 389 ? -21.445 -16.875 5.561 1.00 68.56 389 ASN A N 1
ATOM 3106 C CA . ASN A 1 389 ? -20.326 -16.791 6.506 1.00 68.56 389 ASN A CA 1
ATOM 3107 C C . ASN A 1 389 ? -18.963 -16.632 5.818 1.00 68.56 389 ASN A C 1
ATOM 3109 O O . ASN A 1 389 ? -18.051 -16.065 6.411 1.00 68.56 389 ASN A O 1
ATOM 3113 N N . ASP A 1 390 ? -18.816 -17.095 4.575 1.00 79.25 390 ASP A N 1
ATOM 3114 C CA . ASP A 1 390 ? -17.579 -16.917 3.802 1.00 79.25 390 ASP A CA 1
ATOM 3115 C C . ASP A 1 390 ? -17.544 -15.595 3.023 1.00 79.25 390 ASP A C 1
ATOM 3117 O O . ASP A 1 390 ? -16.525 -15.266 2.407 1.00 79.25 390 ASP A O 1
ATOM 3121 N N . ASP A 1 391 ? -18.639 -14.831 3.046 1.00 86.88 391 ASP A N 1
ATOM 3122 C CA . ASP A 1 391 ? -18.689 -13.521 2.414 1.00 86.88 391 ASP A CA 1
ATOM 3123 C C . ASP A 1 391 ? -17.775 -12.529 3.131 1.00 86.88 391 ASP A C 1
ATOM 3125 O O . ASP A 1 391 ? -17.638 -12.526 4.356 1.00 86.88 391 ASP A O 1
ATOM 3129 N N . ALA A 1 392 ? -17.170 -11.638 2.348 1.00 92.75 392 ALA A N 1
ATOM 3130 C CA . ALA A 1 392 ? -16.382 -10.547 2.892 1.00 92.75 392 ALA A CA 1
ATOM 3131 C C . ALA A 1 392 ? -17.271 -9.583 3.697 1.00 92.75 392 ALA A C 1
ATOM 3133 O O . ALA A 1 392 ? -18.413 -9.284 3.330 1.00 92.75 392 ALA A O 1
ATOM 3134 N N . VAL A 1 393 ? -16.723 -9.042 4.786 1.00 93.88 393 VAL A N 1
ATOM 3135 C CA . VAL A 1 393 ? -17.381 -7.988 5.571 1.00 93.88 393 VAL A CA 1
ATOM 3136 C C . VAL A 1 393 ? -17.620 -6.767 4.684 1.00 93.88 393 VAL A C 1
ATOM 3138 O O . VAL A 1 393 ? -18.744 -6.265 4.603 1.00 93.88 393 VAL A O 1
ATOM 3141 N N . PHE A 1 394 ? -16.579 -6.336 3.963 1.00 94.69 394 PHE A N 1
ATOM 3142 C CA . PHE A 1 394 ? -16.609 -5.151 3.112 1.00 94.69 394 PHE A CA 1
ATOM 3143 C C . PHE A 1 394 ? -16.803 -5.510 1.635 1.00 94.69 394 PHE A C 1
ATOM 3145 O O . PHE A 1 394 ? -15.894 -6.008 0.963 1.00 94.69 394 PHE A O 1
ATOM 3152 N N . LEU A 1 395 ? -17.994 -5.201 1.123 1.00 92.00 395 LEU A N 1
ATOM 3153 C CA . LEU A 1 395 ? -18.392 -5.483 -0.254 1.00 92.00 395 LEU A CA 1
ATOM 3154 C C . LEU A 1 395 ? -18.246 -4.251 -1.166 1.00 92.00 395 LEU A C 1
ATOM 3156 O O . LEU A 1 395 ? -18.391 -3.092 -0.748 1.00 92.00 395 LEU A O 1
ATOM 3160 N N . SER A 1 396 ? -17.961 -4.515 -2.439 1.00 92.12 396 SER A N 1
ATOM 3161 C CA . SER A 1 396 ? -18.109 -3.568 -3.538 1.00 92.12 396 SER A CA 1
ATOM 3162 C C . SER A 1 396 ? -19.589 -3.376 -3.875 1.00 92.12 396 SER A C 1
ATOM 3164 O O . SER A 1 396 ? -20.451 -4.130 -3.430 1.00 92.12 396 SER A O 1
ATOM 3166 N N . GLU A 1 397 ? -19.895 -2.372 -4.693 1.00 87.75 397 GLU A N 1
ATOM 3167 C CA . GLU A 1 397 ? -21.275 -2.115 -5.134 1.00 87.75 397 GLU A CA 1
ATOM 3168 C C . GLU A 1 397 ? -21.830 -3.233 -6.025 1.00 87.75 397 GLU A C 1
ATOM 3170 O O . GLU A 1 397 ? -23.034 -3.436 -6.086 1.00 87.75 397 GLU A O 1
ATOM 3175 N N . GLU A 1 398 ? -20.947 -3.992 -6.674 1.00 86.06 398 GLU A N 1
ATOM 3176 C CA . GLU A 1 398 ? -21.284 -5.181 -7.468 1.00 86.06 398 GLU A CA 1
ATOM 3177 C C . GLU A 1 398 ? -21.434 -6.437 -6.583 1.00 86.06 398 GLU A C 1
ATOM 3179 O O . GLU A 1 398 ? -21.596 -7.557 -7.069 1.00 86.06 398 GLU A O 1
ATOM 3184 N N . GLY A 1 399 ? -21.294 -6.277 -5.265 1.00 84.94 399 GLY A N 1
ATOM 3185 C CA . GLY A 1 399 ? -21.330 -7.340 -4.270 1.00 84.94 399 GLY A CA 1
ATOM 3186 C C . GLY A 1 399 ? -20.031 -8.119 -4.119 1.00 84.94 399 GLY A C 1
ATOM 3187 O O . GLY A 1 399 ? -19.905 -8.870 -3.165 1.00 84.94 399 GLY A O 1
ATOM 3188 N N . GLY A 1 400 ? -19.045 -7.969 -5.007 1.00 87.44 400 GLY A N 1
ATOM 3189 C CA . GLY A 1 400 ? -17.715 -8.582 -4.864 1.00 87.44 400 GLY A CA 1
ATOM 3190 C C . GLY A 1 400 ? -16.973 -8.153 -3.587 1.00 87.44 400 GLY A C 1
ATOM 3191 O O . GLY A 1 400 ? -17.290 -7.106 -3.031 1.00 87.44 400 GLY A O 1
ATOM 3192 N N . PRO A 1 401 ? -15.963 -8.906 -3.113 1.00 91.00 401 PRO A N 1
ATOM 3193 C CA . PRO A 1 401 ? -15.055 -8.393 -2.085 1.00 91.00 401 PRO A CA 1
ATOM 3194 C C . PRO A 1 401 ? -14.338 -7.130 -2.591 1.00 91.00 401 PRO A C 1
ATOM 3196 O O . PRO A 1 401 ? -14.014 -7.024 -3.779 1.00 91.00 401 PRO A O 1
ATOM 3199 N N . LEU A 1 402 ? -14.081 -6.162 -1.707 1.00 91.62 402 LEU A N 1
ATOM 3200 C CA . LEU A 1 402 ? -13.274 -4.994 -2.070 1.00 91.62 402 LEU A CA 1
ATOM 3201 C C . LEU A 1 402 ? -11.830 -5.394 -2.397 1.00 91.62 402 LEU A C 1
ATOM 3203 O O . LEU A 1 402 ? -11.218 -6.202 -1.707 1.00 91.62 402 LEU A O 1
ATOM 3207 N N . SER A 1 403 ? -11.253 -4.763 -3.422 1.00 90.62 403 SER A N 1
ATOM 3208 C CA . SER A 1 403 ? -9.822 -4.878 -3.709 1.00 90.62 403 SER A CA 1
ATOM 3209 C C . SER A 1 403 ? -8.996 -3.901 -2.869 1.00 90.62 403 SER A C 1
ATOM 3211 O O . SER A 1 403 ? -9.475 -2.825 -2.500 1.00 90.62 403 SER A O 1
ATOM 3213 N N . GLU A 1 404 ? -7.724 -4.227 -2.630 1.00 90.62 404 GLU A N 1
ATOM 3214 C CA . GLU A 1 404 ? -6.794 -3.360 -1.889 1.00 90.62 404 GLU A CA 1
ATOM 3215 C C . GLU A 1 404 ? -6.665 -1.960 -2.513 1.00 90.62 404 GLU A C 1
ATOM 3217 O O . GLU A 1 404 ? -6.673 -0.942 -1.815 1.00 90.62 404 GLU A O 1
ATOM 3222 N N . ASP A 1 405 ? -6.627 -1.891 -3.846 1.00 87.31 405 ASP A N 1
ATOM 3223 C CA . ASP A 1 405 ? -6.609 -0.629 -4.591 1.00 87.31 405 ASP A CA 1
ATOM 3224 C C . ASP A 1 405 ? -7.877 0.197 -4.350 1.00 87.31 405 ASP A C 1
ATOM 3226 O O . ASP A 1 405 ? -7.823 1.426 -4.291 1.00 87.31 405 ASP A O 1
ATOM 3230 N N . SER A 1 406 ? -9.031 -0.462 -4.207 1.00 90.69 406 SER A N 1
ATOM 3231 C CA . SER A 1 406 ? -10.296 0.220 -3.927 1.00 90.69 406 SER A CA 1
ATOM 3232 C C . SER A 1 406 ? -10.314 0.790 -2.519 1.00 90.69 406 SER A C 1
ATOM 3234 O O . SER A 1 406 ? -10.667 1.954 -2.357 1.00 90.69 406 SER A O 1
ATOM 3236 N N . VAL A 1 407 ? -9.844 0.033 -1.526 1.00 91.19 407 VAL A N 1
ATOM 3237 C CA . VAL A 1 407 ? -9.666 0.537 -0.157 1.00 91.19 407 VAL A CA 1
ATOM 3238 C C . VAL A 1 407 ? -8.707 1.724 -0.121 1.00 91.19 407 VAL A C 1
ATOM 3240 O O . VAL A 1 407 ? -9.004 2.741 0.501 1.00 91.19 407 VAL A O 1
ATOM 3243 N N . THR A 1 408 ? -7.586 1.631 -0.835 1.00 90.25 408 THR A N 1
ATOM 3244 C CA . THR A 1 408 ? -6.587 2.705 -0.895 1.00 90.25 408 THR A CA 1
ATOM 3245 C C . THR A 1 408 ? -7.157 3.964 -1.546 1.00 90.25 408 THR A C 1
ATOM 3247 O O . THR A 1 408 ? -6.890 5.067 -1.075 1.00 90.25 408 THR A O 1
ATOM 3250 N N . ARG A 1 409 ? -7.977 3.816 -2.594 1.00 89.88 409 ARG A N 1
ATOM 3251 C CA . ARG A 1 409 ? -8.653 4.929 -3.276 1.00 89.88 409 ARG A CA 1
ATOM 3252 C C . ARG A 1 409 ? -9.736 5.570 -2.414 1.00 89.88 409 ARG A C 1
ATOM 3254 O O . ARG A 1 409 ? -9.778 6.791 -2.343 1.00 89.88 409 ARG A O 1
ATOM 3261 N N . ILE A 1 410 ? -10.572 4.763 -1.757 1.00 90.62 410 ILE A N 1
ATOM 3262 C CA . ILE A 1 410 ? -11.599 5.237 -0.816 1.00 90.62 410 ILE A CA 1
ATOM 3263 C C . ILE A 1 410 ? -10.928 6.016 0.316 1.00 90.62 410 ILE A C 1
ATOM 3265 O O . ILE A 1 410 ? -11.262 7.173 0.543 1.00 90.62 410 ILE A O 1
ATOM 3269 N N . GLY A 1 411 ? -9.921 5.419 0.962 1.00 89.69 411 GLY A N 1
ATOM 3270 C CA . GLY A 1 411 ? -9.157 6.080 2.015 1.00 89.69 411 GLY A CA 1
ATOM 3271 C C . GLY A 1 411 ? -8.495 7.364 1.518 1.00 89.69 411 GLY A C 1
ATOM 3272 O O . GLY A 1 411 ? -8.633 8.397 2.152 1.00 89.69 411 GLY A O 1
ATOM 3273 N N . GLY A 1 412 ? -7.834 7.341 0.358 1.00 88.88 412 GLY A N 1
ATOM 3274 C CA . GLY A 1 412 ? -7.225 8.538 -0.229 1.00 88.88 412 GLY A CA 1
ATOM 3275 C C . GLY A 1 412 ? -8.227 9.669 -0.493 1.00 88.88 412 GLY A C 1
ATOM 3276 O O . GLY A 1 412 ? -7.903 10.824 -0.240 1.00 88.88 412 GLY A O 1
ATOM 3277 N N . GLY A 1 413 ? -9.443 9.337 -0.942 1.00 90.06 413 GLY A N 1
ATOM 3278 C CA . GLY A 1 413 ? -10.533 10.300 -1.124 1.00 90.06 413 GLY A CA 1
ATOM 3279 C C . GLY A 1 413 ? -10.955 10.953 0.191 1.00 90.06 413 GLY A C 1
ATOM 3280 O O . GLY A 1 413 ? -10.931 12.175 0.292 1.00 90.06 413 GLY A O 1
ATOM 3281 N N . VAL A 1 414 ? -11.228 10.149 1.225 1.00 90.06 414 VAL A N 1
ATOM 3282 C CA . VAL A 1 414 ? -11.596 10.662 2.559 1.00 90.06 414 VAL A CA 1
ATOM 3283 C C . VAL A 1 414 ? -10.482 11.529 3.154 1.00 90.06 414 VAL A C 1
ATOM 3285 O O . VAL A 1 414 ? -10.752 12.577 3.733 1.00 90.06 414 VAL A O 1
ATOM 3288 N N . PHE A 1 415 ? -9.219 11.130 2.981 1.00 92.31 415 PHE A N 1
ATOM 3289 C CA . PHE A 1 415 ? -8.072 11.915 3.440 1.00 92.31 415 PHE A CA 1
ATOM 3290 C C . PHE A 1 415 ? -7.972 13.278 2.756 1.00 92.31 415 PHE A C 1
ATOM 3292 O O . PHE A 1 415 ? -7.756 14.283 3.432 1.00 92.31 415 PHE A O 1
ATOM 3299 N N . ALA A 1 416 ? -8.186 13.323 1.442 1.00 89.56 416 ALA A N 1
ATOM 3300 C CA . ALA A 1 416 ? -8.213 14.574 0.699 1.00 89.56 416 ALA A CA 1
ATOM 3301 C C . ALA A 1 416 ? -9.382 15.476 1.136 1.00 89.56 416 ALA A C 1
ATOM 3303 O O . ALA A 1 416 ? -9.188 16.672 1.334 1.00 89.56 416 ALA A O 1
ATOM 3304 N N . GLU A 1 417 ? -10.575 14.912 1.345 1.00 89.19 417 GLU A N 1
ATOM 3305 C CA . GLU A 1 417 ? -11.759 15.651 1.814 1.00 89.19 417 GLU A CA 1
ATOM 3306 C C . GLU A 1 417 ? -11.603 16.213 3.233 1.00 89.19 417 GLU A C 1
ATOM 3308 O O . GLU A 1 417 ? -12.165 17.262 3.555 1.00 89.19 417 GLU A O 1
ATOM 3313 N N . ALA A 1 418 ? -10.830 15.533 4.080 1.00 87.81 418 ALA A N 1
ATOM 3314 C CA . ALA A 1 418 ? -10.480 15.997 5.418 1.00 87.81 418 ALA A CA 1
ATOM 3315 C C . ALA A 1 418 ? -9.315 17.005 5.433 1.00 87.81 418 ALA A C 1
ATOM 3317 O O . ALA A 1 418 ? -8.967 17.502 6.502 1.00 87.81 418 ALA A O 1
ATOM 3318 N N . GLY A 1 419 ? -8.708 17.307 4.277 1.00 88.00 419 GLY A N 1
ATOM 3319 C CA . GLY A 1 419 ? -7.558 18.210 4.169 1.00 88.00 419 GLY A CA 1
ATOM 3320 C C . GLY A 1 419 ? -6.249 17.623 4.705 1.00 88.00 419 GLY A C 1
ATOM 3321 O O . GLY A 1 419 ? -5.305 18.365 4.961 1.00 88.00 419 GLY A O 1
ATOM 3322 N N . VAL A 1 420 ? -6.174 16.301 4.886 1.00 87.56 420 VAL A N 1
ATOM 3323 C CA . VAL A 1 420 ? -4.988 15.628 5.427 1.00 87.56 420 VAL A CA 1
ATOM 3324 C C . VAL A 1 420 ? -4.067 15.226 4.277 1.00 87.56 420 VAL A C 1
ATOM 3326 O O . VAL A 1 420 ? -4.199 14.159 3.671 1.00 87.56 420 VAL A O 1
ATOM 3329 N N . GLU A 1 421 ? -3.111 16.096 3.967 1.00 84.38 421 GLU A N 1
ATOM 3330 C CA . GLU A 1 421 ? -2.145 15.877 2.892 1.00 84.38 421 GLU A CA 1
ATOM 3331 C C . GLU A 1 421 ? -1.048 14.866 3.268 1.00 84.38 421 GLU A C 1
ATOM 3333 O O . GLU A 1 421 ? -0.742 14.621 4.436 1.00 84.38 421 GLU A O 1
ATOM 3338 N N . ASN A 1 422 ? -0.416 14.263 2.254 1.00 81.88 422 ASN A N 1
ATOM 3339 C CA . ASN A 1 422 ? 0.698 13.314 2.408 1.00 81.88 422 ASN A CA 1
ATOM 3340 C C . ASN A 1 422 ? 0.409 12.095 3.307 1.00 81.88 422 ASN A C 1
ATOM 3342 O O . ASN A 1 422 ? 1.339 11.418 3.769 1.00 81.88 422 ASN A O 1
ATOM 3346 N N . ALA A 1 423 ? -0.869 11.767 3.500 1.00 83.94 423 ALA A N 1
ATOM 3347 C CA . ALA A 1 423 ? -1.323 10.644 4.300 1.00 83.94 423 ALA A CA 1
ATOM 3348 C C . ALA A 1 423 ? -2.344 9.773 3.551 1.00 83.94 423 ALA A C 1
ATOM 3350 O O . ALA A 1 423 ? -2.945 10.163 2.555 1.00 83.94 423 ALA A O 1
ATOM 3351 N N . ASN A 1 424 ? -2.466 8.527 3.996 1.00 88.06 424 ASN A N 1
ATOM 3352 C CA . ASN A 1 424 ? -3.429 7.557 3.489 1.00 88.06 424 ASN A CA 1
ATOM 3353 C C . ASN A 1 424 ? -3.776 6.571 4.610 1.00 88.06 424 ASN A C 1
ATOM 3355 O O . ASN A 1 424 ? -3.238 6.672 5.712 1.00 88.06 424 ASN A O 1
ATOM 3359 N N . ILE A 1 425 ? -4.610 5.570 4.325 1.00 89.12 425 ILE A N 1
ATOM 3360 C CA . ILE A 1 425 ? -5.058 4.584 5.321 1.00 89.12 425 ILE A CA 1
ATOM 3361 C C . ILE A 1 425 ? -3.908 3.885 6.080 1.00 89.12 425 ILE A C 1
ATOM 3363 O O . ILE A 1 425 ? -4.045 3.592 7.264 1.00 89.12 425 ILE A O 1
ATOM 3367 N N . HIS A 1 426 ? -2.723 3.706 5.477 1.00 87.25 426 HIS A N 1
ATOM 3368 C CA . HIS A 1 426 ? -1.564 3.143 6.188 1.00 87.25 426 HIS A CA 1
ATOM 3369 C C . HIS A 1 426 ? -1.044 4.044 7.315 1.00 87.25 426 HIS A C 1
ATOM 3371 O O . HIS A 1 426 ? -0.313 3.578 8.190 1.00 87.25 426 HIS A O 1
ATOM 3377 N N . ARG A 1 427 ? -1.391 5.333 7.307 1.00 88.06 427 ARG A N 1
ATOM 3378 C CA . ARG A 1 427 ? -1.043 6.266 8.377 1.00 88.06 427 ARG A CA 1
ATOM 3379 C C . ARG A 1 427 ? -1.932 6.120 9.604 1.00 88.06 427 ARG A C 1
ATOM 3381 O O . ARG A 1 427 ? -1.448 6.405 10.691 1.00 88.06 427 ARG A O 1
ATOM 3388 N N . LEU A 1 428 ? -3.142 5.577 9.465 1.00 87.25 428 LEU A N 1
ATOM 3389 C CA . LEU A 1 428 ? -3.945 5.166 10.622 1.00 87.25 428 LEU A CA 1
ATOM 3390 C C . LEU A 1 428 ? -3.280 3.996 11.353 1.00 87.25 428 LEU A C 1
ATOM 3392 O O . LEU A 1 428 ? -3.129 4.042 12.568 1.00 87.25 428 LEU A O 1
ATOM 3396 N N . ARG A 1 429 ? -2.723 3.027 10.611 1.00 87.38 429 ARG A N 1
ATOM 3397 C CA . ARG A 1 429 ? -1.869 1.982 11.199 1.00 87.38 429 ARG A CA 1
ATOM 3398 C C . ARG A 1 429 ? -0.639 2.564 11.898 1.00 87.38 429 ARG A C 1
ATOM 3400 O O . ARG A 1 429 ? -0.290 2.121 12.986 1.00 87.38 429 ARG A O 1
ATOM 3407 N N . ALA A 1 430 ? 0.048 3.519 11.268 1.00 85.62 430 ALA A N 1
ATOM 3408 C CA . ALA A 1 430 ? 1.197 4.185 11.886 1.00 85.62 430 ALA A CA 1
ATOM 3409 C C . ALA A 1 430 ? 0.807 4.857 13.207 1.00 85.62 430 ALA A C 1
ATOM 3411 O O . ALA A 1 430 ? 1.519 4.712 14.194 1.00 85.62 430 ALA A O 1
ATOM 3412 N N . ARG A 1 431 ? -0.342 5.537 13.225 1.00 86.75 431 ARG A N 1
ATOM 3413 C CA . ARG A 1 431 ? -0.891 6.162 14.420 1.00 86.75 431 ARG A CA 1
ATOM 3414 C C . ARG A 1 431 ? -1.192 5.146 15.517 1.00 86.75 431 ARG A C 1
ATOM 3416 O O . ARG A 1 431 ? -0.732 5.351 16.630 1.00 86.75 431 ARG A O 1
ATOM 3423 N N . PHE A 1 432 ? -1.872 4.049 15.195 1.00 86.44 432 PHE A N 1
ATOM 3424 C CA . PHE A 1 432 ? -2.132 2.970 16.149 1.00 86.44 432 PHE A CA 1
ATOM 3425 C C . PHE A 1 432 ? -0.841 2.447 16.787 1.00 86.44 432 PHE A C 1
ATOM 3427 O O . PHE A 1 432 ? -0.723 2.382 18.005 1.00 86.44 432 PHE A O 1
ATOM 3434 N N . ILE A 1 433 ? 0.167 2.139 15.960 1.00 84.50 433 ILE A N 1
ATOM 3435 C CA . ILE A 1 433 ? 1.481 1.681 16.431 1.00 84.50 433 ILE A CA 1
ATOM 3436 C C . ILE A 1 433 ? 2.099 2.709 17.382 1.00 84.50 433 ILE A C 1
ATOM 3438 O O . ILE A 1 433 ? 2.626 2.348 18.433 1.00 84.50 433 ILE A O 1
ATOM 3442 N N . THR A 1 434 ? 2.042 3.987 17.011 1.00 85.31 434 THR A N 1
ATOM 3443 C CA . THR A 1 434 ? 2.536 5.082 17.840 1.00 85.31 434 THR A CA 1
ATOM 3444 C C . THR A 1 434 ? 1.792 5.153 19.173 1.00 85.31 434 THR A C 1
ATOM 3446 O O . THR A 1 434 ? 2.455 5.195 20.201 1.00 85.31 434 THR A O 1
ATOM 3449 N N . GLU A 1 435 ? 0.461 5.100 19.187 1.00 82.38 435 GLU A N 1
ATOM 3450 C CA . GLU A 1 435 ? -0.350 5.139 20.412 1.00 82.38 435 GLU A CA 1
ATOM 3451 C C . GLU A 1 435 ? -0.077 3.939 21.330 1.00 82.38 435 GLU A C 1
ATOM 3453 O O . GLU A 1 435 ? 0.073 4.118 22.539 1.00 82.38 435 GLU A O 1
ATOM 3458 N N . VAL A 1 436 ? 0.076 2.734 20.767 1.00 82.50 436 VAL A N 1
ATOM 3459 C CA . VAL A 1 436 ? 0.440 1.527 21.526 1.00 82.50 436 VAL A CA 1
ATOM 3460 C C . VAL A 1 436 ? 1.821 1.682 22.158 1.00 82.50 436 VAL A C 1
ATOM 3462 O O . VAL A 1 436 ? 1.960 1.462 23.357 1.00 82.50 436 VAL A O 1
ATOM 3465 N N . ILE A 1 437 ? 2.836 2.090 21.388 1.00 84.81 437 ILE A N 1
ATOM 3466 C CA . ILE A 1 437 ? 4.193 2.317 21.915 1.00 84.81 437 ILE A CA 1
ATOM 3467 C C . ILE A 1 437 ? 4.168 3.381 23.014 1.00 84.81 437 ILE A C 1
ATOM 3469 O O . ILE A 1 437 ? 4.788 3.210 24.058 1.00 84.81 437 ILE A O 1
ATOM 3473 N N . GLU A 1 438 ? 3.437 4.468 22.792 1.00 82.81 438 GLU A N 1
ATOM 3474 C CA . GLU A 1 438 ? 3.282 5.546 23.760 1.00 82.81 438 GLU A CA 1
ATOM 3475 C C . GLU A 1 438 ? 2.624 5.077 25.063 1.00 82.81 438 GLU A C 1
ATOM 3477 O O . GLU A 1 438 ? 3.082 5.463 26.135 1.00 82.81 438 GLU A O 1
ATOM 3482 N N . LEU A 1 439 ? 1.603 4.218 24.991 1.00 79.44 439 LEU A N 1
ATOM 3483 C CA . LEU A 1 439 ? 0.981 3.612 26.169 1.00 79.44 439 LEU A CA 1
ATOM 3484 C C . LEU A 1 439 ? 1.960 2.700 26.922 1.00 79.44 439 LEU A C 1
ATOM 3486 O O . LEU A 1 439 ? 2.039 2.777 28.143 1.00 79.44 439 LEU A O 1
ATOM 3490 N N . GLN A 1 440 ? 2.731 1.872 26.209 1.00 81.06 440 GLN A N 1
ATOM 3491 C CA . GLN A 1 440 ? 3.723 0.991 26.839 1.00 81.06 440 GLN A CA 1
ATOM 3492 C C . GLN A 1 440 ? 4.823 1.780 27.557 1.00 81.06 440 GLN A C 1
ATOM 3494 O O . GLN A 1 440 ? 5.226 1.415 28.659 1.00 81.06 440 GLN A O 1
ATOM 3499 N N . LEU A 1 441 ? 5.277 2.885 26.961 1.00 80.31 441 LEU A N 1
ATOM 3500 C CA . LEU A 1 441 ? 6.238 3.785 27.600 1.00 80.31 441 LEU A CA 1
ATOM 3501 C C . LEU A 1 441 ? 5.675 4.411 28.876 1.00 80.31 441 LEU A C 1
ATOM 3503 O O . LEU A 1 441 ? 6.395 4.508 29.866 1.00 80.31 441 LEU A O 1
ATOM 3507 N N . ASP A 1 442 ? 4.407 4.822 28.859 1.00 78.19 442 ASP A N 1
ATOM 3508 C CA . ASP A 1 442 ? 3.775 5.426 30.031 1.00 78.19 442 ASP A CA 1
ATOM 3509 C C . ASP A 1 442 ? 3.618 4.411 31.178 1.00 78.19 442 ASP A C 1
ATOM 3511 O O . ASP A 1 442 ? 3.840 4.774 32.329 1.00 78.19 442 ASP A O 1
ATOM 3515 N N . MET A 1 443 ? 3.298 3.143 30.884 1.00 74.88 443 MET A N 1
ATOM 3516 C CA . MET A 1 443 ? 3.229 2.083 31.905 1.00 74.88 443 MET A CA 1
ATOM 3517 C C . MET A 1 443 ? 4.601 1.806 32.536 1.00 74.88 443 MET A C 1
ATOM 3519 O O . MET A 1 443 ? 4.719 1.770 33.755 1.00 74.88 443 MET A O 1
ATOM 3523 N N . LEU A 1 444 ? 5.660 1.686 31.726 1.00 75.69 444 LEU A N 1
ATOM 3524 C CA . LEU A 1 444 ? 7.018 1.486 32.253 1.00 75.69 444 LEU A CA 1
ATOM 3525 C C . LEU A 1 444 ? 7.499 2.675 33.093 1.00 75.69 444 LEU A C 1
ATOM 3527 O O . LEU A 1 444 ? 8.209 2.493 34.083 1.00 75.69 444 LEU A O 1
ATOM 3531 N N . ALA A 1 445 ? 7.114 3.895 32.711 1.00 73.19 445 ALA A N 1
ATOM 3532 C CA . ALA A 1 445 ? 7.426 5.085 33.490 1.00 73.19 445 ALA A CA 1
ATOM 3533 C C . ALA A 1 445 ? 6.713 5.085 34.855 1.00 73.19 445 ALA A C 1
ATOM 3535 O O . ALA A 1 445 ? 7.322 5.476 35.849 1.00 73.19 445 ALA A O 1
ATOM 3536 N N . GLU A 1 446 ? 5.461 4.617 34.924 1.00 73.06 446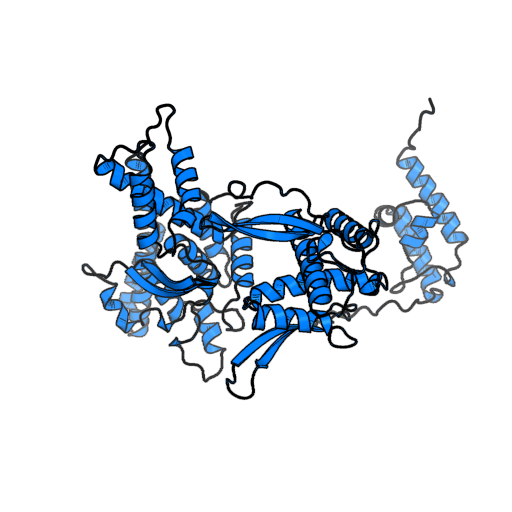 GLU A N 1
ATOM 3537 C CA . GLU A 1 446 ? 4.725 4.441 36.188 1.00 73.06 446 GLU A CA 1
ATOM 3538 C C . GLU A 1 446 ? 5.334 3.364 37.086 1.00 73.06 446 GLU A C 1
ATOM 3540 O O . GLU A 1 446 ? 5.369 3.524 38.304 1.00 73.06 446 GLU A O 1
ATOM 3545 N N . GLU A 1 447 ? 5.878 2.304 36.492 1.00 71.94 447 GLU A N 1
ATOM 3546 C CA . GLU A 1 447 ? 6.619 1.251 37.197 1.00 71.94 447 GLU A CA 1
ATOM 3547 C C . GLU A 1 447 ? 8.013 1.713 37.675 1.00 71.94 447 GLU A C 1
ATOM 3549 O O . GLU A 1 447 ? 8.746 0.953 38.308 1.00 71.94 447 GLU A O 1
ATOM 3554 N N . GLY A 1 448 ? 8.393 2.968 37.402 1.00 65.31 448 GLY A N 1
ATOM 3555 C CA . GLY A 1 448 ? 9.655 3.560 37.846 1.00 65.31 448 GLY A CA 1
ATOM 3556 C C . GLY A 1 448 ? 10.870 3.143 37.015 1.00 65.31 448 GLY A C 1
ATOM 3557 O O . GLY A 1 448 ? 12.009 3.384 37.428 1.00 65.31 448 GLY A O 1
ATOM 3558 N N . VAL A 1 449 ? 10.667 2.540 35.837 1.00 65.56 449 VAL A N 1
ATOM 3559 C CA . VAL A 1 449 ? 11.761 2.172 34.933 1.00 65.56 449 VAL A CA 1
ATOM 3560 C C . VAL A 1 449 ? 12.369 3.447 34.354 1.00 65.56 449 VAL A C 1
ATOM 3562 O O . VAL A 1 449 ? 11.754 4.172 33.570 1.00 65.56 449 VAL A O 1
ATOM 3565 N N . THR A 1 450 ? 13.612 3.737 34.740 1.00 62.56 450 THR A N 1
ATOM 3566 C CA . THR A 1 450 ? 14.342 4.875 34.176 1.00 62.56 450 THR A CA 1
ATOM 3567 C C . THR A 1 450 ? 14.703 4.579 32.727 1.00 62.56 450 THR A C 1
ATOM 3569 O O . THR A 1 450 ? 15.582 3.774 32.435 1.00 62.56 450 THR A O 1
ATOM 3572 N N . VAL A 1 451 ? 14.010 5.251 31.809 1.00 60.97 451 VAL A N 1
ATOM 3573 C CA . VAL A 1 451 ? 14.273 5.189 30.371 1.00 60.97 451 VAL A CA 1
ATOM 3574 C C . VAL A 1 451 ? 15.614 5.880 30.081 1.00 60.97 451 VAL A C 1
ATOM 3576 O O . VAL A 1 451 ? 15.683 7.086 29.857 1.00 60.97 451 VAL A O 1
ATOM 3579 N N . ASN A 1 452 ? 16.706 5.128 30.178 1.00 60.31 452 ASN A N 1
ATOM 3580 C CA . ASN A 1 452 ? 18.079 5.527 29.852 1.00 60.31 452 ASN A CA 1
ATOM 3581 C C . ASN A 1 452 ? 18.478 4.935 28.483 1.00 60.31 452 ASN A C 1
ATOM 3583 O O . ASN A 1 452 ? 17.758 4.118 27.940 1.00 60.31 452 ASN A O 1
ATOM 3587 N N . ARG A 1 453 ? 19.604 5.304 27.857 1.00 55.47 453 ARG A N 1
ATOM 3588 C CA . ARG A 1 453 ? 19.986 4.775 26.516 1.00 55.47 453 ARG A CA 1
ATOM 3589 C C . ARG A 1 453 ? 20.381 3.277 26.490 1.00 55.47 453 ARG A C 1
ATOM 3591 O O . ARG A 1 453 ? 21.155 2.868 25.632 1.00 55.47 453 ARG A O 1
ATOM 3598 N N . SER A 1 454 ? 19.931 2.466 27.447 1.00 58.72 454 SER A N 1
ATOM 3599 C CA . SER A 1 454 ? 20.190 1.024 27.449 1.00 58.72 454 SER A CA 1
ATOM 3600 C C . SER A 1 454 ? 19.230 0.293 26.499 1.00 58.72 454 SER A C 1
ATOM 3602 O O . SER A 1 454 ? 18.042 0.586 26.459 1.00 58.72 454 SER A O 1
ATOM 3604 N N . GLU A 1 455 ? 19.729 -0.680 25.731 1.00 64.50 455 GLU A N 1
ATOM 3605 C CA . GLU A 1 455 ? 18.938 -1.407 24.717 1.00 64.50 455 GLU A CA 1
ATOM 3606 C C . GLU A 1 455 ? 17.865 -2.345 25.318 1.00 64.50 455 GLU A C 1
ATOM 3608 O O . GLU A 1 455 ? 16.997 -2.852 24.605 1.00 64.50 455 GLU A O 1
ATOM 3613 N N . ALA A 1 456 ? 17.910 -2.605 26.630 1.00 71.00 456 ALA A N 1
ATOM 3614 C CA . ALA A 1 456 ? 17.088 -3.627 27.277 1.00 71.00 456 ALA A CA 1
ATOM 3615 C C . ALA A 1 456 ? 15.595 -3.253 27.344 1.00 71.00 456 ALA A C 1
ATOM 3617 O O . ALA A 1 456 ? 14.746 -4.065 26.972 1.00 71.00 456 ALA A O 1
ATOM 3618 N N . TRP A 1 457 ? 15.263 -2.024 27.755 1.00 75.94 457 TRP A N 1
ATOM 3619 C CA . TRP A 1 457 ? 13.865 -1.576 27.816 1.00 75.94 457 TRP A CA 1
ATOM 3620 C C . TRP A 1 457 ? 13.305 -1.268 26.420 1.00 75.94 457 TRP A C 1
ATOM 3622 O O . TRP A 1 457 ? 12.114 -1.471 26.200 1.00 75.94 457 TRP A O 1
ATOM 3632 N N . GLU A 1 458 ? 14.141 -0.840 25.456 1.00 80.62 458 GLU A N 1
ATOM 3633 C CA . GLU A 1 458 ? 13.712 -0.671 24.058 1.00 80.62 458 GLU A CA 1
ATOM 3634 C C . GLU A 1 458 ? 13.160 -1.999 23.539 1.00 80.62 458 GLU A C 1
ATOM 3636 O O . GLU A 1 458 ? 12.035 -2.065 23.045 1.00 80.62 458 GLU A O 1
ATOM 3641 N N . ASN A 1 459 ? 13.912 -3.085 23.731 1.00 81.00 459 ASN A N 1
ATOM 3642 C CA . ASN A 1 459 ? 13.469 -4.418 23.346 1.00 81.00 459 ASN A CA 1
ATOM 3643 C C . ASN A 1 459 ? 12.209 -4.854 24.107 1.00 81.00 459 ASN A C 1
ATOM 3645 O O . ASN A 1 459 ? 11.320 -5.434 23.488 1.00 81.00 459 ASN A O 1
ATOM 3649 N N . GLN A 1 460 ? 12.080 -4.538 25.399 1.00 80.69 460 GLN A N 1
ATOM 3650 C CA . GLN A 1 460 ? 10.875 -4.844 26.178 1.00 80.69 460 GLN A CA 1
ATOM 3651 C C . GLN A 1 460 ? 9.629 -4.136 25.619 1.00 80.69 460 GLN A C 1
ATOM 3653 O O . GLN A 1 460 ? 8.639 -4.803 25.319 1.00 80.69 460 GLN A O 1
ATOM 3658 N N . VAL A 1 461 ? 9.691 -2.817 25.389 1.00 81.94 461 VAL A N 1
ATOM 3659 C CA . VAL A 1 461 ? 8.593 -2.036 24.785 1.00 81.94 461 VAL A CA 1
ATOM 3660 C C . VAL A 1 461 ? 8.220 -2.598 23.421 1.00 81.94 461 VAL A C 1
ATOM 3662 O O . VAL A 1 461 ? 7.041 -2.788 23.120 1.00 81.94 461 VAL A O 1
ATOM 3665 N N . LEU A 1 462 ? 9.223 -2.881 22.585 1.00 84.81 462 LEU A N 1
ATOM 3666 C CA . LEU A 1 462 ? 8.983 -3.410 21.251 1.00 84.81 462 LEU A CA 1
ATOM 3667 C C . LEU A 1 462 ? 8.379 -4.819 21.293 1.00 84.81 462 LEU A C 1
ATOM 3669 O O . LEU A 1 462 ? 7.527 -5.110 20.460 1.00 84.81 462 LEU A O 1
ATOM 3673 N N . MET A 1 463 ? 8.767 -5.674 22.243 1.00 81.31 463 MET A N 1
ATOM 3674 C CA . MET A 1 463 ? 8.188 -7.011 22.425 1.00 81.31 463 MET A CA 1
ATOM 3675 C C . MET A 1 463 ? 6.733 -6.947 22.900 1.00 81.31 463 MET A C 1
ATOM 3677 O O . MET A 1 463 ? 5.881 -7.607 22.309 1.00 81.31 463 MET A O 1
ATOM 3681 N N . MET A 1 464 ? 6.421 -6.101 23.887 1.00 78.06 464 MET A N 1
ATOM 3682 C CA . MET A 1 464 ? 5.043 -5.898 24.359 1.00 78.06 464 MET A CA 1
ATOM 3683 C C . MET A 1 464 ? 4.151 -5.338 23.243 1.00 78.06 464 MET A C 1
ATOM 3685 O O . MET A 1 464 ? 3.044 -5.823 23.004 1.00 78.06 464 MET A O 1
ATOM 3689 N N . ALA A 1 465 ? 4.658 -4.358 22.491 1.00 79.44 465 ALA A N 1
ATOM 3690 C CA . ALA A 1 465 ? 3.962 -3.802 21.337 1.00 79.44 465 ALA A CA 1
ATOM 3691 C C . ALA A 1 465 ? 3.782 -4.854 20.223 1.00 79.44 465 ALA A C 1
ATOM 3693 O O . ALA A 1 465 ? 2.718 -4.938 19.610 1.00 79.44 465 ALA A O 1
ATOM 3694 N N . VAL A 1 466 ? 4.790 -5.698 19.976 1.00 79.69 466 VAL A N 1
ATOM 3695 C CA . VAL A 1 466 ? 4.700 -6.824 19.036 1.00 79.69 466 VAL A CA 1
ATOM 3696 C C . VAL A 1 466 ? 3.601 -7.800 19.431 1.00 79.69 466 VAL A C 1
ATOM 3698 O O . VAL A 1 466 ? 2.826 -8.192 18.561 1.00 79.69 466 VAL A O 1
ATOM 3701 N N . GLU A 1 467 ? 3.512 -8.164 20.707 1.00 76.06 467 GLU A N 1
ATOM 3702 C CA . GLU A 1 467 ? 2.506 -9.097 21.212 1.00 76.06 467 GLU A CA 1
ATOM 3703 C C . GLU A 1 467 ? 1.088 -8.523 21.095 1.00 76.06 467 GLU A C 1
ATOM 3705 O O . GLU A 1 467 ? 0.172 -9.206 20.629 1.00 76.06 467 GLU A O 1
ATOM 3710 N N . LEU A 1 468 ? 0.911 -7.245 21.444 1.00 71.00 468 LEU A N 1
ATOM 3711 C CA . LEU A 1 468 ? -0.373 -6.550 21.335 1.00 71.00 468 LEU A CA 1
ATOM 3712 C C . LEU A 1 468 ? -0.847 -6.420 19.884 1.00 71.00 468 LEU A C 1
ATOM 3714 O O . LEU A 1 468 ? -2.023 -6.635 19.598 1.00 71.00 468 LEU A O 1
ATOM 3718 N N . MET A 1 469 ? 0.064 -6.101 18.964 1.00 72.88 469 MET A N 1
ATOM 3719 C CA . MET A 1 469 ? -0.252 -5.863 17.550 1.00 72.88 469 MET A CA 1
ATOM 3720 C C . MET A 1 469 ? -0.107 -7.119 16.676 1.00 72.88 469 MET A C 1
ATOM 3722 O O . MET A 1 469 ? -0.303 -7.079 15.456 1.00 72.88 469 MET A O 1
ATOM 3726 N N . GLY A 1 470 ? 0.316 -8.231 17.278 1.00 67.06 470 GLY A N 1
ATOM 3727 C CA . GLY A 1 470 ? 0.619 -9.487 16.607 1.00 67.06 470 GLY A CA 1
ATOM 3728 C C . GLY A 1 470 ? 1.667 -9.356 15.501 1.00 67.06 470 GLY A C 1
ATOM 3729 O O . GLY A 1 470 ? 1.532 -10.036 14.492 1.00 67.06 470 GLY A O 1
ATOM 3730 N N . HIS A 1 471 ? 2.649 -8.451 15.592 1.00 69.44 471 HIS A N 1
ATOM 3731 C CA . HIS A 1 471 ? 3.718 -8.313 14.585 1.00 69.44 471 HIS A CA 1
ATOM 3732 C C . HIS A 1 471 ? 4.668 -9.528 14.605 1.00 69.44 471 HIS A C 1
ATOM 3734 O O . HIS A 1 471 ? 4.834 -10.174 15.626 1.00 69.44 471 HIS A O 1
ATOM 3740 N N . SER A 1 472 ? 5.333 -9.844 13.489 1.00 65.25 472 SER A N 1
ATOM 3741 C CA . SER A 1 472 ? 6.283 -10.974 13.465 1.00 65.25 472 SER A CA 1
ATOM 3742 C C . SER A 1 472 ? 7.661 -10.624 14.037 1.00 65.25 472 SER A C 1
ATOM 3744 O O . SER A 1 472 ? 8.378 -11.515 14.472 1.00 65.25 472 SER A O 1
ATOM 3746 N N . HIS A 1 473 ? 8.064 -9.346 14.004 1.00 72.50 473 HIS A N 1
ATOM 3747 C CA . HIS A 1 473 ? 9.401 -8.935 14.440 1.00 72.50 473 HIS A CA 1
ATOM 3748 C C . HIS A 1 473 ? 9.418 -7.520 15.060 1.00 72.50 473 HIS A C 1
ATOM 3750 O O . HIS A 1 473 ? 8.983 -6.565 14.396 1.00 72.50 473 HIS A O 1
ATOM 3756 N N . PRO A 1 474 ? 10.014 -7.355 16.263 1.00 79.56 474 PRO A N 1
ATOM 3757 C CA . PRO A 1 474 ? 10.243 -6.062 16.930 1.00 79.56 474 PRO A CA 1
ATOM 3758 C C . PRO A 1 474 ? 10.907 -4.980 16.073 1.00 79.56 474 PRO A C 1
ATOM 3760 O O . PRO A 1 474 ? 10.541 -3.809 16.151 1.00 79.56 474 PRO A O 1
ATOM 3763 N N . MET A 1 475 ? 11.838 -5.354 15.189 1.00 78.25 475 MET A N 1
ATOM 3764 C CA . MET A 1 475 ? 12.615 -4.398 14.390 1.00 78.25 475 MET A CA 1
ATOM 3765 C C . MET A 1 475 ? 11.754 -3.552 13.447 1.00 78.25 475 MET A C 1
ATOM 3767 O O . MET A 1 475 ? 12.123 -2.426 13.125 1.00 78.25 475 MET A O 1
ATOM 3771 N N . SER A 1 476 ? 10.577 -4.053 13.055 1.00 76.12 476 SER A N 1
ATOM 3772 C CA . SER A 1 476 ? 9.614 -3.292 12.246 1.00 76.12 476 SER A CA 1
ATOM 3773 C C . SER A 1 476 ? 9.022 -2.079 12.976 1.00 76.12 476 SER A C 1
ATOM 3775 O O . SER A 1 476 ? 8.536 -1.153 12.330 1.00 76.12 476 SER A O 1
ATOM 3777 N N . LEU A 1 477 ? 9.073 -2.078 14.310 1.00 81.94 477 LEU A N 1
ATOM 3778 C CA . LEU A 1 477 ? 8.495 -1.053 15.173 1.00 81.94 477 LEU A CA 1
ATOM 3779 C C . LEU A 1 477 ? 9.528 -0.033 15.665 1.00 81.94 477 LEU A C 1
ATOM 3781 O O . LEU A 1 477 ? 9.163 1.091 16.009 1.00 81.94 477 LEU A O 1
ATOM 3785 N N . ARG A 1 478 ? 10.819 -0.391 15.639 1.00 83.00 478 ARG A N 1
ATOM 3786 C CA . ARG A 1 478 ? 11.934 0.473 16.061 1.00 83.00 478 ARG A CA 1
ATOM 3787 C C . ARG A 1 478 ? 11.888 1.879 15.445 1.00 83.00 478 ARG A C 1
ATOM 3789 O O . ARG A 1 478 ? 12.092 2.844 16.176 1.00 83.00 478 ARG A O 1
ATOM 3796 N N . PRO A 1 479 ? 11.549 2.053 14.154 1.00 81.69 479 PRO A N 1
ATOM 3797 C CA . PRO A 1 479 ? 11.452 3.387 13.575 1.00 81.69 479 PRO A CA 1
ATOM 3798 C C . PRO A 1 479 ? 10.341 4.262 14.197 1.00 81.69 479 PRO A C 1
ATOM 3800 O O . PRO A 1 479 ? 10.504 5.478 14.304 1.00 81.69 479 PRO A O 1
ATOM 3803 N N . TYR A 1 480 ? 9.233 3.661 14.649 1.00 83.75 480 TYR A N 1
ATOM 3804 C CA . TYR A 1 480 ? 8.152 4.365 15.353 1.00 83.75 480 TYR A CA 1
ATOM 3805 C C . TYR A 1 480 ? 8.547 4.704 16.787 1.00 83.75 480 TYR A C 1
ATOM 3807 O O . TYR A 1 480 ? 8.305 5.825 17.227 1.00 83.75 480 TYR A O 1
ATOM 3815 N N . LEU A 1 481 ? 9.214 3.773 17.478 1.00 84.00 481 LEU A N 1
ATOM 3816 C CA . LEU A 1 481 ? 9.785 4.026 18.797 1.00 84.00 481 LEU A CA 1
ATOM 3817 C C . LEU A 1 481 ? 10.756 5.208 18.739 1.00 84.00 481 LEU A C 1
ATOM 3819 O O . LEU A 1 481 ? 10.572 6.172 19.470 1.00 84.00 481 LEU A O 1
ATOM 3823 N N . ASN A 1 482 ? 11.700 5.210 17.796 1.00 82.31 482 ASN A N 1
ATOM 3824 C CA . ASN A 1 482 ? 12.636 6.320 17.610 1.00 82.31 482 ASN A CA 1
ATOM 3825 C C . ASN A 1 482 ? 11.915 7.652 17.355 1.00 82.31 482 ASN A C 1
ATOM 3827 O O . ASN A 1 482 ? 12.318 8.684 17.880 1.00 82.31 482 ASN A O 1
ATOM 3831 N N . SER A 1 483 ? 10.826 7.646 16.580 1.00 80.38 483 SER A N 1
ATOM 3832 C CA . SER A 1 483 ? 10.015 8.847 16.349 1.00 80.38 483 SER A CA 1
ATOM 3833 C C . SER A 1 483 ? 9.311 9.339 17.621 1.00 80.38 483 SER A C 1
ATOM 3835 O O . SER A 1 483 ? 9.255 10.545 17.861 1.00 80.38 483 SER A O 1
ATOM 3837 N N . VAL A 1 484 ? 8.790 8.435 18.455 1.00 80.38 484 VAL A N 1
ATOM 3838 C CA . VAL A 1 484 ? 8.203 8.775 19.763 1.00 80.38 484 VAL A CA 1
ATOM 3839 C C . VAL A 1 484 ? 9.273 9.316 20.708 1.00 80.38 484 VAL A C 1
ATOM 3841 O O . VAL A 1 484 ? 9.079 10.376 21.298 1.00 80.38 484 VAL A O 1
ATOM 3844 N N . LEU A 1 485 ? 10.419 8.642 20.805 1.00 79.44 485 LEU A N 1
ATOM 3845 C CA . LEU A 1 485 ? 11.530 9.054 21.657 1.00 79.44 485 LEU A CA 1
ATOM 3846 C C . LEU A 1 485 ? 12.073 10.414 21.243 1.00 79.44 485 LEU A C 1
ATOM 3848 O O . LEU A 1 485 ? 12.201 11.278 22.095 1.00 79.44 485 LEU A O 1
ATOM 3852 N N . ASN A 1 486 ? 12.291 10.659 19.951 1.00 78.62 486 ASN A N 1
ATOM 3853 C CA . ASN A 1 486 ? 12.740 11.965 19.463 1.00 78.62 486 ASN A CA 1
ATOM 3854 C C . ASN A 1 486 ? 11.753 13.095 19.800 1.00 78.62 486 ASN A C 1
ATOM 3856 O O . ASN A 1 486 ? 12.183 14.222 20.016 1.00 78.62 486 ASN A O 1
ATOM 3860 N N . ARG A 1 487 ? 10.443 12.808 19.863 1.00 73.75 487 ARG A N 1
ATOM 3861 C CA . ARG A 1 487 ? 9.423 13.785 20.285 1.00 73.75 487 ARG A CA 1
ATOM 3862 C C . ARG A 1 487 ? 9.396 14.002 21.800 1.00 73.75 487 ARG A C 1
ATOM 3864 O O . ARG A 1 487 ? 9.062 15.097 22.235 1.00 73.75 487 ARG A O 1
ATOM 3871 N N . ARG A 1 488 ? 9.706 12.972 22.593 1.00 71.81 488 ARG A N 1
ATOM 3872 C CA . ARG A 1 488 ? 9.587 12.990 24.063 1.00 71.81 488 ARG A CA 1
ATOM 3873 C C . ARG A 1 488 ? 10.907 13.193 24.808 1.00 71.81 488 ARG A C 1
ATOM 3875 O O . ARG A 1 488 ? 10.877 13.398 26.021 1.00 71.81 488 ARG A O 1
ATOM 3882 N N . LEU A 1 489 ? 12.051 13.108 24.130 1.00 68.56 489 LEU A N 1
ATOM 3883 C CA . LEU A 1 489 ? 13.358 13.308 24.746 1.00 68.56 489 LEU A CA 1
ATOM 3884 C C . LEU A 1 489 ? 13.512 14.774 25.152 1.00 68.56 489 LEU A C 1
ATOM 3886 O O . LEU A 1 489 ? 13.476 15.680 24.320 1.00 68.56 489 LEU A O 1
ATOM 3890 N N . THR A 1 490 ? 13.756 15.004 26.434 1.00 60.56 490 THR A N 1
ATOM 3891 C CA . THR A 1 490 ? 14.269 16.292 26.914 1.00 60.56 490 THR A CA 1
ATOM 3892 C C . THR A 1 490 ? 15.744 16.448 26.559 1.00 60.56 490 THR A C 1
ATOM 3894 O O . THR A 1 490 ? 16.439 15.469 26.274 1.00 60.56 490 THR A O 1
ATOM 3897 N N . LYS A 1 491 ? 16.253 17.687 26.624 1.00 56.69 491 LYS A N 1
ATOM 3898 C CA . LYS A 1 491 ? 17.690 17.980 26.468 1.00 56.69 491 LYS A CA 1
ATOM 3899 C C . LYS A 1 491 ? 18.566 17.180 27.446 1.00 56.69 491 LYS A C 1
ATOM 3901 O O . LYS A 1 491 ? 19.703 16.871 27.108 1.00 56.69 491 LYS A O 1
ATOM 3906 N N . ASP A 1 492 ? 18.002 16.767 28.582 1.00 49.16 492 ASP A N 1
ATOM 3907 C CA . ASP A 1 492 ? 18.668 15.970 29.620 1.00 49.16 492 ASP A CA 1
ATOM 3908 C C . ASP A 1 492 ? 18.570 14.448 29.384 1.00 49.16 492 ASP A C 1
ATOM 3910 O O . ASP A 1 492 ? 18.985 13.652 30.224 1.00 49.16 492 ASP A O 1
ATOM 3914 N N . GLY A 1 493 ? 18.003 14.016 28.250 1.00 56.88 493 GLY A N 1
ATOM 3915 C CA . GLY A 1 493 ? 17.909 12.606 27.862 1.00 56.88 493 GLY A CA 1
ATOM 3916 C C . GLY A 1 493 ? 16.831 11.802 28.592 1.00 56.88 493 GLY A C 1
ATOM 3917 O O . GLY A 1 493 ? 16.803 10.582 28.453 1.00 56.88 493 GLY A O 1
ATOM 3918 N N . ARG A 1 494 ? 15.935 12.459 29.341 1.00 59.00 494 ARG A N 1
ATOM 3919 C CA . ARG A 1 494 ? 14.777 11.823 29.988 1.00 59.00 494 ARG A CA 1
ATOM 3920 C C . ARG A 1 494 ? 13.566 11.861 29.065 1.00 59.00 494 ARG A C 1
ATOM 3922 O O . ARG A 1 494 ? 13.312 12.883 28.422 1.00 59.00 494 ARG A O 1
ATOM 3929 N N . VAL A 1 495 ? 12.804 10.773 29.032 1.00 61.09 495 VAL A N 1
ATOM 3930 C CA . VAL A 1 495 ? 11.510 10.729 28.341 1.00 61.09 495 VAL A CA 1
ATOM 3931 C C . VAL A 1 495 ? 10.475 11.441 29.204 1.00 61.09 495 VAL A C 1
ATOM 3933 O O . VAL A 1 495 ? 10.268 11.067 30.357 1.00 61.09 495 VAL A O 1
ATOM 3936 N N . LEU A 1 496 ? 9.841 12.479 28.658 1.00 62.19 496 LEU A N 1
ATOM 3937 C CA . LEU A 1 496 ? 8.710 13.127 29.318 1.00 62.19 496 LEU A CA 1
ATOM 3938 C C . LEU A 1 496 ? 7.538 12.150 29.376 1.00 62.19 496 LEU A C 1
ATOM 3940 O O . LEU A 1 496 ? 7.054 11.682 28.341 1.00 62.19 496 LEU A O 1
ATOM 3944 N N . VAL A 1 497 ? 7.086 11.867 30.596 1.00 63.25 497 VAL A N 1
ATOM 3945 C CA . VAL A 1 497 ? 5.784 11.242 30.829 1.00 63.25 497 VAL A CA 1
ATOM 3946 C C . VAL A 1 497 ? 4.724 12.223 30.333 1.00 63.25 497 VAL A C 1
ATOM 3948 O O . VAL A 1 497 ? 4.841 13.430 30.569 1.00 63.25 497 VAL A O 1
ATOM 3951 N N . ARG A 1 498 ? 3.720 11.731 29.597 1.00 65.56 498 ARG A N 1
ATOM 3952 C CA . ARG A 1 498 ? 2.586 12.571 29.182 1.00 65.56 498 ARG A CA 1
ATOM 3953 C C . ARG A 1 498 ? 1.923 13.187 30.411 1.00 65.56 498 ARG A C 1
ATOM 3955 O O . ARG A 1 498 ? 1.913 12.571 31.477 1.00 65.56 498 ARG A O 1
ATOM 3962 N N . SER A 1 499 ? 1.348 14.381 30.262 1.00 61.25 499 SER A N 1
ATOM 3963 C CA . SER A 1 499 ? 0.518 14.921 31.336 1.00 61.25 499 SER A CA 1
ATOM 3964 C C . SER A 1 499 ? -0.627 13.934 31.626 1.00 61.25 499 SER A C 1
ATOM 3966 O O . SER A 1 499 ? -1.112 13.268 30.698 1.00 61.25 499 SER A O 1
ATOM 3968 N N . PRO A 1 500 ? -1.074 13.816 32.888 1.00 56.28 500 PRO A N 1
ATOM 3969 C CA . PRO A 1 500 ? -2.233 12.997 33.239 1.00 56.28 500 PRO A CA 1
ATOM 3970 C C . PRO A 1 500 ? -3.451 13.350 32.379 1.00 56.28 500 PRO A C 1
ATOM 3972 O O . PRO A 1 500 ? -4.163 12.462 31.934 1.00 56.28 500 PRO A O 1
ATOM 3975 N N . GLU A 1 501 ? -3.607 14.632 32.048 1.00 55.03 501 GLU A N 1
ATOM 3976 C CA . GLU A 1 501 ? -4.667 15.160 31.191 1.00 55.03 501 GLU A CA 1
ATOM 3977 C C . GLU A 1 501 ? -4.573 14.660 29.749 1.00 55.03 501 GLU A C 1
ATOM 3979 O O . GLU A 1 501 ? -5.597 14.328 29.172 1.00 55.03 501 GLU A O 1
ATOM 3984 N N . ASP A 1 502 ? -3.382 14.577 29.145 1.00 56.47 502 ASP A N 1
ATOM 3985 C CA . ASP A 1 502 ? -3.208 14.055 27.780 1.00 56.47 502 ASP A CA 1
ATOM 3986 C C . ASP A 1 502 ? -3.363 12.530 27.729 1.00 56.47 502 ASP A C 1
ATOM 3988 O O . ASP A 1 502 ? -3.837 11.975 26.729 1.00 56.47 502 ASP A O 1
ATOM 3992 N N . ARG A 1 503 ? -2.989 11.845 28.816 1.00 55.06 503 ARG A N 1
ATOM 3993 C CA . ARG A 1 503 ? -3.227 10.412 29.013 1.00 55.06 503 ARG A CA 1
ATOM 3994 C C . ARG A 1 503 ? -4.719 10.128 29.153 1.00 55.06 503 ARG A C 1
ATOM 3996 O O . ARG A 1 503 ? -5.240 9.267 28.447 1.00 55.06 503 ARG A O 1
ATOM 4003 N N . GLU A 1 504 ? -5.404 10.887 29.997 1.00 49.88 504 GLU A N 1
ATOM 4004 C CA . GLU A 1 504 ? -6.845 10.813 30.203 1.00 49.88 504 GLU A CA 1
ATOM 4005 C C . GLU A 1 504 ? -7.589 11.223 28.936 1.00 49.88 504 GLU A C 1
ATOM 4007 O O . GLU A 1 504 ? -8.466 10.492 28.524 1.00 49.88 504 GLU A O 1
ATOM 4012 N N . ARG A 1 505 ? -7.159 12.248 28.188 1.00 57.75 505 ARG A N 1
ATOM 4013 C CA . ARG A 1 505 ? -7.729 12.571 26.864 1.00 57.75 505 ARG A CA 1
ATOM 4014 C C . ARG A 1 505 ? -7.533 11.446 25.853 1.00 57.75 505 ARG A C 1
ATOM 4016 O O . ARG A 1 505 ? -8.404 11.218 25.027 1.00 57.75 505 ARG A O 1
ATOM 4023 N N . SER A 1 506 ? -6.396 10.752 25.872 1.00 53.28 506 SER A N 1
ATOM 4024 C CA . SER A 1 506 ? -6.144 9.626 24.958 1.00 53.28 506 SER A CA 1
ATOM 4025 C C . SER A 1 506 ? -7.006 8.407 25.312 1.00 53.28 506 SER A C 1
ATOM 4027 O O . SER A 1 506 ? -7.550 7.766 24.417 1.00 53.28 506 SER A O 1
ATOM 4029 N N . LEU A 1 507 ? -7.178 8.124 26.607 1.00 48.72 507 LEU A N 1
ATOM 4030 C CA . LEU A 1 507 ? -8.041 7.055 27.126 1.00 48.72 507 LEU A CA 1
ATOM 4031 C C . LEU A 1 507 ? -9.535 7.387 26.999 1.00 48.72 507 LEU A C 1
ATOM 4033 O O . LEU A 1 507 ? -10.329 6.516 26.657 1.00 48.72 507 LEU A O 1
ATOM 4037 N N . GLU A 1 508 ? -9.908 8.640 27.233 1.00 49.03 508 GLU A N 1
ATOM 4038 C CA . GLU A 1 508 ? -11.269 9.159 27.148 1.00 49.03 508 GLU A CA 1
ATOM 4039 C C . GLU A 1 508 ? -11.702 9.315 25.696 1.00 49.03 508 GLU A C 1
ATOM 4041 O O . GLU A 1 508 ? -12.848 9.051 25.404 1.00 49.03 508 GLU A O 1
ATOM 4046 N N . ARG A 1 509 ? -10.809 9.617 24.744 1.00 55.81 509 ARG A N 1
ATOM 4047 C CA . ARG A 1 509 ? -11.126 9.549 23.301 1.00 55.81 509 ARG A CA 1
ATOM 4048 C C . ARG A 1 509 ? -11.323 8.121 22.816 1.00 55.81 509 ARG A C 1
ATOM 4050 O O . ARG A 1 509 ? -12.210 7.871 22.000 1.00 55.81 509 ARG A O 1
ATOM 4057 N N . LEU A 1 510 ? -10.515 7.190 23.334 1.00 49.91 510 LEU A N 1
ATOM 4058 C CA . LEU A 1 510 ? -10.781 5.762 23.192 1.00 49.91 510 LEU A CA 1
ATOM 4059 C C . LEU A 1 510 ? -12.163 5.454 23.770 1.00 49.91 510 LEU A C 1
ATOM 4061 O O . LEU A 1 510 ? -12.925 4.790 23.106 1.00 49.91 510 LEU A O 1
ATOM 4065 N N . ARG A 1 511 ? -12.557 5.987 24.930 1.00 41.69 511 ARG A N 1
ATOM 4066 C CA . ARG A 1 511 ? -13.878 5.723 25.532 1.00 41.69 511 ARG A CA 1
ATOM 4067 C C . ARG A 1 511 ? -15.067 6.476 24.917 1.00 41.69 511 ARG A C 1
ATOM 4069 O O . ARG A 1 511 ? -16.134 5.877 24.831 1.00 41.69 511 ARG A O 1
ATOM 4076 N N . SER A 1 512 ? -14.956 7.731 24.494 1.00 41.53 512 SER A N 1
ATOM 4077 C CA . SER A 1 512 ? -16.086 8.586 24.088 1.00 41.53 512 SER A CA 1
ATOM 4078 C C . SER A 1 512 ? -16.578 8.218 22.692 1.00 41.53 512 SER A C 1
ATOM 4080 O O . SER A 1 512 ? -17.770 7.979 22.509 1.00 41.53 512 SER A O 1
ATOM 4082 N N . THR A 1 513 ? -15.645 7.985 21.760 1.00 45.94 513 THR A N 1
ATOM 4083 C CA . THR A 1 513 ? -15.919 7.423 20.426 1.00 45.94 513 THR A CA 1
ATOM 4084 C C . THR A 1 513 ? -16.656 6.078 20.524 1.00 45.94 513 THR A C 1
ATOM 4086 O O . THR A 1 513 ? -17.488 5.750 19.676 1.00 45.94 513 THR A O 1
ATOM 4089 N N . LEU A 1 514 ? -16.383 5.317 21.591 1.00 41.38 514 LEU A N 1
ATOM 4090 C CA . LEU A 1 514 ? -16.998 4.025 21.890 1.00 41.38 514 LEU A CA 1
ATOM 4091 C C . LEU A 1 514 ? -18.341 4.152 22.636 1.00 41.38 514 LEU A C 1
ATOM 4093 O O . LEU A 1 514 ? -19.242 3.349 22.408 1.00 41.38 514 LEU A O 1
ATOM 4097 N N . THR A 1 515 ? -18.518 5.154 23.498 1.00 38.75 515 THR A N 1
ATOM 4098 C CA . THR A 1 515 ? -19.696 5.272 24.378 1.00 38.75 515 THR A CA 1
ATOM 4099 C C . THR A 1 515 ? -20.861 5.995 23.699 1.00 38.75 515 THR A C 1
ATOM 4101 O O . THR A 1 515 ? -21.999 5.532 23.793 1.00 38.75 515 THR A O 1
ATOM 4104 N N . GLU A 1 516 ? -20.604 7.069 22.947 1.00 47.09 516 GLU A N 1
ATOM 4105 C CA . GLU A 1 516 ? -21.660 7.834 22.259 1.00 47.09 516 GLU A CA 1
ATOM 4106 C C . GLU A 1 516 ? -22.344 7.001 21.164 1.00 47.09 516 GLU A C 1
ATOM 4108 O O . GLU A 1 516 ? -23.567 7.036 21.008 1.00 47.09 516 GLU A O 1
ATOM 4113 N N . ARG A 1 517 ? -21.580 6.147 20.473 1.00 49.53 517 ARG A N 1
ATOM 4114 C CA . ARG A 1 517 ? -22.090 5.308 19.378 1.00 49.53 517 ARG A CA 1
ATOM 4115 C C . ARG A 1 517 ? -22.772 4.028 19.857 1.00 49.53 517 ARG A C 1
ATOM 4117 O O . ARG A 1 517 ? -23.771 3.626 19.263 1.00 49.53 517 ARG A O 1
ATOM 4124 N N . VAL A 1 518 ? -22.313 3.420 20.956 1.00 44.88 518 VAL A N 1
ATOM 4125 C CA . VAL A 1 518 ? -22.960 2.236 21.556 1.00 44.88 518 VAL A CA 1
ATOM 4126 C C . VAL A 1 518 ? -24.321 2.585 22.156 1.00 44.88 518 VAL A C 1
ATOM 4128 O O . VAL A 1 518 ? -25.270 1.821 21.979 1.00 44.88 518 VAL A O 1
ATOM 4131 N N . VAL A 1 519 ? -24.464 3.736 22.818 1.00 48.09 519 VAL A N 1
ATOM 4132 C CA . VAL A 1 519 ? -25.753 4.162 23.393 1.00 48.09 519 VAL A CA 1
ATOM 4133 C C . VAL A 1 519 ? -26.767 4.520 22.302 1.00 48.09 519 VAL A C 1
ATOM 4135 O O . VAL A 1 519 ? -27.941 4.179 22.439 1.00 48.09 519 VAL A O 1
ATOM 4138 N N . GLN A 1 520 ? -26.337 5.137 21.197 1.00 52.78 520 GLN A N 1
ATOM 4139 C CA . GLN A 1 520 ? -27.233 5.468 20.085 1.00 52.78 520 GLN A CA 1
ATOM 4140 C C . GLN A 1 520 ? -27.628 4.227 19.263 1.00 52.78 520 GLN A C 1
ATOM 4142 O O . GLN A 1 520 ? -28.815 4.020 19.015 1.00 52.78 520 GLN A O 1
ATOM 4147 N N . HIS A 1 521 ? -26.687 3.343 18.910 1.00 50.78 521 HIS A N 1
ATOM 4148 C CA . HIS A 1 521 ? -27.001 2.140 18.126 1.00 50.78 521 HIS A CA 1
ATOM 4149 C C . HIS A 1 521 ? -27.751 1.059 18.918 1.00 50.78 521 HIS A C 1
ATOM 4151 O O . HIS A 1 521 ? -28.613 0.392 18.346 1.00 50.78 521 HIS A O 1
ATOM 4157 N N . SER A 1 522 ? -27.470 0.877 20.215 1.00 51.78 522 SER A N 1
ATOM 4158 C CA . SER A 1 522 ? -28.200 -0.102 21.041 1.00 51.78 522 SER A CA 1
ATOM 4159 C C . SER A 1 522 ? -29.653 0.307 21.262 1.00 51.78 522 SER A C 1
ATOM 4161 O O . SER A 1 522 ? -30.539 -0.513 21.045 1.00 51.78 522 SER A O 1
ATOM 4163 N N . LYS A 1 523 ? -29.917 1.580 21.586 1.00 56.03 523 LYS A N 1
ATOM 4164 C CA . LYS A 1 523 ? -31.280 2.100 21.759 1.00 56.03 523 LYS A CA 1
ATOM 4165 C C . LYS A 1 523 ? -32.073 2.092 20.452 1.00 56.03 523 LYS A C 1
ATOM 4167 O O . LYS A 1 523 ? -33.247 1.744 20.450 1.00 56.03 523 LYS A O 1
ATOM 4172 N N . LEU A 1 524 ? -31.437 2.402 19.321 1.00 60.09 524 LEU A N 1
ATOM 4173 C CA . LEU A 1 524 ? -32.086 2.289 18.010 1.00 60.09 524 LEU A CA 1
ATOM 4174 C C . LEU A 1 524 ? -32.376 0.828 17.632 1.00 60.09 524 LEU A C 1
ATOM 4176 O O . LEU A 1 524 ? -33.455 0.538 17.124 1.00 60.09 524 LEU A O 1
ATOM 4180 N N . SER A 1 525 ? -31.462 -0.102 17.928 1.00 52.44 525 SER A N 1
ATOM 4181 C CA . SER A 1 525 ? -31.681 -1.538 17.698 1.00 52.44 525 SER A CA 1
ATOM 4182 C C . SER A 1 525 ? -32.758 -2.125 18.620 1.00 52.44 525 SER A C 1
ATOM 4184 O O . SER A 1 525 ? -33.522 -2.992 18.201 1.00 52.44 525 SER A O 1
ATOM 4186 N N . GLU A 1 526 ? -32.854 -1.651 19.862 1.00 63.47 526 GLU A N 1
ATOM 4187 C CA . GLU A 1 526 ? -33.895 -2.043 20.816 1.00 63.47 526 GLU A CA 1
ATOM 4188 C C . GLU A 1 526 ? -35.268 -1.494 20.407 1.00 63.47 526 GLU A C 1
ATOM 4190 O O . GLU A 1 526 ? -36.248 -2.240 20.397 1.00 63.47 526 GLU A O 1
ATOM 4195 N N . ALA A 1 527 ? -35.329 -0.238 19.953 1.00 65.50 527 ALA A N 1
ATOM 4196 C CA . ALA A 1 527 ? -36.540 0.340 19.381 1.00 65.50 527 ALA A CA 1
ATOM 4197 C C . ALA A 1 527 ? -37.011 -0.421 18.129 1.00 65.50 527 ALA A C 1
ATOM 4199 O O . ALA A 1 527 ? -38.201 -0.693 17.993 1.00 65.50 527 ALA A O 1
ATOM 4200 N N . ASP A 1 528 ? -36.095 -0.820 17.243 1.00 53.84 528 ASP A N 1
ATOM 4201 C CA . ASP A 1 528 ? -36.423 -1.595 16.040 1.00 53.84 528 ASP A CA 1
ATOM 4202 C C . ASP A 1 528 ? -36.986 -2.987 16.386 1.00 53.84 528 ASP A C 1
ATOM 4204 O O . ASP A 1 528 ? -38.008 -3.410 15.840 1.00 53.84 528 ASP A O 1
ATOM 4208 N N . ARG A 1 529 ? -36.414 -3.666 17.394 1.00 67.38 529 ARG A N 1
ATOM 4209 C CA . ARG A 1 529 ? -36.968 -4.931 17.916 1.00 67.38 529 ARG A CA 1
ATOM 4210 C C . ARG A 1 529 ? -38.361 -4.755 18.517 1.00 67.38 529 ARG A C 1
ATOM 4212 O O . ARG A 1 529 ? -39.217 -5.605 18.288 1.00 67.38 529 ARG A O 1
ATOM 4219 N N . MET A 1 530 ? -38.597 -3.670 19.256 1.00 76.69 530 MET A N 1
ATOM 4220 C CA . MET A 1 530 ? -39.911 -3.354 19.832 1.00 76.69 530 MET A CA 1
ATOM 4221 C C . MET A 1 530 ? -40.954 -3.035 18.747 1.00 76.69 530 MET A C 1
ATOM 4223 O O . MET A 1 530 ? -42.110 -3.439 18.853 1.00 76.69 530 MET A O 1
ATOM 4227 N N . ILE A 1 531 ? -40.552 -2.386 17.648 1.00 66.25 531 ILE A N 1
ATOM 4228 C CA . ILE A 1 531 ? -41.422 -2.179 16.479 1.00 66.25 531 ILE A CA 1
ATOM 4229 C C . ILE A 1 531 ? -41.758 -3.519 15.817 1.00 66.25 531 ILE A C 1
ATOM 4231 O O . ILE A 1 531 ? -42.924 -3.761 15.488 1.00 66.25 531 ILE A O 1
ATOM 4235 N N . ALA A 1 532 ? -40.762 -4.391 15.645 1.00 58.12 532 ALA A N 1
ATOM 4236 C CA . ALA A 1 532 ? -40.925 -5.701 15.023 1.00 58.12 532 ALA A CA 1
ATOM 4237 C C . ALA A 1 532 ? -41.801 -6.660 15.852 1.00 58.12 532 ALA A C 1
ATOM 4239 O O . ALA A 1 532 ? -42.556 -7.442 15.277 1.00 58.12 532 ALA A O 1
ATOM 4240 N N . SER A 1 533 ? -41.757 -6.578 17.187 1.00 76.25 533 SER A N 1
ATOM 4241 C CA . SER A 1 533 ? -42.608 -7.369 18.090 1.00 76.25 533 SER A CA 1
ATOM 4242 C C . SER A 1 533 ? -44.022 -6.801 18.280 1.00 76.25 533 SER A C 1
ATOM 4244 O O . SER A 1 533 ? -44.844 -7.418 18.955 1.00 76.25 533 SER A O 1
ATOM 4246 N N . GLY A 1 534 ? -44.333 -5.650 17.670 1.00 72.69 534 GLY A N 1
ATOM 4247 C CA . GLY A 1 534 ? -45.644 -5.000 17.741 1.00 72.69 534 GLY A CA 1
ATOM 4248 C C . GLY A 1 534 ? -45.820 -4.034 18.916 1.00 72.69 534 GLY A C 1
ATOM 4249 O O . GLY A 1 534 ? -46.849 -3.358 18.985 1.00 72.69 534 GLY A O 1
ATOM 4250 N N . ASP A 1 535 ? -44.819 -3.888 19.786 1.00 85.06 535 ASP A N 1
ATOM 4251 C CA . ASP A 1 535 ? -44.829 -2.944 20.906 1.00 85.06 535 ASP A CA 1
ATOM 4252 C C . ASP A 1 535 ? -44.368 -1.541 20.474 1.00 85.06 535 ASP A C 1
ATOM 4254 O O . ASP A 1 535 ? -43.318 -1.008 20.847 1.00 85.06 535 ASP A O 1
ATOM 4258 N N . ARG A 1 536 ? -45.188 -0.923 19.621 1.00 78.19 536 ARG A N 1
ATOM 4259 C CA . ARG A 1 536 ? -44.893 0.392 19.033 1.00 78.19 536 ARG A CA 1
ATOM 4260 C C . ARG A 1 536 ? -44.882 1.523 20.064 1.00 78.19 536 ARG A C 1
ATOM 4262 O O . ARG A 1 536 ? -44.239 2.541 19.824 1.00 78.19 536 ARG A O 1
ATOM 4269 N N . ALA A 1 537 ? -45.586 1.365 21.186 1.00 83.56 537 ALA A N 1
ATOM 4270 C CA . ALA A 1 537 ? -45.652 2.380 22.234 1.00 83.56 537 ALA A CA 1
ATOM 4271 C C . ALA A 1 537 ? -44.334 2.454 23.020 1.00 83.56 537 ALA A C 1
ATOM 4273 O O . ALA A 1 537 ? -43.801 3.550 23.201 1.00 83.56 537 ALA A O 1
ATOM 4274 N N . ALA A 1 538 ? -43.767 1.306 23.410 1.00 75.25 538 ALA A N 1
ATOM 4275 C CA . ALA A 1 538 ? -42.461 1.253 24.064 1.00 75.25 538 ALA A CA 1
ATOM 4276 C C . ALA A 1 538 ? -41.338 1.746 23.135 1.00 75.25 538 ALA A C 1
ATOM 4278 O O . ALA A 1 538 ? -40.506 2.559 23.545 1.00 75.25 538 ALA A O 1
ATOM 4279 N N . ALA A 1 539 ? -41.379 1.352 21.856 1.00 69.12 539 ALA A N 1
ATOM 4280 C CA . ALA A 1 539 ? -40.431 1.833 20.854 1.00 69.12 539 ALA A CA 1
ATOM 4281 C C . ALA A 1 539 ? -40.470 3.360 20.684 1.00 69.12 539 ALA A C 1
ATOM 4283 O O . ALA A 1 539 ? -39.424 4.003 20.614 1.00 69.12 539 ALA A O 1
ATOM 4284 N N . ALA A 1 540 ? -41.667 3.958 20.644 1.00 71.00 540 ALA A N 1
ATOM 4285 C CA . ALA A 1 540 ? -41.829 5.404 20.499 1.00 71.00 540 ALA A CA 1
ATOM 4286 C C . ALA A 1 540 ? -41.236 6.182 21.685 1.00 71.00 540 ALA A C 1
ATOM 4288 O O . ALA A 1 540 ? -40.590 7.207 21.478 1.00 71.00 540 ALA A O 1
ATOM 4289 N N . VAL A 1 541 ? -41.393 5.680 22.915 1.00 83.50 541 VAL A N 1
ATOM 4290 C CA . VAL A 1 541 ? -40.787 6.281 24.117 1.00 83.50 541 VAL A CA 1
ATOM 4291 C C . VAL A 1 541 ? -39.261 6.215 24.050 1.00 83.50 541 VAL A C 1
ATOM 4293 O O . VAL A 1 541 ? -38.583 7.200 24.338 1.00 83.50 541 VAL A O 1
ATOM 4296 N N . LEU A 1 542 ? -38.716 5.075 23.629 1.00 72.56 542 LEU A N 1
ATOM 4297 C CA . LEU A 1 542 ? -37.274 4.848 23.556 1.00 72.56 542 LEU A CA 1
ATOM 4298 C C . LEU A 1 542 ? -36.621 5.699 22.451 1.00 72.56 542 LEU A C 1
ATOM 4300 O O . LEU A 1 542 ? -35.565 6.293 22.664 1.00 72.56 542 LEU A O 1
ATOM 4304 N N . LEU A 1 543 ? -37.299 5.862 21.309 1.00 66.25 543 LEU A N 1
ATOM 4305 C CA . LEU A 1 543 ? -36.901 6.791 20.246 1.00 66.25 543 LEU A CA 1
ATOM 4306 C C . LEU A 1 543 ? -36.987 8.255 20.692 1.00 66.25 543 LEU A C 1
ATOM 4308 O O . LEU A 1 543 ? -36.084 9.031 20.392 1.00 66.25 543 LEU A O 1
ATOM 4312 N N . GLN A 1 544 ? -38.022 8.637 21.444 1.00 71.25 544 GLN A N 1
ATOM 4313 C CA . GLN A 1 544 ? -38.155 9.998 21.966 1.00 71.25 544 GLN A CA 1
ATOM 4314 C C . GLN A 1 544 ? -37.015 10.343 22.935 1.00 71.25 544 GLN A C 1
ATOM 4316 O O . GLN A 1 544 ? -36.454 11.429 22.849 1.00 71.25 544 GLN A O 1
ATOM 4321 N N . GLN A 1 545 ? -36.584 9.396 23.774 1.00 70.88 545 GLN A N 1
ATOM 4322 C CA . GLN A 1 545 ? -35.414 9.570 24.643 1.00 70.88 545 GLN A CA 1
ATOM 4323 C C . GLN A 1 545 ? -34.107 9.757 23.858 1.00 70.88 545 GLN A C 1
ATOM 4325 O O . GLN A 1 545 ? -33.238 10.512 24.291 1.00 70.88 545 GLN A O 1
ATOM 4330 N N . VAL A 1 546 ? -33.953 9.085 22.712 1.00 66.06 546 VAL A N 1
ATOM 4331 C CA . VAL A 1 546 ? -32.806 9.300 21.812 1.00 66.06 546 VAL A CA 1
ATOM 4332 C C . VAL A 1 546 ? -32.874 10.697 21.190 1.00 66.06 546 VAL A C 1
ATOM 4334 O O . VAL A 1 546 ? -31.871 11.405 21.172 1.00 66.06 546 VAL A O 1
ATOM 4337 N N . ILE A 1 547 ? -34.056 11.129 20.741 1.00 59.72 547 ILE A N 1
ATOM 4338 C CA . ILE A 1 547 ? -34.277 12.468 20.173 1.00 59.72 547 ILE A CA 1
ATOM 4339 C C . ILE A 1 547 ? -34.011 13.566 21.210 1.00 59.72 547 ILE A C 1
ATOM 4341 O O . ILE A 1 547 ? -33.388 14.574 20.886 1.00 59.72 547 ILE A O 1
ATOM 4345 N N . ASP A 1 548 ? -34.453 13.384 22.450 1.00 66.00 548 ASP A N 1
ATOM 4346 C CA . ASP A 1 548 ? -34.267 14.371 23.513 1.00 66.00 548 ASP A CA 1
ATOM 4347 C C . ASP A 1 548 ? -32.801 14.441 23.969 1.00 66.00 548 ASP A C 1
ATOM 4349 O O . ASP A 1 548 ? -32.296 15.533 24.221 1.00 66.00 548 ASP A O 1
ATOM 4353 N N . ALA A 1 549 ? -32.080 13.313 23.970 1.00 58.25 549 ALA A N 1
ATOM 4354 C CA . ALA A 1 549 ? -30.633 13.295 24.191 1.00 58.25 549 ALA A CA 1
ATOM 4355 C C . ALA A 1 549 ? -29.870 14.052 23.087 1.00 58.25 549 ALA A C 1
ATOM 4357 O O . ALA A 1 549 ? -28.956 14.809 23.394 1.00 58.25 549 ALA A O 1
ATOM 4358 N N . LEU A 1 550 ? -30.291 13.917 21.824 1.00 48.88 550 LEU A N 1
ATOM 4359 C CA . LEU A 1 550 ? -29.719 14.660 20.691 1.00 48.88 550 LEU A CA 1
ATOM 4360 C C . LEU A 1 550 ? -30.068 16.158 20.709 1.00 48.88 550 LEU A C 1
ATOM 4362 O O . LEU A 1 550 ? -29.357 16.966 20.121 1.00 48.88 550 LEU A O 1
ATOM 4366 N N . ARG A 1 551 ? -31.166 16.549 21.366 1.00 50.75 551 ARG A N 1
ATOM 4367 C CA . ARG A 1 551 ? -31.587 17.955 21.511 1.00 50.75 551 ARG A CA 1
ATOM 4368 C C . ARG A 1 551 ? -30.929 18.676 22.684 1.00 50.75 551 ARG A C 1
ATOM 4370 O O . ARG A 1 551 ? -30.946 19.903 22.708 1.00 50.75 551 ARG A O 1
ATOM 4377 N N . LEU A 1 552 ? -30.402 17.931 23.655 1.00 45.44 552 LEU A N 1
ATOM 4378 C CA . LEU A 1 552 ? -29.719 18.471 24.831 1.00 45.44 552 LEU A CA 1
ATOM 4379 C C . LEU A 1 552 ? -28.225 18.738 24.597 1.00 45.44 552 LEU A C 1
ATOM 4381 O O . LEU A 1 552 ? -27.590 19.315 25.478 1.00 45.44 552 LEU A O 1
ATOM 4385 N N . GLU A 1 553 ? -27.670 18.398 23.428 1.00 39.69 553 GLU A N 1
ATOM 4386 C CA . GLU A 1 553 ? -26.380 18.953 23.015 1.00 39.69 553 GLU A CA 1
ATOM 4387 C C . GLU A 1 553 ? -26.542 20.454 22.726 1.00 39.69 553 GLU A C 1
ATOM 4389 O O . GLU A 1 553 ? -27.300 20.840 21.828 1.00 39.69 553 GLU A O 1
ATOM 4394 N N . PRO A 1 554 ? -25.866 21.343 23.476 1.00 37.22 554 PRO A N 1
ATOM 4395 C CA . PRO A 1 554 ? -25.938 22.761 23.199 1.00 37.22 554 PRO A CA 1
ATOM 4396 C C . PRO A 1 554 ? -25.228 23.036 21.872 1.00 37.22 554 PRO A C 1
ATOM 4398 O O . PRO A 1 554 ? -24.006 22.945 21.760 1.00 37.22 554 PRO A O 1
ATOM 4401 N N . VAL A 1 555 ? -26.003 23.446 20.866 1.00 43.78 555 VAL A N 1
ATOM 4402 C CA . VAL A 1 555 ? -25.502 24.175 19.696 1.00 43.78 555 VAL A CA 1
ATOM 4403 C C . VAL A 1 555 ? -24.951 25.510 20.204 1.00 43.78 555 VAL A C 1
ATOM 4405 O O . VAL A 1 555 ? -25.655 26.516 20.238 1.00 43.78 555 VAL A O 1
ATOM 4408 N N . GLY A 1 556 ? -23.717 25.516 20.702 1.00 40.19 556 GLY A N 1
ATOM 4409 C CA . GLY A 1 556 ? -23.155 26.723 21.296 1.00 40.19 556 GLY A CA 1
ATOM 4410 C C . GLY A 1 556 ? -21.904 26.503 22.126 1.00 40.19 556 GLY A C 1
ATOM 4411 O O . GLY A 1 556 ? -21.948 26.727 23.330 1.00 40.19 556 GLY A O 1
ATOM 4412 N N . GLN A 1 557 ? -20.812 26.109 21.470 1.00 32.72 557 GLN A N 1
ATOM 4413 C CA . GLN A 1 557 ? -19.464 26.683 21.620 1.00 32.72 557 GLN A CA 1
ATOM 4414 C C . GLN A 1 557 ? -18.522 25.959 20.640 1.00 32.72 557 GLN A C 1
ATOM 4416 O O . GLN A 1 557 ? -17.788 25.046 21.006 1.00 32.72 557 GLN A O 1
ATOM 4421 N N . LEU A 1 558 ? -18.618 26.356 19.367 1.00 33.62 558 LEU A N 1
ATOM 4422 C CA . LEU A 1 558 ? -17.531 26.258 18.389 1.00 33.62 558 LEU A CA 1
ATOM 4423 C C . LEU A 1 558 ? -16.786 27.592 18.371 1.00 33.62 558 LEU A C 1
ATOM 4425 O O . LEU A 1 558 ? -17.493 28.630 18.393 1.00 33.62 558 LEU A O 1
#

Radius of gyration: 32.69 Å; chains: 1; bounding box: 86×84×89 Å

Secondary structure (DSSP, 8-state):
-----PPPHHHHHHHHHHHHHHHHHH--TTTS-EETTEE-HHHHHHHHTS-HHHHHH-HHHHHHHHHHHHHHGGG--B--------S---------SS--EEEEEEEEE-TTT-EEEEEEEEEETTEE-HHHHHHHHIIIIIS---HHHHHHHHHHHHHHHHHHHHHT--GGG--HHHHHHHHHHHHHTT--HHHHHHHHHHHHHHHHHHHHTTSSSSSB--S-GGG-TT--TT---SB-EEEEEEEPTTS-EEEEEEETTPPPPPP-STTTSPPPPHHHHHHHHHHHHHT-TTHHHHHHHHHHHHHH---HHHHHT-BGGGS--GGGGGGGSSTT--SEEEEEEEETTTEEEEEEEEHHHHHHHHHHHHH-HHHHHHHHHS-S-S-TTSSBSSB-TTSSBPPHHHHHHHHHHHHHHTT-TT--HHHHHHHHHHHHHHHHHHHHHHTT----S-HHHHHHHHHHHHHHHT-S-GGGTHHHHHHHHHHHB-TTSPBPPPPHHHHHHHHHHHHHHHHHHHHHHHHHHHHHHHHHTT-HHHHHHHHHHHHHHHHSS-S---

InterPro domains:
  IPR002104 Integrase, catalytic domain [PF00589] (277-442)
  IPR002104 Integrase, catalytic domain [PS51898] (271-494)
  IPR011010 DNA breaking-rejoining enzyme, catalytic core [SSF56349] (277-486)
  IPR013762 Integrase-like, catalytic domain superfamily [G3DSA:1.10.443.10] (277-488)